Protein AF-0000000086881169 (afdb_homodimer)

Organism: NCBI:txid248903

InterPro domains:
  IPR001279 Metallo-beta-lactamase [PF12706] (52-230)
  IPR001279 Metallo-beta-lactamase [SM00849] (37-229)
  IPR036866 Ribonuclease Z/Hydroxyacylglutathione hydrolase-like [G3DSA:3.60.15.10] (3-258)
  IPR036866 Ribonuclease Z/Hydroxyacylglutathione hydrolase-like [SSF56281] (3-257)

Solvent-accessible surface area (backbone atoms only — not comparable to full-atom values): 25988 Å² total; per-residue (Å²): 108,32,32,37,30,29,52,13,26,5,21,80,70,25,24,44,38,64,65,50,81,49,70,43,24,46,44,15,73,73,77,41,80,51,44,23,44,32,35,24,35,37,41,40,34,45,79,90,31,52,45,34,28,40,34,32,11,61,45,41,62,61,39,30,55,75,68,72,42,52,76,70,59,29,38,38,40,51,44,73,49,56,38,27,42,53,18,44,68,60,52,35,50,46,19,54,75,70,71,42,72,26,38,38,32,22,36,60,71,37,47,52,52,44,42,61,46,41,65,68,49,64,80,27,30,45,83,39,70,29,74,50,75,44,78,54,44,74,23,42,36,40,54,47,69,30,34,12,44,62,69,49,59,29,36,31,39,37,36,35,44,97,92,33,34,34,34,48,37,53,53,29,26,85,66,48,72,81,54,43,56,80,49,47,78,22,52,30,35,38,35,18,24,33,26,54,75,69,83,67,62,69,79,73,34,35,48,20,21,46,57,59,43,52,59,51,43,71,70,38,54,42,64,28,34,33,37,27,22,29,31,60,71,49,52,84,88,57,84,80,80,69,62,90,52,59,41,79,56,46,65,72,41,73,42,78,50,58,88,126,107,30,33,37,31,29,53,13,26,6,20,80,70,24,25,46,37,63,70,47,80,48,73,43,24,44,42,16,73,74,77,40,81,52,45,23,43,34,35,25,36,37,40,41,34,45,79,90,29,54,45,33,29,40,34,33,10,61,46,40,61,61,38,30,56,76,68,71,41,53,78,71,59,30,38,37,40,51,43,71,49,57,38,27,43,55,17,44,68,60,52,36,49,46,20,54,75,70,71,40,72,26,38,38,32,23,36,60,71,36,48,51,52,45,42,62,44,42,64,69,50,63,81,27,31,45,81,39,71,30,76,52,76,43,78,54,44,76,24,42,36,41,56,47,69,30,34,12,45,62,67,49,60,29,36,31,39,36,37,36,45,96,91,32,33,34,33,48,37,54,54,27,27,85,65,47,72,80,53,43,54,80,48,47,79,20,52,30,34,37,36,19,24,32,25,55,74,70,79,67,62,68,80,73,33,35,48,20,20,45,57,59,43,51,56,52,42,71,70,40,52,42,64,28,34,34,38,26,23,28,30,60,71,48,53,85,86,58,84,80,80,67,60,88,51,57,40,80,56,46,63,69,42,73,42,78,51,57,89,125

Radius of gyration: 23.92 Å; Cα contacts (8 Å, |Δi|>4): 1269; chains: 2; bounding box: 49×71×53 Å

Sequence (520 aa):
MNQLTFLGTGDAMGVPRVYCDCAVCTEARLTGINRRKRSSVLIHSDGEGVSFMIDCGPDWRSQMEDQGLRMVDTLLVTHAHFDHIGGLPEWADACRWLGVKGKLYAPREVIATIQSQFPWLSRHMDFLETDDDIQLGGWNVHSWKVCHGKNGYSYAYRLEREGYSWAYCSDAIDLKETEKEPLYGLNLLVLGTSFVHELAEFSTRSVYDMREAQELLREVKPERTYFTHMSHDVDVQQNYNLDSGITLALAGMKVPLGTIMNQLTFLGTGDAMGVPRVYCDCAVCTEARLTGINRRKRSSVLIHSDGEGVSFMIDCGPDWRSQMEDQGLRMVDTLLVTHAHFDHIGGLPEWADACRWLGVKGKLYAPREVIATIQSQFPWLSRHMDFLETDDDIQLGGWNVHSWKVCHGKNGYSYAYRLEREGYSWAYCSDAIDLKETEKEPLYGLNLLVLGTSFVHELAEFSTRSVYDMREAQELLREVKPERTYFTHMSHDVDVQQNYNLDSGITLALAGMKVPLGTI

Secondary structure (DSSP, 8-state):
-EEEEEEE-B-TT-BS-TT--SHHHHHHHHT-TT-BPBPEEEEEPSTTPPPEEE---TTHHHHHHHHT-----EEE-----HHHHTTHHHHHHHHHHHT--EEEEE-HHHHHHHHHH-GGGGGTEEEEE-SS-EEETTEEEEEEEEE-GGG-EEEEEEEEETTEEEEEE-S--S--HHHHGGGTT-SEEEEE--BSS--S-GGG--S-BHHHHHHHHHHH--SEEEEESB-TT--TTS---PPTTEEE--TT-EEEES--/-EEEEEEE-B-TT-BS-TT--SHHHHHHHHT-TT-BPBPEEEEEPSTTPPPEEE---TTHHHHHHHTT-----EEE-----HHHHTTHHHHHHHHHHHT--EEEEE-HHHHHHHHHH-GGGGGTEEEEE-SS-EEETTEEEEEEEEE-GGG-EEEEEEEEETTEEEEEE-S--S--HHHHGGGTT-SEEEEE--BSS--S-GGG--S-BHHHHHHHHHHH--SEEEEESB-TT--TTS---PPTTEEE--TT-EEEES--

Foldseek 3Di:
DKKKAWLFFAALQWAPRPPDDDPLNVCCVPVNQSGTAQTKMWIDAPDPFAIEMEFAAPCNVVSCVVVVHLARQEYEYWAQDRRRHVRLVVNLVSQVVVVHAGEYEYAPVRVVVNCVVPVCSVVRYDYDHPCDWDDHRQWTWHKDWAFQALVGIIIKIWTDHPQAIEIEAAGHDDGDPVRCVSLAPHQEYEAEAAACDDDDDRNNGGGHHLVRVLVSCVVRVHNAYEYGNYYSNDDQPDDSVHDPRYHHDDHRDMDDTDDD/DKKKAWLFFAALQWAPRPPDDDPLNVCCVPVNQSGTAQTKMWIDAPDPFAIEMEFAAPCNVVSCVVVVHLARQEYEYWAQDRRRHVRLVVNLVSLVVVVHAGEYEYAPVRVVVNCVVPVCSVVRYDYDHPCDWDDHRQWTWHKDWAFQALVGIIIKIWTDHPQAIEIEAAGHDDGDPVRCVSLAPHQEYEAEAAACDDDDDRNPGGGHHLVRVLVSCVVRVHNAYEYGNYYSNDDQPDDSVHDPRYYHDDHRDMDDTDDD

Nearest PDB structures (foldseek):
  3qh8-assembly1_A  TM=8.310E-01  e=1.406E-22  Brucella abortus 2308
  3p2u-assembly1_A  TM=8.259E-01  e=3.593E-20  Escherichia coli K-12
  6kns-assembly3_C-2  TM=8.127E-01  e=3.617E-17  Bacillus subtilis
  6kns-assembly4_D-2  TM=8.177E-01  e=9.387E-17  Bacillus subtilis
  6kns-assembly2_B-2  TM=7.980E-01  e=3.698E-16  Bacillus subtilis

pLDDT: mean 96.69, std 5.5, range [47.06, 98.94]

Structure (mmCIF, N/CA/C/O backbone):
data_AF-0000000086881169-model_v1
#
loop_
_entity.id
_entity.type
_entity.pdbx_description
1 polymer 'MBL fold metallo-hydrolase'
#
loop_
_atom_site.group_PDB
_atom_site.id
_atom_site.type_symbol
_atom_site.label_atom_id
_atom_site.label_alt_id
_atom_site.label_comp_id
_atom_site.label_asym_id
_atom_site.label_entity_id
_atom_site.label_seq_id
_atom_site.pdbx_PDB_ins_code
_atom_site.Cartn_x
_atom_site.Cartn_y
_atom_site.Cartn_z
_atom_site.occupancy
_atom_site.B_iso_or_equiv
_atom_site.auth_seq_id
_atom_site.auth_comp_id
_atom_site.auth_asym_id
_atom_site.auth_atom_id
_atom_site.pdbx_PDB_model_num
ATOM 1 N N . MET A 1 1 ? -16.625 15.727 22.234 1 72.31 1 MET A N 1
ATOM 2 C CA . MET A 1 1 ? -15.453 16.547 21.938 1 72.31 1 MET A CA 1
ATOM 3 C C . MET A 1 1 ? -14.75 16.062 20.688 1 72.31 1 MET A C 1
ATOM 5 O O . MET A 1 1 ? -14.656 14.852 20.453 1 72.31 1 MET A O 1
ATOM 9 N N . ASN A 1 2 ? -14.289 17.109 19.844 1 90.69 2 ASN A N 1
ATOM 10 C CA . ASN A 1 2 ? -13.562 16.75 18.641 1 90.69 2 ASN A CA 1
ATOM 11 C C . ASN A 1 2 ? -12.141 16.297 18.953 1 90.69 2 ASN A C 1
ATOM 13 O O . ASN A 1 2 ? -11.516 16.797 19.891 1 90.69 2 ASN A O 1
ATOM 17 N N . GLN A 1 3 ? -11.758 15.336 18.234 1 95.5 3 GLN A N 1
ATOM 18 C CA . GLN A 1 3 ? -10.453 14.742 18.531 1 95.5 3 GLN A CA 1
ATOM 19 C C . GLN A 1 3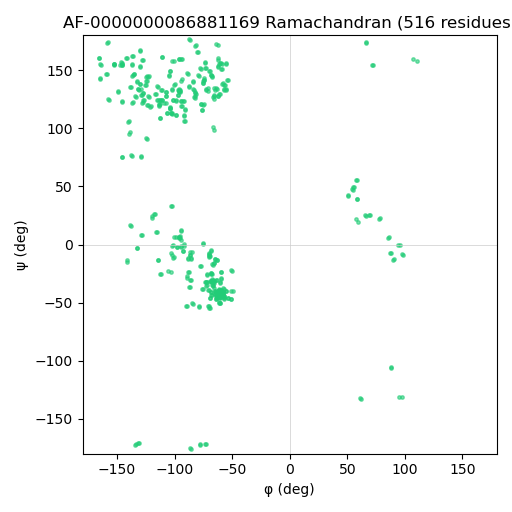 ? -9.688 14.438 17.25 1 95.5 3 GLN A C 1
ATOM 21 O O . GLN A 1 3 ? -10.266 13.938 16.281 1 95.5 3 GLN A O 1
ATOM 26 N N . LEU A 1 4 ? -8.375 14.812 17.328 1 97.62 4 LEU A N 1
ATOM 27 C CA . LEU A 1 4 ? -7.441 14.445 16.266 1 97.62 4 LEU A CA 1
ATOM 28 C C . LEU A 1 4 ? -6.59 13.25 16.672 1 97.62 4 LEU A C 1
ATOM 30 O O . LEU A 1 4 ? -6 13.242 17.75 1 97.62 4 LEU A O 1
ATOM 34 N N . THR A 1 5 ? -6.625 12.227 15.875 1 98.31 5 THR A N 1
ATOM 35 C CA . THR A 1 5 ? -5.75 11.078 16.078 1 98.31 5 THR A CA 1
ATOM 36 C C . THR A 1 5 ? -4.727 10.969 14.961 1 98.31 5 THR A C 1
ATOM 38 O O . THR A 1 5 ? -5.09 10.945 13.781 1 98.31 5 THR A O 1
ATOM 41 N N . PHE A 1 6 ? -3.426 10.938 15.312 1 98.81 6 PHE A N 1
ATOM 42 C CA . PHE A 1 6 ? -2.389 10.68 14.32 1 98.81 6 PHE A CA 1
ATOM 43 C C . PHE A 1 6 ? -2.34 9.195 13.961 1 98.81 6 PHE A C 1
ATOM 45 O O . PHE A 1 6 ? -1.993 8.359 14.797 1 98.81 6 PHE A O 1
ATOM 52 N N . LEU A 1 7 ? -2.637 8.883 12.703 1 98.69 7 LEU A N 1
ATOM 53 C CA . LEU A 1 7 ? -2.617 7.492 12.258 1 98.69 7 LEU A CA 1
ATOM 54 C C . LEU A 1 7 ? -1.221 7.094 11.789 1 98.69 7 LEU A C 1
ATOM 56 O O . LEU A 1 7 ? -0.817 5.938 11.938 1 98.69 7 LEU A O 1
ATOM 60 N N . GLY A 1 8 ? -0.56 7.969 11.18 1 98.75 8 GLY A N 1
ATOM 61 C CA . GLY A 1 8 ? 0.831 7.875 10.766 1 98.75 8 GLY A CA 1
ATOM 62 C C . GLY A 1 8 ? 1.568 9.195 10.836 1 98.75 8 GLY A C 1
ATOM 63 O O . GLY A 1 8 ? 0.953 10.266 10.742 1 98.75 8 GLY A O 1
ATOM 64 N N . THR A 1 9 ? 2.914 9.094 10.992 1 98.88 9 THR A N 1
ATOM 65 C CA . THR A 1 9 ? 3.713 10.297 11.188 1 98.88 9 THR A CA 1
ATOM 66 C C . THR A 1 9 ? 5.004 10.234 10.383 1 98.88 9 THR A C 1
ATOM 68 O O . THR A 1 9 ? 5.969 10.938 10.68 1 98.88 9 THR A O 1
ATOM 71 N N . GLY A 1 10 ? 5.008 9.305 9.43 1 98.75 10 GLY A N 1
ATOM 72 C CA . GLY A 1 10 ? 6.219 9.086 8.656 1 98.75 10 GLY A CA 1
ATOM 73 C C . GLY A 1 10 ? 6.223 9.828 7.332 1 98.75 10 GLY A C 1
ATOM 74 O O . GLY A 1 10 ? 5.172 10.273 6.859 1 98.75 10 GLY A O 1
ATOM 75 N N . ASP A 1 11 ? 7.434 9.992 6.832 1 98.44 11 ASP A N 1
ATOM 76 C CA . ASP A 1 11 ? 7.586 10.57 5.5 1 98.44 11 ASP A CA 1
ATOM 77 C C . ASP A 1 11 ? 7.18 9.57 4.418 1 98.44 11 ASP A C 1
ATOM 79 O O . ASP A 1 11 ? 6.539 8.555 4.715 1 98.44 11 ASP A O 1
ATOM 83 N N . ALA A 1 12 ? 7.449 9.922 3.148 1 97.81 12 ALA A N 1
ATOM 84 C CA . ALA A 1 12 ? 6.945 9.172 2.002 1 97.81 12 ALA A CA 1
ATOM 85 C C . ALA A 1 12 ? 7.445 7.73 2.031 1 97.81 12 ALA A C 1
ATOM 87 O O . ALA A 1 12 ? 6.785 6.828 1.507 1 97.81 12 ALA A O 1
ATOM 88 N N . MET A 1 13 ? 8.586 7.512 2.74 1 97.5 13 MET A N 1
ATOM 89 C CA . MET A 1 13 ? 9.195 6.188 2.689 1 97.5 13 MET A CA 1
ATOM 90 C C . MET A 1 13 ? 8.859 5.387 3.945 1 97.5 13 MET A C 1
ATOM 92 O O . MET A 1 13 ? 9.062 4.172 3.986 1 97.5 13 MET A O 1
ATOM 96 N N . GLY A 1 14 ? 8.297 6.043 4.957 1 97.94 14 GLY A N 1
ATOM 97 C CA . GLY A 1 14 ? 8.055 5.371 6.227 1 97.94 14 GLY A CA 1
ATOM 98 C C . GLY A 1 14 ? 9.336 4.988 6.945 1 97.94 14 GLY A C 1
ATOM 99 O O . GLY A 1 14 ? 10.438 5.215 6.434 1 97.94 14 GLY A O 1
ATOM 100 N N . VAL A 1 15 ? 9.172 4.492 8.164 1 98.69 15 VAL A N 1
ATOM 101 C CA . VAL A 1 15 ? 10.266 3.994 9 1 98.69 15 VAL A CA 1
ATOM 102 C C . VAL A 1 15 ? 9.875 2.645 9.602 1 98.69 15 VAL A C 1
ATOM 104 O O . VAL A 1 15 ? 8.844 2.527 10.266 1 98.69 15 VAL A O 1
ATOM 107 N N . PRO A 1 16 ? 10.633 1.575 9.492 1 98.38 16 PRO A N 1
ATOM 108 C CA . PRO A 1 16 ? 11.922 1.556 8.805 1 98.38 16 PRO A CA 1
ATOM 109 C C . PRO A 1 16 ? 11.789 1.603 7.281 1 98.38 16 PRO A C 1
ATOM 111 O O . PRO A 1 16 ? 10.711 1.336 6.746 1 98.38 16 PRO A O 1
ATOM 114 N N . ARG A 1 17 ? 12.828 2.057 6.648 1 98.31 17 ARG A N 1
ATOM 115 C CA . ARG A 1 17 ? 12.992 1.826 5.215 1 98.31 17 ARG A CA 1
ATOM 116 C C . ARG A 1 17 ? 13.562 0.439 4.945 1 98.31 17 ARG A C 1
ATOM 118 O O . ARG A 1 17 ? 14.586 0.061 5.52 1 98.31 17 ARG A O 1
ATOM 125 N N . VAL A 1 18 ? 12.93 -0.275 4.086 1 97.5 18 VAL A N 1
ATOM 126 C CA . VAL A 1 18 ? 13.273 -1.674 3.852 1 97.5 18 VAL A CA 1
ATOM 127 C C . VAL A 1 18 ? 14.773 -1.802 3.598 1 97.5 18 VAL A C 1
ATOM 129 O O . VAL A 1 18 ? 15.43 -2.666 4.176 1 97.5 18 VAL A O 1
ATOM 132 N N . TYR A 1 19 ? 15.375 -0.909 2.871 1 97.12 19 TYR A N 1
ATOM 133 C CA . TYR A 1 19 ? 16.719 -1.007 2.338 1 97.12 19 TYR A CA 1
ATOM 134 C C . TYR A 1 19 ? 17.734 -0.337 3.27 1 97.12 19 TYR A C 1
ATOM 136 O O . TYR A 1 19 ? 18.922 -0.244 2.949 1 97.12 19 TYR A O 1
ATOM 144 N N . CYS A 1 20 ? 17.344 0.161 4.414 1 97.62 20 CYS A N 1
ATOM 145 C CA . CYS A 1 20 ? 18.188 0.98 5.277 1 97.62 20 CYS A CA 1
ATOM 146 C C . CYS A 1 20 ? 18.484 0.26 6.59 1 97.62 20 CYS A C 1
ATOM 148 O O . CYS A 1 20 ? 17.594 -0.326 7.199 1 97.62 20 CYS A O 1
ATOM 150 N N . ASP A 1 21 ? 19.734 0.281 7.059 1 96.5 21 ASP A N 1
ATOM 151 C CA . ASP A 1 21 ? 20.125 -0.347 8.32 1 96.5 21 ASP A CA 1
ATOM 152 C C . ASP A 1 21 ? 20.688 0.682 9.297 1 96.5 21 ASP A C 1
ATOM 154 O O . ASP A 1 21 ? 21.516 0.351 10.141 1 96.5 21 ASP A O 1
ATOM 158 N N . CYS A 1 22 ? 20.297 1.987 9.125 1 97.81 22 CYS A N 1
ATOM 159 C CA . CYS A 1 22 ? 20.766 3.002 10.062 1 97.81 22 CYS A CA 1
ATOM 160 C C . CYS A 1 22 ? 20.219 2.727 11.461 1 97.81 22 CYS A C 1
ATOM 162 O O . CYS A 1 22 ? 19.391 1.836 11.648 1 97.81 22 CYS A O 1
ATOM 164 N N . ALA A 1 23 ? 20.672 3.459 12.383 1 98.25 23 ALA A N 1
ATOM 165 C CA . ALA A 1 23 ? 20.344 3.225 13.789 1 98.25 23 ALA A CA 1
ATOM 166 C C . ALA A 1 23 ? 18.844 3.336 14.023 1 98.25 23 ALA A C 1
ATOM 168 O O . ALA A 1 23 ? 18.25 2.51 14.727 1 98.25 23 ALA A O 1
ATOM 169 N N . VAL A 1 24 ? 18.188 4.293 13.445 1 98.75 24 VAL A N 1
ATOM 170 C CA . VAL A 1 24 ? 16.75 4.535 13.641 1 98.75 24 VAL A CA 1
ATOM 171 C C . VAL A 1 24 ? 15.945 3.414 12.992 1 98.75 24 VAL A C 1
ATOM 173 O O . VAL A 1 24 ? 15.008 2.889 13.594 1 98.75 24 VAL A O 1
ATOM 176 N N . CYS A 1 25 ? 16.266 3.033 11.797 1 98.56 25 CYS A N 1
ATOM 177 C CA . CYS A 1 25 ? 15.57 1.948 11.117 1 98.56 25 CYS A CA 1
ATOM 178 C C . CYS A 1 25 ? 15.781 0.623 11.836 1 98.56 25 CYS A C 1
ATOM 180 O O . CYS A 1 25 ? 14.859 -0.186 11.938 1 98.56 25 CYS A O 1
ATOM 182 N N . THR A 1 26 ? 17 0.429 12.297 1 98.31 26 THR A N 1
ATOM 183 C CA . THR A 1 26 ? 17.281 -0.788 13.047 1 98.31 26 THR A CA 1
ATOM 184 C C . THR A 1 26 ? 16.469 -0.831 14.344 1 98.31 26 THR A C 1
ATOM 186 O O . THR A 1 26 ? 15.875 -1.857 14.672 1 98.31 26 THR A O 1
ATOM 189 N N . GLU A 1 27 ? 16.484 0.3 15.062 1 98.56 27 GLU A N 1
ATOM 190 C CA . GLU A 1 27 ? 15.656 0.387 16.266 1 98.56 27 GLU A CA 1
ATOM 191 C C . GLU A 1 27 ? 14.188 0.144 15.945 1 98.56 27 GLU A C 1
ATOM 193 O O . GLU A 1 27 ? 13.5 -0.577 16.672 1 98.56 27 GLU A O 1
ATOM 198 N N . ALA A 1 28 ? 13.68 0.695 14.906 1 98.25 28 ALA A N 1
ATOM 199 C CA . ALA A 1 28 ? 12.289 0.535 14.492 1 98.25 28 ALA A CA 1
ATOM 200 C C . ALA A 1 28 ? 11.945 -0.937 14.281 1 98.25 28 ALA A C 1
ATOM 202 O O . ALA A 1 28 ? 10.828 -1.372 14.578 1 98.25 28 ALA A O 1
ATOM 203 N N . ARG A 1 29 ? 12.852 -1.729 13.742 1 97.62 29 ARG A N 1
ATOM 204 C CA . ARG A 1 29 ? 12.648 -3.15 13.5 1 97.62 29 ARG A CA 1
ATOM 205 C C . ARG A 1 29 ? 12.648 -3.941 14.805 1 97.62 29 ARG A C 1
ATOM 207 O O . ARG A 1 29 ? 11.961 -4.957 14.914 1 97.62 29 ARG A O 1
ATOM 214 N N . LEU A 1 30 ? 13.406 -3.496 15.766 1 97 30 LEU A N 1
ATOM 215 C CA . LEU A 1 30 ? 13.656 -4.27 16.984 1 97 30 LEU A CA 1
ATOM 216 C C . LEU A 1 30 ? 12.617 -3.955 18.047 1 97 30 LEU A C 1
ATOM 218 O O . LEU A 1 30 ? 11.961 -4.863 18.562 1 97 30 LEU A O 1
ATOM 222 N N . THR A 1 31 ? 12.422 -2.611 18.375 1 96.94 31 THR A N 1
ATOM 223 C CA . THR A 1 31 ? 11.57 -2.234 19.484 1 96.94 31 THR A CA 1
ATOM 224 C C . THR A 1 31 ? 10.312 -1.531 19 1 96.94 31 THR A C 1
ATOM 226 O O . THR A 1 31 ? 9.312 -1.457 19.719 1 96.94 31 THR A O 1
ATOM 229 N N . GLY A 1 32 ? 10.398 -0.9 17.781 1 97.31 32 GLY A N 1
ATOM 230 C CA . GLY A 1 32 ? 9.227 -0.305 17.172 1 97.31 32 GLY A CA 1
ATOM 231 C C . GLY A 1 32 ? 8.953 1.11 17.641 1 97.31 32 GLY A C 1
ATOM 232 O O . GLY A 1 32 ? 7.957 1.721 17.25 1 97.31 32 GLY A O 1
ATOM 233 N N . ILE A 1 33 ? 9.836 1.702 18.438 1 97.31 33 ILE A N 1
ATOM 234 C CA . ILE A 1 33 ? 9.602 3.025 19.016 1 97.31 33 ILE A CA 1
ATOM 235 C C . ILE A 1 33 ? 9.578 4.066 17.891 1 97.31 33 ILE A C 1
ATOM 237 O O . ILE A 1 33 ? 8.734 4.965 17.891 1 97.31 33 ILE A O 1
ATOM 241 N N . ASN A 1 34 ? 10.469 3.871 16.875 1 98.44 34 ASN A N 1
ATOM 242 C CA . ASN A 1 34 ? 10.562 4.832 15.773 1 98.44 34 ASN A CA 1
ATOM 243 C C . ASN A 1 34 ? 9.789 4.359 14.547 1 98.44 34 ASN A C 1
ATOM 245 O O . ASN A 1 34 ? 9.93 4.93 13.461 1 98.44 34 ASN A O 1
ATOM 249 N N . ARG A 1 35 ? 9.062 3.229 14.727 1 98.38 35 ARG A N 1
ATOM 250 C CA . ARG A 1 35 ? 8.281 2.797 13.578 1 98.38 35 ARG A CA 1
ATOM 251 C C . ARG A 1 35 ? 7.23 3.842 13.211 1 98.38 35 ARG A C 1
ATOM 253 O O . ARG A 1 35 ? 6.5 4.328 14.07 1 98.38 35 ARG A O 1
ATOM 260 N N . ARG A 1 36 ? 7.223 4.223 11.938 1 98.69 36 ARG A N 1
ATOM 261 C CA . ARG A 1 36 ? 6.285 5.234 11.469 1 98.69 36 ARG A CA 1
ATOM 262 C C . ARG A 1 36 ? 5.664 4.832 10.133 1 98.69 36 ARG A C 1
ATOM 264 O O . ARG A 1 36 ? 6.379 4.512 9.18 1 98.69 36 ARG A O 1
ATOM 271 N N . LYS A 1 37 ? 4.355 4.758 10.117 1 98.56 37 LYS A N 1
ATOM 272 C CA . LYS A 1 37 ? 3.59 4.652 8.883 1 98.56 37 LYS A CA 1
ATOM 273 C C . LYS A 1 37 ? 3.424 6.016 8.219 1 98.56 37 LYS A C 1
ATOM 275 O O . LYS A 1 37 ? 3.752 7.047 8.812 1 98.56 37 LYS A O 1
ATOM 280 N N . ARG A 1 38 ? 3.02 6.023 6.973 1 98.81 38 ARG A N 1
ATOM 281 C CA . ARG A 1 38 ? 2.908 7.285 6.25 1 98.81 38 ARG A CA 1
ATOM 282 C C . ARG A 1 38 ? 1.885 8.203 6.906 1 98.81 38 ARG A C 1
ATOM 284 O O . ARG A 1 38 ? 0.87 7.742 7.43 1 98.81 38 ARG A O 1
ATOM 291 N N . SER A 1 39 ? 2.104 9.453 6.707 1 98.81 39 SER A N 1
ATOM 292 C CA . SER A 1 39 ? 1.358 10.484 7.418 1 98.81 39 SER A CA 1
ATOM 293 C C . SER A 1 39 ? -0.119 10.469 7.039 1 98.81 39 SER A C 1
ATOM 295 O O . SER A 1 39 ? -0.461 10.477 5.855 1 98.81 39 SER A O 1
ATOM 297 N N . SER A 1 40 ? -0.961 10.414 7.992 1 98.88 40 SER A N 1
ATOM 298 C CA . SER A 1 40 ? -2.412 10.547 7.926 1 98.88 40 SER A CA 1
ATOM 299 C C . SER A 1 40 ? -3.008 10.805 9.305 1 98.88 40 SER A C 1
ATOM 301 O O . SER A 1 40 ? -2.381 10.508 10.32 1 98.88 40 SER A O 1
ATOM 303 N N . VAL A 1 41 ? -4.195 11.445 9.367 1 98.88 41 VAL A N 1
ATOM 304 C CA . VAL A 1 41 ? -4.848 11.727 10.641 1 98.88 41 VAL A CA 1
ATOM 305 C C . VAL A 1 41 ? -6.34 11.422 10.539 1 98.88 41 VAL A C 1
ATOM 307 O O . VAL A 1 41 ? -6.902 11.406 9.438 1 98.88 41 VAL A O 1
ATOM 310 N N . LEU A 1 42 ? -6.934 11.141 11.664 1 98.44 42 LEU A N 1
ATOM 311 C CA . LEU A 1 42 ? -8.367 10.922 11.812 1 98.44 42 LEU A CA 1
ATOM 312 C C . LEU A 1 42 ? -8.992 12.008 12.688 1 98.44 42 LEU A C 1
ATOM 314 O O . LEU A 1 42 ? -8.461 12.328 13.758 1 98.44 42 LEU A O 1
ATOM 318 N N . ILE A 1 43 ? -9.984 12.68 12.172 1 97.56 43 ILE A N 1
ATOM 319 C CA . ILE A 1 43 ? -10.742 13.648 12.945 1 97.56 43 ILE A CA 1
ATOM 320 C C . ILE A 1 43 ? -12.078 13.039 13.375 1 97.56 43 ILE A C 1
ATOM 322 O O . ILE A 1 43 ? -12.906 12.68 12.539 1 97.56 43 ILE A O 1
ATOM 326 N N . HIS A 1 44 ? -12.195 12.844 14.641 1 92.69 44 HIS A N 1
ATOM 327 C CA . HIS A 1 44 ? -13.445 12.383 15.219 1 92.69 44 HIS A CA 1
ATOM 328 C C . HIS A 1 44 ? -14.297 13.547 15.703 1 92.69 44 HIS A C 1
ATOM 330 O O . HIS A 1 44 ? -13.805 14.43 16.406 1 92.69 44 HIS A O 1
ATOM 336 N N . SER A 1 45 ? -15.492 13.617 15.195 1 81.38 45 SER A N 1
ATOM 337 C CA . SER A 1 45 ? -16.391 14.695 15.602 1 81.38 45 SER A CA 1
ATOM 338 C C . SER A 1 45 ? -17.344 14.234 16.703 1 81.38 45 SER A C 1
ATOM 340 O O . SER A 1 45 ? -17.781 13.086 16.703 1 81.38 45 SER A O 1
ATOM 342 N N . ASP A 1 46 ? -17.375 15.148 17.703 1 73.75 46 ASP A N 1
ATOM 343 C CA . ASP A 1 46 ? -18.391 14.898 18.734 1 73.75 46 ASP A CA 1
ATOM 344 C C . ASP A 1 46 ? -19.797 15.156 18.188 1 73.75 46 ASP A C 1
ATOM 346 O O . ASP A 1 46 ? -19.984 16 17.312 1 73.75 46 ASP A O 1
ATOM 350 N N . GLY A 1 47 ? -20.641 14.289 18.469 1 68.06 47 GLY A N 1
ATOM 351 C CA . GLY A 1 47 ? -22.016 14.484 18.078 1 68.06 47 GLY A CA 1
ATOM 352 C C . GLY A 1 47 ? -22.375 13.828 16.766 1 68.06 47 GLY A C 1
ATOM 353 O O . GLY A 1 47 ? -22.062 12.656 16.547 1 68.06 47 GLY A O 1
ATOM 354 N N . GLU A 1 48 ? -23.062 14.734 15.914 1 69 48 GLU A N 1
ATOM 355 C CA . GLU A 1 48 ? -23.656 14.203 14.695 1 69 48 GLU A CA 1
ATOM 356 C C . GLU A 1 48 ? -22.672 14.305 13.523 1 69 48 GLU A C 1
ATOM 358 O O . GLU A 1 48 ? -22.953 13.797 12.43 1 69 48 GLU A O 1
ATOM 363 N N . GLY A 1 49 ? -21.516 14.859 13.828 1 75.88 49 GLY A N 1
ATOM 364 C CA . GLY A 1 49 ? -20.625 15.047 12.695 1 75.88 49 GLY A CA 1
ATOM 365 C C . GLY A 1 49 ? -19.938 13.766 12.258 1 75.88 49 GLY A C 1
ATOM 366 O O . GLY A 1 49 ? -19.719 12.859 13.07 1 75.88 49 GLY A O 1
ATOM 367 N N . VAL A 1 50 ? -19.656 13.758 11.008 1 88.75 50 VAL A N 1
ATOM 368 C CA . VAL A 1 50 ? -19.031 12.586 10.414 1 88.75 50 VAL A CA 1
ATOM 369 C C . VAL A 1 50 ? -17.531 12.617 10.664 1 88.75 50 VAL A C 1
ATOM 371 O O . VAL A 1 50 ? -16.891 13.672 10.555 1 88.75 50 VAL A O 1
ATOM 374 N N . SER A 1 51 ? -16.984 11.539 11.148 1 95.25 51 SER A N 1
ATOM 375 C CA . SER A 1 51 ? -15.531 11.398 11.219 1 95.25 51 SER A CA 1
ATOM 376 C C . SER A 1 51 ? -14.914 11.305 9.828 1 95.25 51 SER A C 1
ATOM 378 O O . SER A 1 51 ? -15.547 10.797 8.898 1 95.25 51 SER A O 1
ATOM 380 N N . PHE A 1 52 ? -13.758 11.867 9.695 1 97.5 52 PHE A N 1
ATOM 381 C CA . PHE A 1 52 ? -13.086 11.781 8.406 1 97.5 52 PHE A CA 1
ATOM 382 C C . PHE A 1 52 ? -11.578 11.703 8.586 1 97.5 52 PHE A C 1
ATOM 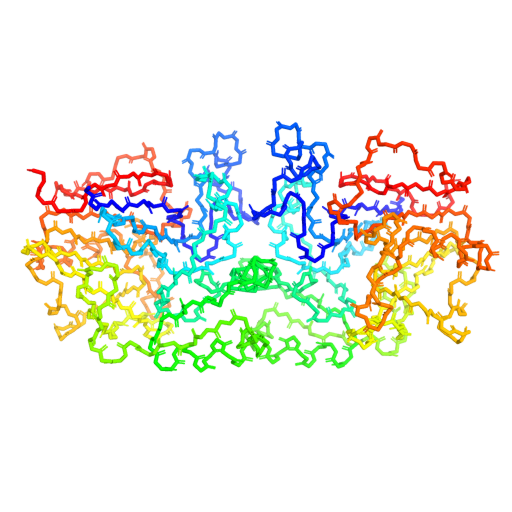384 O O . PHE A 1 52 ? -11.055 12.078 9.641 1 97.5 52 PHE A O 1
ATOM 391 N N . MET A 1 53 ? -10.93 11.172 7.613 1 98.38 53 MET A N 1
ATOM 392 C CA . MET A 1 53 ? -9.477 11.094 7.582 1 98.38 53 MET A CA 1
ATOM 393 C C . MET A 1 53 ? -8.891 12.133 6.633 1 98.38 53 MET A C 1
ATOM 395 O O . MET A 1 53 ? -9.531 12.516 5.652 1 98.38 53 MET A O 1
ATOM 399 N N . ILE A 1 54 ? -7.711 12.602 6.949 1 98.88 54 ILE A N 1
ATOM 400 C CA . ILE A 1 54 ? -6.922 13.367 5.988 1 98.88 54 ILE A CA 1
ATOM 401 C C . ILE A 1 54 ? -5.801 12.492 5.434 1 98.88 54 ILE A C 1
ATOM 403 O O . ILE A 1 54 ? -4.914 12.055 6.176 1 98.88 54 ILE A O 1
ATOM 407 N N . ASP A 1 55 ? -5.816 12.242 4.129 1 98.88 55 ASP A N 1
ATOM 408 C CA . ASP A 1 55 ? -4.895 11.422 3.342 1 98.88 55 ASP A CA 1
ATOM 409 C C . ASP A 1 55 ? -5.105 9.938 3.619 1 98.88 55 ASP A C 1
ATOM 411 O O . ASP A 1 55 ? -5.66 9.562 4.656 1 98.88 55 ASP A O 1
ATOM 415 N N . CYS A 1 56 ? -4.754 9.188 2.674 1 98.81 56 CYS A N 1
ATOM 416 C CA . CYS A 1 56 ? -4.949 7.738 2.65 1 98.81 56 CYS A CA 1
ATOM 417 C C . CYS A 1 56 ? -3.801 7.043 1.928 1 98.81 56 CYS A C 1
ATOM 419 O O . CYS A 1 56 ? -3.951 6.613 0.783 1 98.81 56 CYS A O 1
ATOM 421 N N . GLY A 1 57 ? -2.697 6.977 2.635 1 98.69 57 GLY A N 1
ATOM 422 C CA . GLY A 1 57 ? -1.509 6.367 2.059 1 98.69 57 GLY A CA 1
ATOM 423 C C . GLY A 1 57 ? -1.554 4.848 2.062 1 98.69 57 GLY A C 1
ATOM 424 O O . GLY A 1 57 ? -2.568 4.254 2.432 1 98.69 57 GLY A O 1
ATOM 425 N N . PRO A 1 58 ? -0.453 4.215 1.695 1 98.56 58 PRO A N 1
ATOM 426 C CA . PRO A 1 58 ? -0.432 2.762 1.522 1 98.56 58 PRO A CA 1
ATOM 427 C C . PRO A 1 58 ? -0.553 2.008 2.844 1 98.56 58 PRO A C 1
ATOM 429 O O . PRO A 1 58 ? -0.742 0.79 2.85 1 98.56 58 PRO A O 1
ATOM 432 N N . ASP A 1 59 ? -0.497 2.709 3.963 1 98.56 59 ASP A N 1
ATOM 433 C CA . ASP A 1 59 ? -0.571 2.064 5.27 1 98.56 59 ASP A CA 1
ATOM 434 C C . ASP A 1 59 ? -2.004 2.053 5.797 1 98.56 59 ASP A C 1
ATOM 436 O O . ASP A 1 59 ? -2.238 1.751 6.969 1 98.56 59 ASP A O 1
ATOM 440 N N . TRP A 1 60 ? -3.018 2.375 4.957 1 98.56 60 TRP A N 1
ATOM 441 C CA . TRP A 1 60 ? -4.402 2.551 5.387 1 98.56 60 TRP A CA 1
ATOM 442 C C . TRP A 1 60 ? -4.895 1.329 6.156 1 98.56 60 TRP A C 1
ATOM 444 O O . TRP A 1 60 ? -5.445 1.459 7.25 1 98.56 60 TRP A O 1
ATOM 454 N N . ARG A 1 61 ? -4.652 0.117 5.68 1 97.94 61 ARG A N 1
ATOM 455 C CA . ARG A 1 61 ? -5.141 -1.103 6.316 1 97.94 61 ARG A CA 1
ATOM 456 C C . ARG A 1 61 ? -4.594 -1.236 7.734 1 97.94 61 ARG A C 1
ATOM 458 O O . ARG A 1 61 ? -5.352 -1.444 8.68 1 97.94 61 ARG A O 1
ATOM 465 N N . SER A 1 62 ? -3.26 -1.088 7.828 1 97.5 62 SER A N 1
ATOM 466 C CA . SER A 1 62 ? -2.627 -1.246 9.133 1 97.5 62 SER A CA 1
ATOM 467 C C . SER A 1 62 ? -3.041 -0.131 10.086 1 97.5 62 SER A C 1
ATOM 469 O O . SER A 1 62 ? -3.188 -0.359 11.289 1 97.5 62 SER A O 1
ATOM 471 N N . GLN A 1 63 ? -3.23 1.07 9.555 1 98.44 63 GLN A N 1
ATOM 472 C CA . GLN A 1 63 ? -3.66 2.195 10.375 1 98.44 63 GLN A CA 1
ATOM 473 C C . GLN A 1 63 ? -5.059 1.966 10.938 1 98.44 63 GLN A C 1
ATOM 475 O O . GLN A 1 63 ? -5.312 2.217 12.117 1 98.44 63 GLN A O 1
ATOM 480 N N . MET A 1 64 ? -5.973 1.453 10.094 1 98 64 MET A N 1
ATOM 481 C CA . MET A 1 64 ? -7.324 1.126 10.539 1 98 64 MET A CA 1
ATOM 482 C C . MET A 1 64 ? -7.297 0.028 11.594 1 98 64 MET A C 1
ATOM 484 O O . MET A 1 64 ? -7.945 0.148 12.641 1 98 64 MET A O 1
ATOM 488 N N . GLU A 1 65 ? -6.5 -1.026 11.359 1 97.38 65 GLU A N 1
ATOM 489 C CA . GLU A 1 65 ? -6.414 -2.143 12.297 1 97.38 65 GLU A CA 1
ATOM 490 C C . GLU A 1 65 ? -5.84 -1.693 13.633 1 97.38 65 GLU A C 1
ATOM 492 O O . GLU A 1 65 ? -6.328 -2.102 14.695 1 97.38 65 GLU A O 1
ATOM 497 N N . ASP A 1 66 ? -4.816 -0.827 13.57 1 96.94 66 ASP A N 1
ATOM 498 C CA . ASP A 1 66 ? -4.184 -0.336 14.789 1 96.94 66 ASP A CA 1
ATOM 499 C C . ASP A 1 66 ? -5.184 0.421 15.664 1 96.94 66 ASP A C 1
ATOM 501 O O . ASP A 1 66 ? -5.094 0.388 16.891 1 96.94 66 ASP A O 1
ATOM 505 N N . GLN A 1 67 ? -6.121 1.082 15.008 1 96.31 67 GLN A N 1
ATOM 506 C CA . GLN A 1 67 ? -7.074 1.916 15.734 1 96.31 67 GLN A CA 1
ATOM 507 C C . GLN A 1 67 ? -8.352 1.147 16.031 1 96.31 67 GLN A C 1
ATOM 509 O O . GLN A 1 67 ? -9.273 1.683 16.672 1 96.31 67 GLN A O 1
ATOM 514 N N . GLY A 1 68 ? -8.414 -0.127 15.57 1 95.81 68 GLY A N 1
ATOM 515 C CA . GLY A 1 68 ? -9.625 -0.91 15.75 1 95.81 68 GLY A CA 1
ATOM 516 C C . GLY A 1 68 ? -10.812 -0.355 14.984 1 95.81 68 GLY A C 1
ATOM 517 O O . GLY A 1 68 ? -11.961 -0.514 15.406 1 95.81 68 GLY A O 1
ATOM 518 N N . LEU A 1 69 ? -10.539 0.382 13.898 1 95.44 69 LEU A N 1
ATOM 519 C CA . LEU A 1 69 ? -11.586 0.956 13.062 1 95.44 69 LEU A CA 1
ATOM 520 C C . LEU A 1 69 ? -11.914 0.034 11.891 1 95.44 69 LEU A C 1
ATOM 522 O O . LEU A 1 69 ? -11.008 -0.559 11.289 1 95.44 69 LEU A O 1
ATOM 526 N N . ARG A 1 70 ? -13.148 -0.033 11.562 1 96.12 70 ARG A N 1
ATOM 527 C CA . ARG A 1 70 ? -13.555 -0.923 10.484 1 96.12 70 ARG A CA 1
ATOM 528 C C . ARG A 1 70 ? -13.891 -0.134 9.219 1 96.12 70 ARG A C 1
ATOM 530 O O . ARG A 1 70 ? -13.82 -0.668 8.109 1 96.12 70 ARG A O 1
ATOM 537 N N . MET A 1 71 ? -14.211 1.151 9.461 1 95.31 71 MET A N 1
ATOM 538 C CA . MET A 1 71 ? -14.531 1.961 8.289 1 95.31 71 MET A CA 1
ATOM 539 C C . MET A 1 71 ? -14.516 3.447 8.633 1 95.31 71 MET A C 1
ATOM 541 O O . MET A 1 71 ? -14.836 3.832 9.758 1 95.31 71 MET A O 1
ATOM 545 N N . VAL A 1 72 ? -14.062 4.254 7.773 1 95.81 72 VAL A N 1
ATOM 546 C CA . VAL A 1 72 ? -14.281 5.695 7.684 1 95.81 72 VAL A CA 1
ATOM 547 C C . VAL A 1 72 ? -14.773 6.059 6.281 1 95.81 72 VAL A C 1
ATOM 549 O O . VAL A 1 72 ? -14.094 5.781 5.289 1 95.81 72 VAL A O 1
ATOM 552 N N . ASP A 1 73 ? -15.867 6.652 6.141 1 95.81 73 ASP A N 1
ATOM 553 C CA . ASP A 1 73 ? -16.5 6.773 4.832 1 95.81 73 ASP A CA 1
ATOM 554 C C . ASP A 1 73 ? -16.094 8.07 4.141 1 95.81 73 ASP A C 1
ATOM 556 O O . ASP A 1 73 ? -16.5 8.32 2.998 1 95.81 73 ASP A O 1
ATOM 560 N N . THR A 1 74 ? -15.344 8.922 4.883 1 97.88 74 THR A N 1
ATOM 561 C CA . THR A 1 74 ? -15.047 10.25 4.355 1 97.88 74 THR A CA 1
ATOM 562 C C . THR A 1 74 ? -13.555 10.539 4.43 1 97.88 74 THR A C 1
ATOM 564 O O . THR A 1 74 ? -12.922 10.328 5.469 1 97.88 74 THR A O 1
ATOM 567 N N . LEU A 1 75 ? -13.023 10.961 3.277 1 98.56 75 LEU A N 1
ATOM 568 C CA . LEU A 1 75 ? -11.609 11.305 3.18 1 98.56 75 LEU A CA 1
ATOM 569 C C . LEU A 1 75 ? -11.43 12.727 2.658 1 98.56 75 LEU A C 1
ATOM 571 O O . LEU A 1 75 ? -12.195 13.18 1.804 1 98.56 75 LEU A O 1
ATOM 575 N N . LEU A 1 76 ? -10.5 13.375 3.205 1 98.81 76 LEU A N 1
ATOM 576 C CA . LEU A 1 76 ? -9.938 14.625 2.699 1 98.81 76 LEU A CA 1
ATOM 577 C C . LEU A 1 76 ? -8.492 14.438 2.264 1 98.81 76 LEU A C 1
ATOM 579 O O . LEU A 1 76 ? -7.637 14.062 3.074 1 98.81 76 LEU A O 1
ATOM 583 N N . VAL A 1 77 ? -8.172 14.688 0.938 1 98.94 77 VAL A N 1
ATOM 584 C CA . VAL A 1 77 ? -6.848 14.375 0.42 1 98.94 77 VAL A CA 1
ATOM 585 C C . VAL A 1 77 ? -6.094 15.656 0.098 1 98.94 77 VAL A C 1
ATOM 587 O O . VAL A 1 77 ? -6.629 16.547 -0.564 1 98.94 77 VAL A O 1
ATOM 590 N N . THR A 1 78 ? -4.863 15.703 0.542 1 98.88 78 THR A N 1
ATOM 591 C CA . THR A 1 78 ? -4.07 16.922 0.361 1 98.88 78 THR A CA 1
ATOM 592 C C . THR A 1 78 ? -3.523 17 -1.062 1 98.88 78 THR A C 1
ATOM 594 O O . THR A 1 78 ? -3.674 18.016 -1.733 1 98.88 78 THR A O 1
ATOM 597 N N . HIS A 1 79 ? -2.85 15.945 -1.479 1 98.81 79 HIS A N 1
ATOM 598 C CA . HIS A 1 79 ? -2.281 15.898 -2.82 1 98.81 79 HIS A CA 1
ATOM 599 C C . HIS A 1 79 ? -2.029 14.461 -3.264 1 98.81 79 HIS A C 1
ATOM 601 O O . HIS A 1 79 ? -2.186 13.523 -2.475 1 98.81 79 HIS A O 1
ATOM 607 N N . ALA A 1 80 ? -1.628 14.289 -4.527 1 98.5 80 ALA A N 1
ATOM 608 C CA . ALA A 1 80 ? -1.716 12.961 -5.133 1 98.5 80 ALA A CA 1
ATOM 609 C C . ALA A 1 80 ? -0.348 12.281 -5.176 1 98.5 80 ALA A C 1
ATOM 611 O O . ALA A 1 80 ? -0.015 11.602 -6.145 1 98.5 80 ALA A O 1
ATOM 612 N N . HIS A 1 81 ? 0.513 12.531 -4.184 1 98.56 81 HIS A N 1
ATOM 613 C CA . HIS A 1 81 ? 1.679 11.672 -4.023 1 98.56 81 HIS A CA 1
ATOM 614 C C . HIS A 1 81 ? 1.285 10.312 -3.455 1 98.56 81 HIS A C 1
ATOM 616 O O . HIS A 1 81 ? 0.313 10.211 -2.703 1 98.56 81 HIS A O 1
ATOM 622 N N . PHE A 1 82 ? 2.074 9.352 -3.793 1 98.56 82 PHE A N 1
ATOM 623 C CA . PHE A 1 82 ? 1.714 7.969 -3.496 1 98.56 82 PHE A CA 1
ATOM 624 C C . PHE A 1 82 ? 1.563 7.762 -1.994 1 98.56 82 PHE A C 1
ATOM 626 O O . PHE A 1 82 ? 0.679 7.027 -1.55 1 98.56 82 PHE A O 1
ATOM 633 N N . ASP A 1 83 ? 2.383 8.328 -1.237 1 98.62 83 ASP A N 1
ATOM 634 C CA . ASP A 1 83 ? 2.336 8.133 0.208 1 98.62 83 ASP A CA 1
ATOM 635 C C . ASP A 1 83 ? 1.084 8.766 0.809 1 98.62 83 ASP A C 1
ATOM 637 O O . ASP A 1 83 ? 0.762 8.531 1.976 1 98.62 83 ASP A O 1
ATOM 641 N N . HIS A 1 84 ? 0.284 9.477 0.039 1 98.88 84 HIS A N 1
ATOM 642 C CA . HIS A 1 84 ? -0.94 10.086 0.543 1 98.88 84 HIS A CA 1
ATOM 643 C C . HIS A 1 84 ? -2.174 9.461 -0.097 1 98.88 84 HIS A C 1
ATOM 645 O O . HIS A 1 84 ? -3.293 9.648 0.385 1 98.88 84 HIS A O 1
ATOM 651 N N . ILE A 1 85 ? -1.986 8.688 -1.167 1 98.88 85 ILE A N 1
ATOM 652 C CA . ILE A 1 85 ? -3.182 8.203 -1.85 1 98.88 85 ILE A CA 1
ATOM 653 C C . ILE A 1 85 ? -3.051 6.707 -2.121 1 98.88 85 ILE A C 1
ATOM 655 O O . ILE A 1 85 ? -3.982 6.078 -2.633 1 98.88 85 ILE A O 1
ATOM 659 N N . GLY A 1 86 ? -1.913 6.078 -1.777 1 98.69 86 GLY A N 1
ATOM 660 C CA . GLY A 1 86 ? -1.624 4.703 -2.152 1 98.69 86 GLY A CA 1
ATOM 661 C C . GLY A 1 86 ? -2.57 3.701 -1.521 1 98.69 86 GLY A C 1
ATOM 662 O O . GLY A 1 86 ? -2.625 2.543 -1.94 1 98.69 86 GLY A O 1
ATOM 663 N N . GLY A 1 87 ? -3.355 4.117 -0.553 1 98.75 87 GLY A N 1
ATOM 664 C CA . GLY A 1 87 ? -4.301 3.25 0.13 1 98.75 87 GLY A CA 1
ATOM 665 C C . GLY A 1 87 ? -5.715 3.371 -0.406 1 98.75 87 GLY A C 1
AT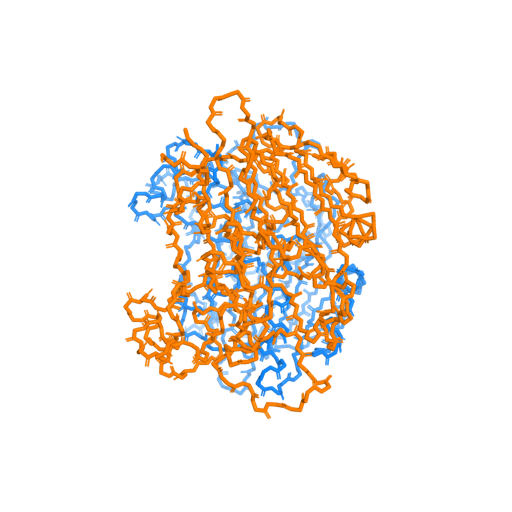OM 666 O O . GLY A 1 87 ? -6.613 2.639 0.02 1 98.75 87 GLY A O 1
ATOM 667 N N . LEU A 1 88 ? -5.984 4.246 -1.375 1 98.75 88 LEU A N 1
ATOM 668 C CA . LEU A 1 88 ? -7.332 4.535 -1.861 1 98.75 88 LEU A CA 1
ATOM 669 C C . LEU A 1 88 ? -7.969 3.289 -2.469 1 98.75 88 LEU A C 1
ATOM 671 O O . LEU A 1 88 ? -9.156 3.039 -2.277 1 98.75 88 LEU A O 1
ATOM 675 N N . PRO A 1 89 ? -7.191 2.463 -3.229 1 98.44 89 PRO A N 1
ATOM 676 C CA . PRO A 1 89 ? -7.816 1.252 -3.766 1 98.44 89 PRO A CA 1
ATOM 677 C C . PRO A 1 89 ? -8.352 0.329 -2.674 1 98.44 89 PRO A C 1
ATOM 679 O O . PRO A 1 89 ? -9.438 -0.246 -2.82 1 98.44 89 PRO A O 1
ATOM 682 N N . GLU A 1 90 ? -7.633 0.214 -1.622 1 98.19 90 GLU A N 1
ATOM 683 C CA . GLU A 1 90 ? -8.078 -0.633 -0.52 1 98.19 90 GLU A CA 1
ATOM 684 C C . GLU A 1 90 ? -9.273 -0.016 0.201 1 98.19 90 GLU A C 1
ATOM 686 O O . GLU A 1 90 ? -10.188 -0.729 0.627 1 98.19 90 GLU A O 1
ATOM 691 N N . TRP A 1 91 ? -9.203 1.297 0.341 1 98.44 91 TRP A N 1
ATOM 692 C CA . TRP A 1 91 ? -10.359 2.004 0.879 1 98.44 91 TRP A CA 1
ATOM 693 C C . TRP A 1 91 ? -11.594 1.775 0.008 1 98.44 91 TRP A C 1
ATOM 695 O O . TRP A 1 91 ? -12.688 1.543 0.522 1 98.44 91 TRP A O 1
ATOM 705 N N . ALA A 1 92 ? -11.438 1.809 -1.296 1 98.12 92 ALA A N 1
ATOM 706 C CA . ALA A 1 92 ? -12.531 1.564 -2.238 1 98.12 92 ALA A CA 1
ATOM 707 C C . ALA A 1 92 ? -13.094 0.157 -2.07 1 98.12 92 ALA A C 1
ATOM 709 O O . ALA A 1 92 ? -14.305 -0.05 -2.186 1 98.12 92 ALA A O 1
ATOM 710 N N . ASP A 1 93 ? -12.234 -0.79 -1.822 1 96.69 93 ASP A N 1
ATOM 711 C CA . ASP A 1 93 ? -12.68 -2.156 -1.572 1 96.69 93 ASP A CA 1
ATOM 712 C C . ASP A 1 93 ? -13.594 -2.223 -0.348 1 96.69 93 ASP A C 1
ATOM 714 O O . ASP A 1 93 ? -14.594 -2.945 -0.348 1 96.69 93 ASP A O 1
ATOM 718 N N . ALA A 1 94 ? -13.211 -1.5 0.695 1 97.38 94 ALA A N 1
ATOM 719 C CA . ALA A 1 94 ? -14.047 -1.438 1.889 1 97.38 94 ALA A CA 1
ATOM 720 C C . ALA A 1 94 ? -15.422 -0.852 1.564 1 97.38 94 ALA A C 1
ATOM 722 O O . ALA A 1 94 ? -16.453 -1.39 1.985 1 97.38 94 ALA A O 1
ATOM 723 N N . CYS A 1 95 ? -15.43 0.263 0.782 1 97.5 95 CYS A N 1
ATOM 724 C CA . CYS A 1 95 ? -16.672 0.889 0.369 1 97.5 95 CYS A CA 1
ATOM 725 C C . CYS A 1 95 ? -17.562 -0.096 -0.394 1 97.5 95 CYS A C 1
ATOM 727 O O . CYS A 1 95 ? -18.75 -0.23 -0.101 1 97.5 95 CYS A O 1
ATOM 729 N N . ARG A 1 96 ? -16.938 -0.79 -1.288 1 95.31 96 ARG A N 1
ATOM 730 C CA . ARG A 1 96 ? -17.656 -1.76 -2.109 1 95.31 96 ARG A CA 1
ATOM 731 C C . ARG A 1 96 ? -18.281 -2.859 -1.249 1 95.31 96 ARG A C 1
ATOM 733 O O . ARG A 1 96 ? -19.469 -3.166 -1.38 1 95.31 96 ARG A O 1
ATOM 740 N N . TRP A 1 97 ? -17.453 -3.404 -0.408 1 93.31 97 TRP A N 1
ATOM 741 C CA . TRP A 1 97 ? -17.875 -4.531 0.417 1 93.31 97 TRP A CA 1
ATOM 742 C C . TRP A 1 97 ? -19.016 -4.121 1.346 1 93.31 97 TRP A C 1
ATOM 744 O O . TRP A 1 97 ? -19.984 -4.867 1.519 1 93.31 97 TRP A O 1
ATOM 754 N N . LEU A 1 98 ? -18.891 -2.918 1.904 1 95.56 98 LEU A N 1
ATOM 755 C CA . LEU A 1 98 ? -19.875 -2.465 2.893 1 95.56 98 LEU A CA 1
ATOM 756 C C . LEU A 1 98 ? -21.078 -1.838 2.213 1 95.56 98 LEU A C 1
ATOM 758 O O . LEU A 1 98 ? -22.062 -1.507 2.875 1 95.56 98 LEU A O 1
ATOM 762 N N . GLY A 1 99 ? -21 -1.678 0.929 1 95.12 99 GLY A N 1
ATOM 763 C CA . GLY A 1 99 ? -22.109 -1.078 0.189 1 95.12 99 GLY A CA 1
ATOM 764 C C . GLY A 1 99 ? -22.281 0.401 0.475 1 95.12 99 GLY A C 1
ATOM 765 O O . GLY A 1 99 ? -23.406 0.905 0.501 1 95.12 99 GLY A O 1
ATOM 766 N N . VAL A 1 100 ? -21.219 1.043 0.88 1 95.06 100 VAL A N 1
ATOM 767 C CA . VAL A 1 100 ? -21.266 2.482 1.121 1 95.06 100 VAL A CA 1
ATOM 768 C C . VAL A 1 100 ? -20.562 3.217 -0.011 1 95.06 100 VAL A C 1
ATOM 770 O O . VAL A 1 100 ? -19.625 2.68 -0.627 1 95.06 100 VAL A O 1
ATOM 773 N N . LYS A 1 101 ? -21.047 4.375 -0.357 1 96.38 101 LYS A N 1
ATOM 774 C CA . LYS A 1 101 ? -20.359 5.238 -1.307 1 96.38 101 LYS A CA 1
ATOM 775 C C . LYS A 1 101 ? -19.422 6.207 -0.586 1 96.38 101 LYS A C 1
ATOM 777 O O . LYS A 1 101 ? -19.875 7.164 0.047 1 96.38 101 LYS A O 1
ATOM 782 N N . GLY A 1 102 ? -18.172 5.953 -0.678 1 97.81 102 GLY A N 1
ATOM 783 C CA . GLY A 1 102 ? -17.203 6.828 -0.037 1 97.81 102 GLY A CA 1
ATOM 784 C C . GLY A 1 102 ? -17.281 8.258 -0.539 1 97.81 102 GLY A C 1
ATOM 785 O O . GLY A 1 102 ? -17.734 8.508 -1.654 1 97.81 102 GLY A O 1
ATOM 786 N N . LYS A 1 103 ? -16.922 9.211 0.293 1 98.62 103 LYS A N 1
ATOM 787 C CA . LYS A 1 103 ? -16.781 10.625 -0.059 1 98.62 103 LYS A CA 1
ATOM 788 C C . LYS A 1 103 ? -15.336 11.078 0.011 1 98.62 103 LYS A C 1
ATOM 790 O O . LYS A 1 103 ? -14.75 11.133 1.094 1 98.62 103 LYS A O 1
ATOM 795 N N . LEU A 1 104 ? -14.82 11.305 -1.142 1 98.81 104 LEU A N 1
ATOM 796 C CA . LEU A 1 104 ? -13.445 11.781 -1.211 1 98.81 104 LEU A CA 1
ATOM 797 C C . LEU A 1 104 ? -13.398 13.258 -1.584 1 98.81 104 LEU A C 1
ATOM 799 O O . LEU A 1 104 ? -13.75 13.625 -2.705 1 98.81 104 LEU A O 1
ATOM 803 N N . TYR A 1 105 ? -12.953 14.039 -0.632 1 98.88 105 TYR A N 1
ATOM 804 C CA . TYR A 1 105 ? -12.781 15.477 -0.848 1 98.88 105 TYR A CA 1
ATOM 805 C C . TYR A 1 105 ? -11.344 15.805 -1.217 1 98.88 105 TYR A C 1
ATOM 807 O O . TYR A 1 105 ? -10.406 15.312 -0.581 1 98.88 105 TYR A O 1
ATOM 815 N N . ALA A 1 106 ? -11.133 16.578 -2.225 1 98.88 106 ALA A N 1
ATOM 816 C CA . ALA A 1 106 ? -9.812 17.047 -2.639 1 98.88 106 ALA A CA 1
ATOM 817 C C . ALA A 1 106 ? -9.922 18.203 -3.631 1 98.88 106 ALA A C 1
ATOM 819 O O . ALA A 1 106 ? -10.992 18.422 -4.211 1 98.88 106 ALA A O 1
ATOM 820 N N . PRO A 1 107 ? -8.875 18.969 -3.785 1 98.81 107 PRO A N 1
ATOM 821 C CA . PRO A 1 107 ? -8.883 19.938 -4.879 1 98.81 107 PRO A CA 1
ATOM 822 C C . PRO A 1 107 ? -9.047 19.297 -6.25 1 98.81 107 PRO A C 1
ATOM 824 O O . PRO A 1 107 ? -8.633 18.141 -6.445 1 98.81 107 PRO A O 1
ATOM 827 N N . ARG A 1 108 ? -9.531 20.016 -7.191 1 98.62 108 ARG A N 1
ATOM 828 C CA . ARG A 1 108 ? -9.906 19.531 -8.508 1 98.62 108 ARG A CA 1
ATOM 829 C C . ARG A 1 108 ? -8.727 18.859 -9.203 1 98.62 108 ARG A C 1
ATOM 831 O O . ARG A 1 108 ? -8.867 17.766 -9.773 1 98.62 108 ARG A O 1
ATOM 838 N N . GLU A 1 109 ? -7.555 19.453 -9.203 1 98.38 109 GLU A N 1
ATOM 839 C CA . GLU A 1 109 ? -6.402 18.906 -9.906 1 98.38 109 GLU A CA 1
ATOM 840 C C . GLU A 1 109 ? -5.922 17.609 -9.25 1 98.38 109 GLU A C 1
ATOM 842 O O . GLU A 1 109 ? -5.414 16.719 -9.93 1 98.38 109 GLU A O 1
ATOM 847 N N . VAL A 1 110 ? -6.109 17.547 -7.914 1 98.75 110 VAL A N 1
ATOM 848 C CA . VAL A 1 110 ? -5.75 16.328 -7.188 1 98.75 110 VAL A CA 1
ATOM 849 C C . VAL A 1 110 ? -6.691 15.195 -7.586 1 98.75 110 VAL A C 1
ATOM 851 O O . VAL A 1 110 ? -6.246 14.078 -7.844 1 98.75 110 VAL A O 1
ATOM 854 N N . ILE A 1 111 ? -7.973 15.484 -7.676 1 98.81 111 ILE A N 1
ATOM 855 C CA . ILE A 1 111 ? -8.977 14.508 -8.086 1 98.81 111 ILE A CA 1
ATOM 856 C C . ILE A 1 111 ? -8.641 13.977 -9.477 1 98.81 111 ILE A C 1
ATOM 858 O O . ILE A 1 111 ? -8.688 12.766 -9.711 1 98.81 111 ILE A O 1
ATOM 862 N N . ALA A 1 112 ? -8.258 14.844 -10.367 1 98.62 112 ALA A N 1
ATOM 863 C CA . ALA A 1 112 ? -7.922 14.453 -11.734 1 98.62 112 ALA A CA 1
ATOM 864 C C . ALA A 1 112 ? -6.754 13.461 -11.75 1 98.62 112 ALA A C 1
ATOM 866 O O . ALA A 1 112 ? -6.785 12.469 -12.477 1 98.62 112 ALA A O 1
ATOM 867 N N . THR A 1 113 ? -5.773 13.781 -10.992 1 98.25 113 THR A N 1
ATOM 868 C CA . THR A 1 113 ? -4.609 12.906 -10.922 1 98.25 113 THR A CA 1
ATOM 869 C C . THR A 1 113 ? -4.992 11.547 -10.344 1 98.25 113 THR A C 1
ATOM 871 O O . THR A 1 113 ? -4.59 10.508 -10.867 1 98.25 113 THR A O 1
ATOM 874 N N . ILE A 1 114 ? -5.793 11.523 -9.281 1 98.69 114 ILE A N 1
ATOM 875 C CA . ILE A 1 114 ? -6.223 10.289 -8.641 1 98.69 114 ILE A CA 1
ATOM 876 C C . ILE A 1 114 ? -7.02 9.445 -9.633 1 98.69 114 ILE A C 1
ATOM 878 O O . ILE A 1 114 ? -6.789 8.242 -9.758 1 98.69 114 ILE A O 1
ATOM 882 N N . GLN A 1 115 ? -7.887 10.047 -10.359 1 98.31 115 GLN A N 1
ATOM 883 C CA . GLN A 1 115 ? -8.742 9.328 -11.289 1 98.31 115 GLN A CA 1
ATOM 884 C C . GLN A 1 115 ? -7.938 8.773 -12.461 1 98.31 115 GLN A C 1
ATOM 886 O O . GLN A 1 115 ? -8.266 7.711 -13 1 98.31 115 GLN A O 1
ATOM 891 N N . SER A 1 116 ? -6.918 9.492 -12.797 1 97.25 116 SER A N 1
ATOM 892 C CA . SER A 1 116 ? -6.035 8.992 -13.844 1 97.25 116 SER A CA 1
ATOM 893 C C . SER A 1 116 ? -5.266 7.762 -13.383 1 97.25 116 SER A C 1
ATOM 895 O O . SER A 1 116 ? -5.109 6.797 -14.133 1 97.25 116 SER A O 1
ATOM 897 N N . GLN A 1 117 ? -4.805 7.766 -12.195 1 97.75 117 GLN A N 1
ATOM 898 C CA . GLN A 1 117 ? -4.008 6.672 -11.656 1 97.75 117 GLN A CA 1
ATOM 899 C C . GLN A 1 117 ? -4.883 5.469 -11.312 1 97.75 117 GLN A C 1
ATOM 901 O O . GLN A 1 117 ? -4.477 4.324 -11.5 1 97.75 117 GLN A O 1
ATOM 906 N N . PHE A 1 118 ? -6.035 5.758 -10.797 1 98.12 118 PHE A N 1
ATOM 907 C CA . PHE A 1 118 ? -6.969 4.73 -10.352 1 98.12 118 PHE A CA 1
ATOM 908 C C . PHE A 1 118 ? -8.352 4.965 -10.945 1 98.12 118 PHE A C 1
ATOM 910 O O . PHE A 1 118 ? -9.297 5.289 -10.227 1 98.12 118 PHE A O 1
ATOM 917 N N . PRO A 1 119 ? -8.547 4.68 -12.164 1 96.44 119 PRO A N 1
ATOM 918 C CA . PRO A 1 119 ? -9.781 5.055 -12.852 1 96.44 119 PRO A CA 1
ATOM 919 C C . PRO A 1 119 ? -11 4.309 -12.328 1 96.44 119 PRO A C 1
ATOM 921 O O . PRO A 1 119 ? -12.133 4.754 -12.523 1 96.44 119 PRO A O 1
ATOM 924 N N . TRP A 1 120 ? -10.82 3.254 -11.633 1 95.75 120 TRP A N 1
ATOM 925 C CA . TRP A 1 120 ? -11.938 2.426 -11.195 1 95.75 120 TRP A CA 1
ATOM 926 C C . TRP A 1 120 ? -12.508 2.934 -9.875 1 95.75 120 TRP A C 1
ATOM 928 O O . TRP A 1 120 ? -13.555 2.465 -9.43 1 95.75 120 TRP A O 1
ATOM 938 N N . LEU A 1 121 ? -11.883 3.887 -9.195 1 98 121 LEU A N 1
ATOM 939 C CA . LEU A 1 121 ? -12.297 4.352 -7.879 1 98 121 LEU A CA 1
ATOM 940 C C . LEU A 1 121 ? -13.672 5 -7.941 1 98 121 LEU A C 1
ATOM 942 O O . LEU A 1 121 ? -14.445 4.934 -6.98 1 98 121 LEU A O 1
ATOM 946 N N . SER A 1 122 ? -14.039 5.602 -9.039 1 97 122 SER A N 1
ATOM 947 C CA . SER A 1 122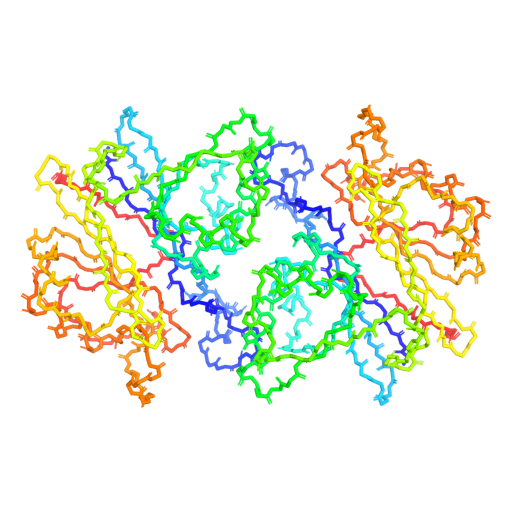 ? -15.289 6.34 -9.172 1 97 122 SER A CA 1
ATOM 948 C C . SER A 1 122 ? -16.5 5.406 -9.062 1 97 122 SER A C 1
ATOM 950 O O . SER A 1 122 ? -17.625 5.863 -8.852 1 97 122 SER A O 1
ATOM 952 N N . ARG A 1 123 ? -16.266 4.117 -9.188 1 95.81 123 ARG A N 1
ATOM 953 C CA . ARG A 1 123 ? -17.344 3.133 -9.062 1 95.81 123 ARG A CA 1
ATOM 954 C C . ARG A 1 123 ? -17.859 3.062 -7.633 1 95.81 123 ARG A C 1
ATOM 956 O O . ARG A 1 123 ? -19.016 2.715 -7.402 1 95.81 123 ARG A O 1
ATOM 963 N N . HIS A 1 124 ? -16.953 3.461 -6.699 1 96.06 124 HIS A N 1
ATOM 964 C CA . HIS A 1 124 ? -17.328 3.178 -5.32 1 96.06 124 HIS A CA 1
ATOM 965 C C . HIS A 1 124 ? -17.219 4.426 -4.449 1 96.06 124 HIS A C 1
ATOM 967 O O . HIS A 1 124 ? -17.359 4.348 -3.227 1 96.06 124 HIS A O 1
ATOM 973 N N . MET A 1 125 ? -16.984 5.57 -5.051 1 97.56 125 MET A N 1
ATOM 974 C CA . MET A 1 125 ? -16.875 6.789 -4.254 1 97.56 125 MET A CA 1
ATOM 975 C C . MET A 1 125 ? -17.266 8.016 -5.074 1 97.56 125 MET A C 1
ATOM 977 O O . MET A 1 125 ? -17.234 7.977 -6.305 1 97.56 125 MET A O 1
ATOM 981 N N . ASP A 1 126 ? -17.688 9 -4.375 1 98.44 126 ASP A N 1
ATOM 982 C CA . ASP A 1 126 ? -17.906 10.32 -4.957 1 98.44 126 ASP A CA 1
ATOM 983 C C . ASP A 1 126 ? -16.688 11.219 -4.762 1 98.44 126 ASP A C 1
ATOM 985 O O . ASP A 1 126 ? -16.109 11.258 -3.676 1 98.44 126 ASP A O 1
ATOM 989 N N . PHE A 1 127 ? -16.328 11.82 -5.801 1 98.69 127 PHE A N 1
ATOM 990 C CA . PHE A 1 127 ? -15.297 12.844 -5.727 1 98.69 127 PHE A CA 1
ATOM 991 C C . PHE A 1 127 ? -15.914 14.227 -5.539 1 98.69 127 PHE A C 1
ATOM 993 O O . PHE A 1 127 ? -16.797 14.617 -6.297 1 98.69 127 PHE A O 1
ATOM 1000 N N . LEU A 1 128 ? -15.477 14.844 -4.48 1 98.75 128 LEU A N 1
ATOM 1001 C CA . LEU A 1 128 ? -16.016 16.156 -4.121 1 98.75 128 LEU A CA 1
ATOM 1002 C C . LEU A 1 128 ? -14.922 17.203 -4.039 1 98.75 128 LEU A C 1
ATOM 1004 O O . LEU A 1 128 ? -13.938 17.016 -3.316 1 98.75 128 LEU A O 1
ATOM 1008 N N . GLU A 1 129 ? -15.117 18.297 -4.762 1 98.62 129 GLU A N 1
ATOM 1009 C CA . GLU A 1 129 ? -14.078 19.312 -4.883 1 98.62 129 GLU A CA 1
ATOM 1010 C C . GLU A 1 129 ? -14.023 20.203 -3.643 1 98.62 129 GLU A C 1
ATOM 1012 O O . GLU A 1 129 ? -15.062 20.547 -3.078 1 98.62 129 GLU A O 1
ATOM 1017 N N . THR A 1 130 ? -12.742 20.625 -3.301 1 98.44 130 THR A N 1
ATOM 1018 C CA . THR A 1 130 ? -12.555 21.484 -2.139 1 98.44 130 THR A CA 1
ATOM 1019 C C . THR A 1 130 ? -12.023 22.844 -2.559 1 98.44 130 THR A C 1
ATOM 1021 O O . THR A 1 130 ? -11.539 23.609 -1.725 1 98.44 130 THR A O 1
ATOM 1024 N N . ASP A 1 131 ? -12 23.172 -3.797 1 97.69 131 ASP A N 1
ATOM 1025 C CA . ASP A 1 131 ? -11.445 24.422 -4.309 1 97.69 131 ASP A CA 1
ATOM 1026 C C . ASP A 1 131 ? -12.164 25.625 -3.723 1 97.69 131 ASP A C 1
ATOM 1028 O O . ASP A 1 131 ? -11.586 26.703 -3.604 1 97.69 131 ASP A O 1
ATOM 1032 N N . ASP A 1 132 ? -13.391 25.406 -3.412 1 96.5 132 ASP A N 1
ATOM 1033 C CA . ASP A 1 132 ? -14.141 26.375 -2.613 1 96.5 132 ASP A CA 1
ATOM 1034 C C . ASP A 1 132 ? -14.25 25.922 -1.161 1 96.5 132 ASP A C 1
ATOM 1036 O O . ASP A 1 132 ? -14.047 24.734 -0.86 1 96.5 132 ASP A O 1
ATOM 1040 N N . ASP A 1 133 ? -14.484 26.844 -0.285 1 97.38 133 ASP A N 1
ATOM 1041 C CA . ASP A 1 133 ? -14.688 26.469 1.113 1 97.38 133 ASP A CA 1
ATOM 1042 C C . ASP A 1 133 ? -15.836 25.484 1.26 1 97.38 133 ASP A C 1
ATOM 1044 O O . ASP A 1 133 ? -16.859 25.609 0.59 1 97.38 133 ASP A O 1
ATOM 1048 N N . ILE A 1 134 ? -15.57 24.484 2.125 1 97.88 134 ILE A N 1
ATOM 1049 C CA . ILE A 1 134 ? -16.609 23.484 2.34 1 97.88 134 ILE A CA 1
ATOM 1050 C C . ILE A 1 134 ? -16.844 23.281 3.836 1 97.88 134 ILE A C 1
ATOM 1052 O O . ILE A 1 134 ? -16.094 23.812 4.66 1 97.88 134 ILE A O 1
ATOM 1056 N N . GLN A 1 135 ? -17.938 22.609 4.145 1 96.06 135 GLN A N 1
ATOM 1057 C CA . GLN A 1 135 ? -18.203 22.125 5.496 1 96.06 135 GLN A CA 1
ATOM 1058 C C . GLN A 1 135 ? -18.031 20.609 5.578 1 96.06 135 GLN A C 1
ATOM 1060 O O . GLN A 1 135 ? -18.547 19.875 4.734 1 96.06 135 GLN A O 1
ATOM 1065 N N . LEU A 1 136 ? -17.297 20.188 6.57 1 95.12 136 LEU A N 1
ATOM 1066 C CA . LEU A 1 136 ? -17.047 18.766 6.754 1 95.12 136 LEU A CA 1
ATOM 1067 C C . LEU A 1 136 ? -16.953 18.422 8.234 1 95.12 136 LEU A C 1
ATOM 1069 O O . LEU A 1 136 ? -16.109 18.953 8.953 1 95.12 136 LEU A O 1
ATOM 1073 N N . GLY A 1 137 ? -17.812 17.469 8.68 1 93 137 GLY A N 1
ATOM 1074 C CA . GLY A 1 137 ? -17.781 17.031 10.062 1 93 137 GLY A CA 1
ATOM 1075 C C . GLY A 1 137 ? -18.031 18.156 11.055 1 93 137 GLY A C 1
ATOM 1076 O O . GLY A 1 137 ? -17.5 18.141 12.164 1 93 137 GLY A O 1
ATOM 1077 N N . GLY A 1 138 ? -18.578 19.188 10.641 1 92.56 138 GLY A N 1
ATOM 1078 C CA . GLY A 1 138 ? -18.844 20.328 11.484 1 92.56 138 GLY A CA 1
ATOM 1079 C C . GLY A 1 138 ? -17.766 21.406 11.406 1 92.56 138 GLY A C 1
ATOM 1080 O O . GLY A 1 138 ? -17.891 22.453 12.031 1 92.56 138 GLY A O 1
ATOM 1081 N N . TRP A 1 139 ? -16.781 21.109 10.602 1 95.38 139 TRP A N 1
ATOM 1082 C CA . TRP A 1 139 ? -15.695 22.062 10.43 1 95.38 139 TRP A CA 1
ATOM 1083 C C . TRP A 1 139 ? -15.859 22.875 9.148 1 95.38 139 TRP A C 1
ATOM 1085 O O . TRP A 1 139 ? -16.25 22.328 8.109 1 95.38 139 TRP A O 1
ATOM 1095 N N . ASN A 1 140 ? -15.586 24.141 9.281 1 96.94 140 ASN A N 1
ATOM 1096 C CA . ASN A 1 140 ? -15.336 24.922 8.07 1 96.94 140 ASN A CA 1
ATOM 1097 C C . ASN A 1 140 ? -13.93 24.656 7.523 1 96.94 140 ASN A C 1
ATOM 1099 O O . ASN A 1 140 ? -12.938 24.922 8.203 1 96.94 140 ASN A O 1
ATOM 1103 N N . VAL A 1 141 ? -13.875 24.188 6.289 1 98.31 141 VAL A N 1
ATOM 1104 C CA . VAL A 1 141 ? -12.594 23.766 5.742 1 98.31 141 VAL A CA 1
ATOM 1105 C C . VAL A 1 141 ? -12.172 24.688 4.609 1 98.31 141 VAL A C 1
ATOM 1107 O O . VAL A 1 141 ? -12.906 24.875 3.635 1 98.31 141 VAL A O 1
ATOM 1110 N N . HIS A 1 142 ? -11.047 25.281 4.801 1 98.75 142 HIS A N 1
ATOM 1111 C CA . HIS A 1 142 ? -10.406 26.094 3.768 1 98.75 142 HIS A CA 1
ATOM 1112 C C . HIS A 1 142 ? -9.18 25.391 3.195 1 98.75 142 HIS A C 1
ATOM 1114 O O . HIS A 1 142 ? -8.273 25.016 3.939 1 98.75 142 HIS A O 1
ATOM 1120 N N . SER A 1 143 ? -9.234 25.188 1.886 1 98.62 143 SER A N 1
ATOM 1121 C CA . SER A 1 143 ? -8.133 24.547 1.17 1 98.62 143 SER A CA 1
ATOM 1122 C C . SER A 1 143 ? -7.293 25.578 0.422 1 98.62 143 SER A C 1
ATOM 1124 O O . SER A 1 143 ? -7.84 26.469 -0.233 1 98.62 143 SER A O 1
ATOM 1126 N N . TRP A 1 144 ? -5.902 25.5 0.558 1 98.56 144 TRP A N 1
ATOM 1127 C CA . TRP A 1 144 ? -5.074 26.406 -0.242 1 98.56 144 TRP A CA 1
ATOM 1128 C C . TRP A 1 144 ? -3.766 25.719 -0.637 1 98.56 144 TRP A C 1
ATOM 1130 O O . TRP A 1 144 ? -3.309 24.797 0.035 1 98.56 144 TRP A O 1
ATOM 1140 N N . LYS A 1 145 ? -3.172 26.188 -1.757 1 98 145 LYS A N 1
ATOM 1141 C CA . LYS A 1 145 ? -1.918 25.656 -2.281 1 98 145 LYS A CA 1
ATOM 1142 C C . LYS A 1 145 ? -0.729 26.125 -1.445 1 98 145 LYS A C 1
ATOM 1144 O O . LYS A 1 145 ? -0.672 27.281 -1.034 1 98 145 LYS A O 1
ATOM 1149 N N . VAL A 1 146 ? 0.167 25.219 -1.23 1 98.75 146 VAL A N 1
ATOM 1150 C CA . VAL A 1 146 ? 1.41 25.547 -0.542 1 98.75 146 VAL A CA 1
ATOM 1151 C C . VAL A 1 146 ? 2.6 25.016 -1.339 1 98.75 146 VAL A C 1
ATOM 1153 O O . VAL A 1 146 ? 2.48 24.031 -2.059 1 98.75 146 VAL A O 1
ATOM 1156 N N . CYS A 1 147 ? 3.76 25.672 -1.168 1 98.69 147 CYS A N 1
ATOM 1157 C CA . CYS A 1 147 ? 4.992 25.234 -1.82 1 98.69 147 CYS A CA 1
ATOM 1158 C C . CYS A 1 147 ? 5.453 23.891 -1.279 1 98.69 147 CYS A C 1
ATOM 1160 O O . CYS A 1 147 ? 5.57 23.719 -0.065 1 98.69 147 CYS A O 1
ATOM 1162 N N . HIS A 1 148 ? 5.668 22.953 -2.223 1 98.5 148 HIS A N 1
ATOM 1163 C CA . HIS A 1 148 ? 6.156 21.625 -1.895 1 98.5 148 HIS A CA 1
ATOM 1164 C C . HIS A 1 148 ? 7.516 21.359 -2.537 1 98.5 148 HIS A C 1
ATOM 1166 O O . HIS A 1 148 ? 7.797 20.234 -2.969 1 98.5 148 HIS A O 1
ATOM 1172 N N . GLY A 1 149 ? 8.25 22.469 -2.789 1 97.69 149 GLY A N 1
ATOM 1173 C CA . GLY A 1 149 ? 9.625 22.406 -3.26 1 97.69 149 GLY A CA 1
ATOM 1174 C C . GLY A 1 149 ? 9.766 21.719 -4.602 1 97.69 149 GLY A C 1
ATOM 1175 O O . GLY A 1 149 ? 9.078 22.062 -5.562 1 97.69 149 GLY A O 1
ATOM 1176 N N . LYS A 1 150 ? 10.812 20.75 -4.645 1 95.69 150 LYS A N 1
ATOM 1177 C CA . LYS A 1 150 ? 11.125 19.984 -5.855 1 95.69 150 LYS A CA 1
ATOM 1178 C C . LYS A 1 150 ? 9.875 19.359 -6.449 1 95.69 150 LYS A C 1
ATOM 1180 O O . LYS A 1 150 ? 9.773 19.188 -7.668 1 95.69 150 LYS A O 1
ATOM 1185 N N . ASN A 1 151 ? 8.867 19.188 -5.586 1 95.88 151 ASN A N 1
ATOM 1186 C CA . ASN A 1 151 ? 7.668 18.453 -5.988 1 95.88 151 ASN A CA 1
ATOM 1187 C C . ASN A 1 151 ? 6.566 19.406 -6.453 1 95.88 151 ASN A C 1
ATOM 1189 O O . ASN A 1 151 ? 5.438 18.984 -6.695 1 95.88 151 ASN A O 1
ATOM 1193 N N . GLY A 1 152 ? 6.926 20.672 -6.527 1 96.69 152 GLY A N 1
ATOM 1194 C CA . GLY A 1 152 ? 5.938 21.641 -6.969 1 96.69 152 GLY A CA 1
ATOM 1195 C C . GLY A 1 152 ? 5.086 22.188 -5.832 1 96.69 152 GLY A C 1
ATOM 1196 O O . GLY A 1 152 ? 5.555 23 -5.039 1 96.69 152 GLY A O 1
ATOM 1197 N N . TYR A 1 153 ? 3.826 21.703 -5.777 1 97.88 153 TYR A N 1
ATOM 1198 C CA . TYR A 1 153 ? 2.934 22.219 -4.742 1 97.88 153 TYR A CA 1
ATOM 1199 C C . TYR A 1 153 ? 2.141 21.078 -4.105 1 97.88 153 TYR A C 1
ATOM 1201 O O . TYR A 1 153 ? 2.094 19.969 -4.641 1 97.88 153 TYR A O 1
ATOM 1209 N N . SER A 1 154 ? 1.591 21.266 -2.998 1 98.56 154 SER A N 1
ATOM 1210 C CA . SER A 1 154 ? 0.588 20.469 -2.291 1 98.56 154 SER A CA 1
ATOM 1211 C C . SER A 1 154 ? -0.522 21.359 -1.735 1 98.56 154 SER A C 1
ATOM 1213 O O . SER A 1 154 ? -0.669 22.516 -2.146 1 98.56 154 SER A O 1
ATOM 1215 N N . TYR A 1 155 ? -1.372 20.75 -0.962 1 98.88 155 TYR A N 1
ATOM 1216 C CA . TYR A 1 155 ? -2.43 21.547 -0.345 1 98.88 155 TYR A CA 1
ATOM 1217 C C . TYR A 1 155 ? -2.416 21.391 1.171 1 98.88 155 TYR A C 1
ATOM 1219 O O . TYR A 1 155 ? -2.086 20.312 1.687 1 98.88 155 TYR A O 1
ATOM 1227 N N . ALA A 1 156 ? -2.744 22.484 1.848 1 98.88 156 ALA A N 1
ATOM 1228 C CA . ALA A 1 156 ? -3.023 22.484 3.281 1 98.88 156 ALA A CA 1
ATOM 1229 C C . ALA A 1 156 ? -4.5 22.75 3.553 1 98.88 156 ALA A C 1
ATOM 1231 O O . ALA A 1 156 ? -5.234 23.188 2.66 1 98.88 156 ALA A O 1
ATOM 1232 N N . TYR A 1 157 ? -4.926 22.406 4.754 1 98.88 157 TYR A N 1
ATOM 1233 C CA . TYR A 1 157 ? -6.309 22.625 5.168 1 98.88 157 TYR A CA 1
ATOM 1234 C C . TYR A 1 157 ? -6.379 23.375 6.484 1 98.88 157 TYR A C 1
ATOM 1236 O O . TYR A 1 157 ? -5.727 23 7.461 1 98.88 157 TYR A O 1
ATOM 1244 N N . ARG A 1 158 ? -7.07 24.469 6.496 1 98.81 158 ARG A N 1
ATOM 1245 C CA . ARG A 1 158 ? -7.441 25.156 7.727 1 98.81 158 ARG A CA 1
ATOM 1246 C C . ARG A 1 158 ? -8.867 24.812 8.141 1 98.81 158 ARG A C 1
ATOM 1248 O O . ARG A 1 158 ? -9.797 24.891 7.336 1 98.81 158 ARG A O 1
ATOM 1255 N N . LEU A 1 159 ? -9.055 24.328 9.312 1 97.56 159 LEU A N 1
ATOM 1256 C CA . LEU A 1 159 ? -10.359 23.906 9.828 1 97.56 159 LEU A CA 1
ATOM 1257 C C . LEU A 1 159 ? -10.758 24.75 11.039 1 97.56 159 LEU A C 1
ATOM 1259 O O . LEU A 1 159 ? -9.961 24.938 11.961 1 97.56 159 LEU A O 1
ATOM 1263 N N . GLU A 1 160 ? -11.977 25.25 10.945 1 96.81 160 GLU A N 1
ATOM 1264 C CA . GLU A 1 160 ? -12.453 26.141 12 1 96.81 160 GLU A CA 1
ATOM 1265 C C . GLU A 1 160 ? -13.828 25.703 12.508 1 96.81 160 GLU A C 1
ATOM 1267 O O . GLU A 1 160 ? -14.672 25.266 11.727 1 96.81 160 GLU A O 1
ATOM 1272 N N . ARG A 1 161 ? -13.945 25.766 13.766 1 93.69 161 ARG A N 1
ATOM 1273 C CA . ARG A 1 161 ? -15.203 25.438 14.422 1 93.69 161 ARG A CA 1
ATOM 1274 C C . ARG A 1 161 ? -15.297 26.109 15.797 1 93.69 161 ARG A C 1
ATOM 1276 O O . ARG A 1 161 ? -14.414 25.922 16.641 1 93.69 161 ARG A O 1
ATOM 1283 N N . GLU A 1 162 ? -16.406 26.891 15.992 1 91.62 162 GLU A N 1
ATOM 1284 C CA . GLU A 1 162 ? -16.734 27.469 17.297 1 91.62 162 GLU A CA 1
ATOM 1285 C C . GLU A 1 162 ? -15.531 28.203 17.891 1 91.62 162 GLU A C 1
ATOM 1287 O O . GLU A 1 162 ? -15.18 27.984 19.047 1 91.62 162 GLU A O 1
ATOM 1292 N N . GLY A 1 163 ? -14.812 28.953 17.141 1 93.31 163 GLY A N 1
ATOM 1293 C CA . GLY A 1 163 ? -13.734 29.797 17.594 1 93.31 163 GLY A CA 1
ATOM 1294 C C . GLY A 1 163 ? -12.398 29.078 17.672 1 93.31 163 GLY A C 1
ATOM 1295 O O . GLY A 1 163 ? -11.367 29.703 17.953 1 93.31 163 GLY A O 1
ATOM 1296 N N . TYR A 1 164 ? -12.445 27.75 17.469 1 96 164 TYR A N 1
ATOM 1297 C CA . TYR A 1 164 ? -11.211 26.984 17.422 1 96 164 TYR A CA 1
ATOM 1298 C C . TYR A 1 164 ? -10.727 26.797 15.992 1 96 164 TYR A C 1
ATOM 1300 O O . TYR A 1 164 ? -11.523 26.453 15.102 1 96 164 TYR A O 1
ATOM 1308 N N . SER A 1 165 ? -9.391 27.062 15.766 1 97.62 165 SER A N 1
ATOM 1309 C CA . SER A 1 165 ? -8.836 26.922 14.43 1 97.62 165 SER A CA 1
ATOM 1310 C C . SER A 1 165 ? -7.555 26.094 14.445 1 97.62 165 SER A C 1
ATOM 1312 O O . SER A 1 165 ? -6.691 26.297 15.297 1 97.62 165 SER A O 1
ATOM 1314 N N . TRP A 1 166 ? -7.461 25.141 13.523 1 98.25 166 TRP A N 1
ATOM 1315 C CA . TRP A 1 166 ? -6.227 24.391 13.352 1 98.25 166 TRP A CA 1
ATOM 1316 C C . TRP A 1 166 ? -5.957 24.125 11.875 1 98.25 166 TRP A C 1
ATOM 1318 O O . TRP A 1 166 ? -6.844 24.281 11.031 1 98.25 166 TRP A O 1
ATOM 1328 N N . ALA A 1 167 ? -4.707 23.812 11.539 1 98.88 167 ALA A N 1
ATOM 1329 C CA . ALA A 1 167 ? -4.336 23.547 10.156 1 98.88 167 ALA A CA 1
ATOM 1330 C C . ALA A 1 167 ? -3.506 22.266 10.039 1 98.88 167 ALA A C 1
ATOM 1332 O O . ALA A 1 167 ? -2.721 21.953 10.938 1 98.88 167 ALA A O 1
ATOM 1333 N N . TYR A 1 168 ? -3.783 21.562 9.047 1 98.94 168 TYR A N 1
ATOM 1334 C CA . TYR A 1 168 ? -2.963 20.438 8.609 1 98.94 168 TYR A CA 1
ATOM 1335 C C . TYR A 1 168 ? -2.119 20.812 7.398 1 98.94 168 TYR A C 1
ATOM 1337 O O . TYR A 1 168 ? -2.65 21.062 6.316 1 98.94 168 TYR A O 1
ATOM 1345 N N . CYS A 1 169 ? -0.856 20.859 7.539 1 98.88 169 CYS A N 1
ATOM 1346 C CA . CYS A 1 169 ? 0.107 21.266 6.527 1 98.88 169 CYS A CA 1
ATOM 1347 C C . CYS A 1 169 ? 1.316 20.344 6.512 1 98.88 169 CYS A C 1
ATOM 1349 O O . CYS A 1 169 ? 2.424 20.75 6.859 1 98.88 169 CYS A O 1
ATOM 1351 N N . SER A 1 170 ? 1.132 19.172 5.953 1 98.19 170 SER A N 1
ATOM 1352 C CA . SER A 1 170 ? 2.1 18.109 6.148 1 98.19 170 SER A CA 1
ATOM 1353 C C . SER A 1 170 ? 3.236 18.188 5.137 1 98.19 170 SER A C 1
ATOM 1355 O O . SER A 1 170 ? 4.352 17.734 5.402 1 98.19 170 SER A O 1
ATOM 1357 N N . ASP A 1 171 ? 2.984 18.688 3.926 1 98.69 171 ASP A N 1
ATOM 1358 C CA . ASP A 1 171 ? 3.994 18.734 2.871 1 98.69 171 ASP A CA 1
ATOM 1359 C C . ASP A 1 171 ? 4.191 20.156 2.355 1 98.69 171 ASP A C 1
ATOM 1361 O O . ASP A 1 171 ? 3.484 20.594 1.448 1 98.69 171 ASP A O 1
ATOM 1365 N N . ALA A 1 172 ? 5.113 20.859 2.961 1 98.81 172 ALA A N 1
ATOM 1366 C CA . ALA A 1 172 ? 5.375 22.25 2.576 1 98.81 172 ALA A CA 1
ATOM 1367 C C . ALA A 1 172 ? 6.82 22.625 2.873 1 98.81 172 ALA A C 1
ATOM 1369 O O . ALA A 1 172 ? 7.465 22.031 3.738 1 98.81 172 ALA A O 1
ATOM 1370 N N . ILE A 1 173 ? 7.262 23.562 2.168 1 98.69 173 ILE A N 1
ATOM 1371 C CA . ILE A 1 173 ? 8.57 24.156 2.377 1 98.69 173 ILE A CA 1
ATOM 1372 C C . ILE A 1 173 ? 8.609 25.547 1.75 1 98.69 173 ILE A C 1
ATOM 1374 O O . ILE A 1 173 ? 7.91 25.812 0.771 1 98.69 173 ILE A O 1
ATOM 1378 N N . ASP A 1 174 ? 9.352 26.453 2.344 1 98.12 174 ASP A N 1
ATOM 1379 C CA . ASP A 1 174 ? 9.625 27.766 1.765 1 98.12 174 ASP A CA 1
ATOM 1380 C C . ASP A 1 174 ? 8.328 28.5 1.427 1 98.12 174 ASP A C 1
ATOM 1382 O O . ASP A 1 174 ? 8.141 28.969 0.299 1 98.12 174 ASP A O 1
ATOM 1386 N N . LEU A 1 175 ? 7.457 28.516 2.389 1 98.62 175 LEU A N 1
ATOM 1387 C CA . LEU A 1 175 ? 6.168 29.156 2.184 1 98.62 175 LEU A CA 1
ATOM 1388 C C . LEU A 1 175 ? 6.348 30.656 1.968 1 98.62 175 LEU A C 1
ATOM 1390 O O . LEU A 1 175 ? 7.09 31.312 2.705 1 98.62 175 LEU A O 1
ATOM 1394 N N . LYS A 1 176 ? 5.664 31.125 0.953 1 97.5 176 LYS A N 1
ATOM 1395 C CA . LYS A 1 176 ? 5.609 32.562 0.722 1 97.5 176 LYS A CA 1
ATOM 1396 C C . LYS A 1 176 ? 4.562 33.219 1.615 1 97.5 176 LYS A C 1
ATOM 1398 O O . LYS A 1 176 ? 3.766 32.531 2.258 1 97.5 176 LYS A O 1
ATOM 1403 N N . GLU A 1 177 ? 4.566 34.531 1.586 1 97.5 177 GLU A N 1
ATOM 1404 C CA . GLU A 1 177 ? 3.707 35.281 2.496 1 97.5 177 GLU A CA 1
ATOM 1405 C C . GLU A 1 177 ? 2.24 34.906 2.307 1 97.5 177 GLU A C 1
ATOM 1407 O O . GLU A 1 177 ? 1.524 34.656 3.281 1 97.5 177 GLU A O 1
ATOM 1412 N N . THR A 1 178 ? 1.802 34.812 1.083 1 97.69 178 THR A N 1
ATOM 1413 C CA . THR A 1 178 ? 0.406 34.5 0.804 1 97.69 178 THR A CA 1
ATOM 1414 C C . THR A 1 178 ? 0.076 33.094 1.271 1 97.69 178 THR A C 1
ATOM 1416 O O . THR A 1 178 ? -1.06 32.812 1.663 1 97.69 178 THR A O 1
ATOM 1419 N N . GLU A 1 179 ? 1.031 32.219 1.228 1 98.5 179 GLU A N 1
ATOM 1420 C CA . GLU A 1 179 ? 0.847 30.828 1.646 1 98.5 179 GLU A CA 1
ATOM 1421 C C . GLU A 1 179 ? 0.865 30.703 3.166 1 98.5 179 GLU A C 1
ATOM 1423 O O . GLU A 1 179 ? 0.359 29.719 3.719 1 98.5 179 GLU A O 1
ATOM 1428 N N . LYS A 1 180 ? 1.388 31.672 3.871 1 98.56 180 LYS A N 1
ATOM 1429 C CA . LYS A 1 180 ? 1.479 31.656 5.328 1 98.56 180 LYS A CA 1
ATOM 1430 C C . LYS A 1 180 ? 0.206 32.219 5.965 1 98.56 180 LYS A C 1
ATOM 1432 O O . LYS A 1 180 ? -0.062 31.969 7.141 1 98.56 180 LYS A O 1
ATOM 1437 N N . GLU A 1 181 ? -0.451 33 5.188 1 98.44 181 GLU A N 1
ATOM 1438 C CA . GLU A 1 181 ? -1.559 33.781 5.707 1 98.44 181 GLU A CA 1
ATOM 1439 C C . GLU A 1 181 ? -2.545 32.938 6.48 1 98.44 181 GLU A C 1
ATOM 1441 O O . GLU A 1 181 ? -2.916 33.25 7.609 1 98.44 181 GLU A O 1
ATOM 1446 N N . PRO A 1 182 ? -2.949 31.781 5.941 1 98.69 182 PRO A N 1
ATOM 1447 C CA . PRO A 1 182 ? -3.941 30.969 6.652 1 98.69 182 PRO A CA 1
ATOM 1448 C C . PRO A 1 182 ? -3.385 30.328 7.926 1 98.69 182 PRO A C 1
ATOM 1450 O O . PRO A 1 182 ? -4.141 29.781 8.727 1 98.69 182 PRO A O 1
ATOM 1453 N N . LEU A 1 183 ? -2.127 30.422 8.109 1 98.81 183 LEU A N 1
ATOM 1454 C CA . LEU A 1 183 ? -1.497 29.781 9.25 1 98.81 183 LEU A CA 1
ATOM 1455 C C . LEU A 1 183 ? -1.498 30.703 10.469 1 98.81 183 LEU A C 1
ATOM 1457 O O . LEU A 1 183 ? -1.18 30.266 11.578 1 98.81 183 LEU A O 1
ATOM 1461 N N . TYR A 1 184 ? -1.807 31.969 10.32 1 98.62 184 TYR A N 1
ATOM 1462 C CA . TYR A 1 184 ? -1.812 32.906 11.438 1 98.62 184 TYR A CA 1
ATOM 1463 C C . TYR A 1 184 ? -3.029 32.688 12.328 1 98.62 184 TYR A C 1
ATOM 1465 O O . TYR A 1 184 ? -4.113 32.344 11.836 1 98.62 184 TYR A O 1
ATOM 1473 N N . GLY A 1 185 ? -2.85 32.812 13.648 1 97.5 185 GLY A N 1
ATOM 1474 C CA . GLY A 1 185 ? -3.947 32.781 14.602 1 97.5 185 GLY A CA 1
ATOM 1475 C C . GLY A 1 185 ? -4.453 31.391 14.898 1 97.5 185 GLY A C 1
ATOM 1476 O O . GLY A 1 185 ? -5.605 31.219 15.305 1 97.5 185 GLY A O 1
ATOM 1477 N N . LEU A 1 186 ? -3.633 30.406 14.672 1 98.38 186 LEU A N 1
ATOM 1478 C CA . LEU A 1 186 ? -4.062 29.031 14.875 1 98.38 186 LEU A CA 1
ATOM 1479 C C . LEU A 1 186 ? -3.922 28.625 16.328 1 98.38 186 LEU A C 1
ATOM 1481 O O . LEU A 1 186 ? -2.951 29 17 1 98.38 186 LEU A O 1
ATOM 1485 N N . ASN A 1 187 ? -4.961 27.859 16.781 1 98.25 187 ASN A N 1
ATOM 1486 C CA . ASN A 1 187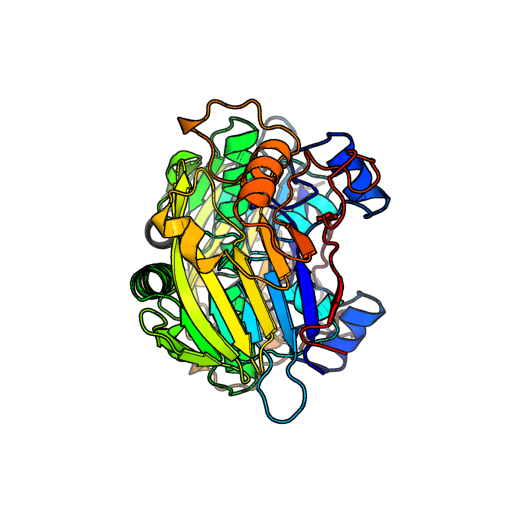 ? -4.805 27.172 18.062 1 98.25 187 ASN A CA 1
ATOM 1487 C C . ASN A 1 187 ? -3.846 25.984 17.953 1 98.25 187 ASN A C 1
ATOM 1489 O O . ASN A 1 187 ? -3.117 25.688 18.891 1 98.25 187 ASN A O 1
ATOM 1493 N N . LEU A 1 188 ? -3.83 25.359 16.797 1 98.56 188 LEU A N 1
ATOM 1494 C CA . LEU A 1 188 ? -3.014 24.156 16.594 1 98.56 188 LEU A CA 1
ATOM 1495 C C . LEU A 1 188 ? -2.543 24.062 15.148 1 98.56 188 LEU A C 1
ATOM 1497 O O . LEU A 1 188 ? -3.324 24.281 14.219 1 98.56 188 LEU A O 1
ATOM 1501 N N . LEU A 1 189 ? -1.25 23.797 14.969 1 98.88 189 LEU A N 1
ATOM 1502 C CA . LEU A 1 189 ? -0.698 23.547 13.648 1 98.88 189 LEU A CA 1
ATOM 1503 C C . LEU A 1 189 ? -0.046 22.172 13.578 1 98.88 189 LEU A C 1
ATOM 1505 O O . LEU A 1 189 ? 0.816 21.859 14.398 1 98.88 189 LEU A O 1
ATOM 1509 N N . VAL A 1 190 ? -0.536 21.312 12.727 1 98.94 190 VAL A N 1
ATOM 1510 C CA . VAL A 1 190 ? 0.177 20.094 12.352 1 98.94 190 VAL A CA 1
ATOM 1511 C C . VAL A 1 190 ? 1.055 20.359 11.133 1 98.94 190 VAL A C 1
ATOM 1513 O O . VAL A 1 190 ? 0.547 20.672 10.047 1 98.94 190 VAL A O 1
ATOM 1516 N N . LEU A 1 191 ? 2.375 20.25 11.266 1 98.94 191 LEU A N 1
ATOM 1517 C CA . LEU A 1 191 ? 3.334 20.656 10.242 1 98.94 191 LEU A CA 1
ATOM 1518 C C . LEU A 1 191 ? 4.309 19.516 9.938 1 98.94 191 LEU A C 1
ATOM 1520 O O . LEU A 1 191 ? 4.832 18.891 10.859 1 98.94 191 LEU A O 1
ATOM 1524 N N . GLY A 1 192 ? 4.48 19.219 8.648 1 98.81 192 GLY A N 1
ATOM 1525 C CA . GLY A 1 192 ? 5.461 18.219 8.266 1 98.81 192 GLY A CA 1
ATOM 1526 C C . GLY A 1 192 ? 6.891 18.703 8.41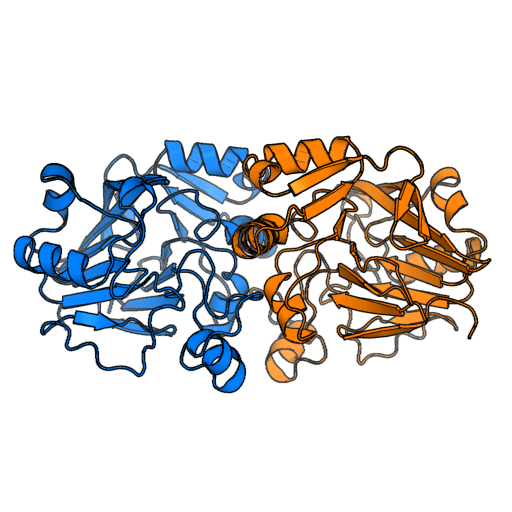4 1 98.81 192 GLY A C 1
ATOM 1527 O O . GLY A 1 192 ? 7.223 19.828 8.016 1 98.81 192 GLY A O 1
ATOM 1528 N N . THR A 1 193 ? 7.715 17.906 9 1 98.62 193 THR A N 1
ATOM 1529 C CA . THR A 1 193 ? 9.148 18.125 9.133 1 98.62 193 THR A CA 1
ATOM 1530 C C . THR A 1 193 ? 9.922 16.828 8.898 1 98.62 193 THR A C 1
ATOM 1532 O O . THR A 1 193 ? 10.156 16.062 9.828 1 98.62 193 THR A O 1
ATOM 1535 N N . SER A 1 194 ? 10.422 16.594 7.73 1 97.69 194 SER A N 1
ATOM 1536 C CA . SER A 1 194 ? 10.969 15.289 7.336 1 97.69 194 SER A CA 1
ATOM 1537 C C . SER A 1 194 ? 12.305 15.023 8.023 1 97.69 194 SER A C 1
ATOM 1539 O O . SER A 1 194 ? 12.594 13.891 8.406 1 97.69 194 SER A O 1
ATOM 1541 N N . PHE A 1 195 ? 13.141 16.109 8.227 1 98.31 195 PHE A N 1
ATOM 1542 C CA . PHE A 1 195 ? 14.477 15.969 8.805 1 98.31 195 PHE A CA 1
ATOM 1543 C C . PHE A 1 195 ? 14.656 16.922 9.984 1 98.31 195 PHE A C 1
ATOM 1545 O O . PHE A 1 195 ? 13.914 17.891 10.117 1 98.31 195 PHE A O 1
ATOM 1552 N N . VAL A 1 196 ? 15.656 16.531 10.812 1 98.25 196 VAL A N 1
ATOM 1553 C CA . VAL A 1 196 ? 16.016 17.469 11.875 1 98.25 196 VAL A CA 1
ATOM 1554 C C . VAL A 1 196 ? 16.703 18.688 11.281 1 98.25 196 VAL A C 1
ATOM 1556 O O . VAL A 1 196 ? 16.25 19.828 11.492 1 98.25 196 VAL A O 1
ATOM 1559 N N . HIS A 1 197 ? 17.703 18.406 10.562 1 97.56 197 HIS A N 1
ATOM 1560 C CA . HIS A 1 197 ? 18.406 19.375 9.734 1 97.56 197 HIS A CA 1
ATOM 1561 C C . HIS A 1 197 ? 18.797 18.781 8.383 1 97.56 197 HIS A C 1
ATOM 1563 O O . HIS A 1 197 ? 19.719 17.969 8.297 1 97.56 197 HIS A O 1
ATOM 1569 N N . GLU A 1 198 ? 18.078 19.219 7.395 1 96.5 198 GLU A N 1
ATOM 1570 C CA . GLU A 1 198 ? 18.328 18.656 6.066 1 96.5 198 GLU A CA 1
ATOM 1571 C C . GLU A 1 198 ? 19.5 19.359 5.391 1 96.5 198 GLU A C 1
ATOM 1573 O O . GLU A 1 198 ? 19.484 20.578 5.211 1 96.5 198 GLU A O 1
ATOM 1578 N N . LEU A 1 199 ? 20.469 18.516 4.941 1 94.81 199 LEU A N 1
ATOM 1579 C CA . LEU A 1 199 ? 21.703 19.078 4.402 1 94.81 199 LEU A CA 1
ATOM 1580 C C . LEU A 1 199 ? 21.703 19.016 2.879 1 94.81 199 LEU A C 1
ATOM 1582 O O . LEU A 1 199 ? 22.578 19.609 2.232 1 94.81 199 LEU A O 1
ATOM 1586 N N . ALA A 1 200 ? 20.766 18.391 2.301 1 94.38 200 ALA A N 1
ATOM 1587 C CA . ALA A 1 200 ? 20.688 18.281 0.846 1 94.38 200 ALA A CA 1
ATOM 1588 C C . ALA A 1 200 ? 20.531 19.641 0.199 1 94.38 200 ALA A C 1
ATOM 1590 O O . ALA A 1 200 ? 20.094 20.594 0.846 1 94.38 200 ALA A O 1
ATOM 1591 N N . GLU A 1 201 ? 20.891 19.719 -1.098 1 97.19 201 GLU A N 1
ATOM 1592 C CA . GLU A 1 201 ? 20.672 20.953 -1.863 1 97.19 201 GLU A CA 1
ATOM 1593 C C . GLU A 1 201 ? 19.188 21.344 -1.846 1 97.19 201 GLU A C 1
ATOM 1595 O O . GLU A 1 201 ? 18.312 20.516 -2.031 1 97.19 201 GLU A O 1
ATOM 1600 N N . PHE A 1 202 ? 18.969 22.625 -1.579 1 96 202 PHE A N 1
ATOM 1601 C CA . PHE A 1 202 ? 17.609 23.125 -1.348 1 96 202 PHE A CA 1
ATOM 1602 C C . PHE A 1 202 ? 16.703 22.781 -2.516 1 96 202 PHE A C 1
ATOM 1604 O O . PHE A 1 202 ? 15.539 22.422 -2.314 1 96 202 PHE A O 1
ATOM 1611 N N . SER A 1 203 ? 17.234 22.891 -3.771 1 96.06 203 SER A N 1
ATOM 1612 C CA . SER A 1 203 ? 16.422 22.672 -4.965 1 96.06 203 SER A CA 1
ATOM 1613 C C . SER A 1 203 ? 15.906 21.234 -5.027 1 96.06 203 SER A C 1
ATOM 1615 O O . SER A 1 203 ? 15 20.938 -5.812 1 96.06 203 SER A O 1
ATOM 1617 N N . THR A 1 204 ? 16.484 20.328 -4.156 1 95.75 204 THR A N 1
ATOM 1618 C CA . THR A 1 204 ? 16.078 18.922 -4.184 1 95.75 204 THR A CA 1
ATOM 1619 C C . THR A 1 204 ? 15.125 18.609 -3.029 1 95.75 204 THR A C 1
ATOM 1621 O O . THR A 1 204 ? 14.625 17.5 -2.91 1 95.75 204 THR A O 1
ATOM 1624 N N . ARG A 1 205 ? 14.867 19.625 -2.217 1 97.56 205 ARG A N 1
ATOM 1625 C CA . ARG A 1 205 ? 14.086 19.422 -1.001 1 97.56 205 ARG A CA 1
ATOM 1626 C C . ARG A 1 205 ? 12.609 19.703 -1.244 1 97.56 205 ARG A C 1
ATOM 1628 O O . ARG A 1 205 ? 12.258 20.422 -2.184 1 97.56 205 ARG A O 1
ATOM 1635 N N . SER A 1 206 ? 11.797 19.125 -0.33 1 97.81 206 SER A N 1
ATOM 1636 C CA . SER A 1 206 ? 10.375 19.281 -0.611 1 97.81 206 SER A CA 1
ATOM 1637 C C . SER A 1 206 ? 9.578 19.516 0.669 1 97.81 206 SER A C 1
ATOM 1639 O O . SER A 1 206 ? 8.414 19.906 0.618 1 97.81 206 SER A O 1
ATOM 1641 N N . VAL A 1 207 ? 10.133 19.297 1.815 1 98.62 207 VAL A N 1
ATOM 1642 C CA . VAL A 1 207 ? 9.445 19.453 3.094 1 98.62 207 VAL A CA 1
ATOM 1643 C C . VAL A 1 207 ? 10.367 20.156 4.09 1 98.62 207 VAL A C 1
ATOM 1645 O O . VAL A 1 207 ? 11.586 19.953 4.066 1 98.62 207 VAL A O 1
ATOM 1648 N N . TYR A 1 208 ? 9.836 20.969 4.957 1 98.69 208 TYR A N 1
ATOM 1649 C CA . TYR A 1 208 ? 10.609 21.641 5.988 1 98.69 208 TYR A CA 1
ATOM 1650 C C . TYR A 1 208 ? 11.414 20.641 6.812 1 98.69 208 TYR A C 1
ATOM 1652 O O . TYR A 1 208 ? 10.953 19.531 7.074 1 98.69 208 TYR A O 1
ATOM 1660 N N . ASP A 1 209 ? 12.648 21.047 7.18 1 98.56 209 ASP A N 1
ATOM 1661 C CA . ASP A 1 209 ? 13.25 20.375 8.328 1 98.56 209 ASP A CA 1
ATOM 1662 C C . ASP A 1 209 ? 12.844 21.047 9.633 1 98.56 209 ASP A C 1
ATOM 1664 O O . ASP A 1 209 ? 12.125 22.047 9.625 1 98.56 209 ASP A O 1
ATOM 1668 N N . MET A 1 210 ? 13.242 20.531 10.766 1 98.62 210 MET A N 1
ATOM 1669 C CA . MET A 1 210 ? 12.766 21.016 12.062 1 98.62 210 MET A CA 1
ATOM 1670 C C . MET A 1 210 ? 13.297 22.422 12.336 1 98.62 210 MET A C 1
ATOM 1672 O O . MET A 1 210 ? 12.609 23.234 12.953 1 98.62 210 MET A O 1
ATOM 1676 N N . ARG A 1 211 ? 14.438 22.656 11.828 1 97.88 211 ARG A N 1
ATOM 1677 C CA . ARG A 1 211 ? 15.031 23.969 12.055 1 97.88 211 ARG A CA 1
ATOM 1678 C C . ARG A 1 211 ? 14.281 25.047 11.273 1 97.88 211 ARG A C 1
ATOM 1680 O O . ARG A 1 211 ? 13.898 26.078 11.836 1 97.88 211 ARG A O 1
ATOM 1687 N N . GLU A 1 212 ? 14.125 24.828 10.016 1 98.19 212 GLU A N 1
ATOM 1688 C CA . GLU A 1 212 ? 13.367 25.75 9.172 1 98.19 212 GLU A CA 1
ATOM 1689 C C . GLU A 1 212 ? 11.938 25.922 9.68 1 98.19 212 GLU A C 1
ATOM 1691 O O . GLU A 1 212 ? 11.383 27.016 9.633 1 98.19 212 GLU A O 1
ATOM 1696 N N . ALA A 1 213 ? 11.359 24.844 10.094 1 98.75 213 ALA A N 1
ATOM 1697 C CA . ALA A 1 213 ? 10 24.875 10.625 1 98.75 213 ALA A CA 1
ATOM 1698 C C . ALA A 1 213 ? 9.891 25.812 11.82 1 98.75 213 ALA A C 1
ATOM 1700 O O . ALA A 1 213 ? 8.914 26.547 11.945 1 98.75 213 ALA A O 1
ATOM 1701 N N . GLN A 1 214 ? 10.859 25.766 12.695 1 98.38 214 GLN A N 1
ATOM 1702 C CA . GLN A 1 214 ? 10.82 26.625 13.883 1 98.38 214 GLN A CA 1
ATOM 1703 C C . GLN A 1 214 ? 10.93 28.094 13.508 1 98.38 214 GLN A C 1
ATOM 1705 O O . GLN A 1 214 ? 10.352 28.953 14.164 1 98.38 214 GLN A O 1
ATOM 1710 N N . GLU A 1 215 ? 11.672 28.375 12.406 1 98 215 GLU A N 1
ATOM 1711 C CA . GLU A 1 215 ? 11.695 29.75 11.898 1 98 215 GLU A CA 1
ATOM 1712 C C . GLU A 1 215 ? 10.305 30.188 11.43 1 98 215 GLU A C 1
ATOM 1714 O O . GLU A 1 215 ? 9.875 31.297 11.727 1 98 215 GLU A O 1
ATOM 1719 N N . LEU A 1 216 ? 9.656 29.328 10.75 1 98.56 216 LEU A N 1
ATOM 1720 C CA . LEU A 1 216 ? 8.289 29.594 10.312 1 98.56 216 LEU A CA 1
ATOM 1721 C C . LEU A 1 216 ? 7.375 29.812 11.516 1 98.56 216 LEU A C 1
ATOM 1723 O O . LEU A 1 216 ? 6.547 30.734 11.508 1 98.56 216 LEU A O 1
ATOM 1727 N N . LEU A 1 217 ? 7.531 29.016 12.547 1 98.56 217 LEU A N 1
ATOM 1728 C CA . LEU A 1 217 ? 6.66 29.047 13.719 1 98.56 217 LEU A CA 1
ATOM 1729 C C . LEU A 1 217 ? 6.848 30.359 14.492 1 98.56 217 LEU A C 1
ATOM 1731 O O . LEU A 1 217 ? 5.91 30.844 15.125 1 98.56 217 LEU A O 1
ATOM 1735 N N . ARG A 1 218 ? 8.023 30.906 14.43 1 97.31 218 ARG A N 1
ATOM 1736 C CA . ARG A 1 218 ? 8.273 32.188 15.078 1 97.31 218 ARG A CA 1
ATOM 1737 C C . ARG A 1 218 ? 7.52 33.312 14.375 1 97.31 218 ARG A C 1
ATOM 1739 O O . ARG A 1 218 ? 7.23 34.344 14.977 1 97.31 218 ARG A O 1
ATOM 1746 N N . GLU A 1 219 ? 7.234 33.094 13.109 1 97.69 219 GLU A N 1
ATOM 1747 C CA . GLU A 1 219 ? 6.492 34.062 12.328 1 97.69 219 GLU A CA 1
ATOM 1748 C C . GLU A 1 219 ? 4.988 33.906 12.531 1 97.69 219 GLU A C 1
ATOM 1750 O O . GLU A 1 219 ? 4.301 34.875 12.867 1 97.69 219 GLU A O 1
ATOM 1755 N N . VAL A 1 220 ? 4.449 32.75 12.391 1 98.44 220 VAL A N 1
ATOM 1756 C CA . VAL A 1 220 ? 3.004 32.531 12.352 1 98.44 220 VAL A CA 1
ATOM 1757 C C . VAL A 1 220 ? 2.48 32.312 13.766 1 98.44 220 VAL A C 1
ATOM 1759 O O . VAL A 1 220 ? 1.297 32.5 14.039 1 98.44 220 VAL A O 1
ATOM 1762 N N . LYS A 1 221 ? 3.17 31.812 14.688 1 98.06 221 LYS A N 1
ATOM 1763 C CA . LYS A 1 221 ? 3.006 31.719 16.141 1 98.06 221 LYS A CA 1
ATOM 1764 C C . LYS A 1 221 ? 1.714 31 16.5 1 98.06 221 LYS A C 1
ATOM 1766 O O . LYS A 1 221 ? 0.91 31.5 17.281 1 98.06 221 LYS A O 1
ATOM 1771 N N . PRO A 1 222 ? 1.486 29.797 16.016 1 98.5 222 PRO A N 1
ATOM 1772 C CA . PRO A 1 222 ? 0.374 29 16.547 1 98.5 222 PRO A CA 1
ATOM 1773 C C . PRO A 1 222 ? 0.517 28.719 18.047 1 98.5 222 PRO A C 1
ATOM 1775 O O . PRO A 1 222 ? 1.628 28.75 18.578 1 98.5 222 PRO A O 1
ATOM 1778 N N . GLU A 1 223 ? -0.63 28.453 18.734 1 97.94 223 GLU A N 1
ATOM 1779 C CA . GLU A 1 223 ? -0.573 28.141 20.156 1 97.94 223 GLU A CA 1
ATOM 1780 C C . GLU A 1 223 ? 0.186 26.844 20.422 1 97.94 223 GLU A C 1
ATOM 1782 O O . GLU A 1 223 ? 0.983 26.766 21.359 1 97.94 223 GLU A O 1
ATOM 1787 N N . ARG A 1 224 ? -0.093 25.781 19.641 1 97.94 224 ARG A N 1
ATOM 1788 C CA . ARG A 1 224 ? 0.574 24.484 19.719 1 97.94 224 ARG A CA 1
ATOM 1789 C C . ARG A 1 224 ? 0.923 23.969 18.328 1 97.94 224 ARG A C 1
ATOM 1791 O O . ARG A 1 224 ? 0.23 24.266 17.359 1 97.94 224 ARG A O 1
ATOM 1798 N N . THR A 1 225 ? 2.016 23.266 18.266 1 98.81 225 THR A N 1
ATOM 1799 C CA . THR A 1 225 ? 2.414 22.672 16.984 1 98.81 225 THR A CA 1
ATOM 1800 C C . THR A 1 225 ? 2.785 21.203 17.156 1 98.81 225 THR A C 1
ATOM 1802 O O . THR A 1 225 ? 3.449 20.844 18.125 1 98.81 225 THR A O 1
ATOM 1805 N N . TYR A 1 226 ? 2.316 20.344 16.312 1 98.88 226 TYR A N 1
ATOM 1806 C CA . TYR A 1 226 ? 2.764 18.969 16.203 1 98.88 226 TYR A CA 1
ATOM 1807 C C . TYR A 1 226 ? 3.523 18.734 14.906 1 98.88 226 TYR A C 1
ATOM 1809 O O . TYR A 1 226 ? 3.014 19.016 13.82 1 98.88 226 TYR A O 1
ATOM 1817 N N . PHE A 1 227 ? 4.762 18.234 15.016 1 98.88 227 PHE A N 1
ATOM 1818 C CA . PHE A 1 227 ? 5.531 17.844 13.836 1 98.88 227 PHE A CA 1
ATOM 1819 C C . PHE A 1 227 ? 5.156 16.422 13.398 1 98.88 227 PHE A C 1
ATOM 1821 O O . PHE A 1 227 ? 5.016 15.523 14.227 1 98.88 227 PHE A O 1
ATOM 1828 N N . THR A 1 228 ? 4.926 16.25 12.094 1 98.81 228 THR A N 1
ATOM 1829 C CA . THR A 1 228 ? 4.645 14.961 11.469 1 98.81 228 THR A CA 1
ATOM 1830 C C . THR A 1 228 ? 5.516 14.758 10.234 1 98.81 228 THR A C 1
ATOM 1832 O O . THR A 1 228 ? 6.504 15.477 10.039 1 98.81 228 THR A O 1
ATOM 1835 N N . HIS A 1 229 ? 5.27 13.695 9.383 1 98.88 229 HIS A N 1
ATOM 1836 C CA . HIS A 1 229 ? 5.957 13.422 8.125 1 98.88 229 HIS A CA 1
ATOM 1837 C C . HIS A 1 229 ? 7.457 13.258 8.344 1 98.88 229 HIS A C 1
ATOM 1839 O O . HIS A 1 229 ? 8.258 13.773 7.57 1 98.88 229 HIS A O 1
ATOM 1845 N N . MET A 1 230 ? 7.84 12.625 9.414 1 98.88 230 MET A N 1
ATOM 1846 C CA . MET A 1 230 ? 9.227 12.539 9.867 1 98.88 230 MET A CA 1
ATOM 1847 C C . MET A 1 230 ? 9.93 11.352 9.227 1 98.88 230 MET A C 1
ATOM 1849 O O . MET A 1 230 ? 9.383 10.25 9.172 1 98.88 230 MET A O 1
ATOM 1853 N N . SER A 1 231 ? 11.141 11.539 8.773 1 98.44 231 SER A N 1
ATOM 1854 C CA . SER A 1 231 ? 11.945 10.492 8.164 1 98.44 231 SER A CA 1
ATOM 1855 C C . SER A 1 231 ? 12.727 9.703 9.211 1 98.44 231 SER A C 1
ATOM 1857 O O . SER A 1 231 ? 12.555 9.938 10.414 1 98.44 231 SER A O 1
ATOM 1859 N N . HIS A 1 232 ? 13.57 8.789 8.719 1 98.38 232 HIS A N 1
ATOM 1860 C CA . HIS A 1 232 ? 14.414 7.996 9.609 1 98.38 232 HIS A CA 1
ATOM 1861 C C . HIS A 1 232 ? 15.578 8.82 10.141 1 98.38 232 HIS A C 1
ATOM 1863 O O . HIS A 1 232 ? 16.406 8.312 10.891 1 98.38 232 HIS A O 1
ATOM 1869 N N . ASP A 1 233 ? 15.633 10.109 9.734 1 98.25 233 ASP A N 1
ATOM 1870 C CA . ASP A 1 233 ? 16.578 11.047 10.328 1 98.25 233 ASP A CA 1
ATOM 1871 C C . ASP A 1 233 ? 16.172 11.414 11.758 1 98.25 233 ASP A C 1
ATOM 1873 O O . ASP A 1 233 ? 17 11.828 12.562 1 98.25 233 ASP A O 1
ATOM 1877 N N . VAL A 1 234 ? 14.938 11.336 12.062 1 98.69 234 VAL A N 1
ATOM 1878 C CA . VAL A 1 234 ? 14.383 11.734 13.352 1 98.69 234 VAL A CA 1
ATOM 1879 C C . VAL A 1 234 ? 14.312 10.523 14.281 1 98.69 234 VAL A C 1
ATOM 1881 O O . VAL A 1 234 ? 13.703 9.508 13.945 1 98.69 234 VAL A O 1
ATOM 1884 N N . ASP A 1 235 ? 14.969 10.547 15.367 1 98.56 235 ASP A N 1
ATOM 1885 C CA . ASP A 1 235 ? 14.805 9.617 16.484 1 98.56 235 ASP A CA 1
ATOM 1886 C C . ASP A 1 235 ? 13.938 10.227 17.578 1 98.56 235 ASP A C 1
ATOM 1888 O O . ASP A 1 235 ? 14.359 11.148 18.281 1 98.56 235 ASP A O 1
ATOM 1892 N N . VAL A 1 236 ? 12.727 9.719 17.797 1 97.69 236 VAL A N 1
ATOM 1893 C CA . VAL A 1 236 ? 11.758 10.352 18.688 1 97.69 236 VAL A CA 1
ATOM 1894 C C . VAL A 1 236 ? 12.219 10.227 20.141 1 97.69 236 VAL A C 1
ATOM 1896 O O . VAL A 1 236 ? 11.656 10.859 21.031 1 97.69 236 VAL A O 1
ATOM 1899 N N . GLN A 1 237 ? 13.195 9.461 20.359 1 96.56 237 GLN A N 1
ATOM 1900 C CA . GLN A 1 237 ? 13.734 9.297 21.703 1 96.56 237 GLN A CA 1
ATOM 1901 C C . GLN A 1 237 ? 14.758 10.383 22.031 1 96.56 237 GLN A C 1
ATOM 1903 O O . GLN A 1 237 ? 15.18 10.523 23.172 1 96.56 237 GLN A O 1
ATOM 1908 N N . GLN A 1 238 ? 15.141 11.07 21.031 1 97.06 238 GLN A N 1
ATOM 1909 C CA . GLN A 1 238 ? 16.156 12.109 21.219 1 97.06 238 GLN A CA 1
ATOM 1910 C C . GLN A 1 238 ? 15.508 13.445 21.594 1 97.06 238 GLN A C 1
ATOM 1912 O O . GLN A 1 238 ? 14.406 13.758 21.125 1 97.06 238 GLN A O 1
ATOM 1917 N N . ASN A 1 239 ? 16.234 14.188 22.406 1 96.88 239 ASN A N 1
ATOM 1918 C CA . ASN A 1 239 ? 15.828 15.555 22.703 1 96.88 239 ASN A CA 1
ATOM 1919 C C . ASN A 1 239 ? 16.469 16.562 21.75 1 96.88 239 ASN A C 1
ATOM 1921 O O . ASN A 1 239 ? 17.672 16.797 21.797 1 96.88 239 ASN A O 1
ATOM 1925 N N . TYR A 1 240 ? 15.68 17.141 20.938 1 97.44 240 TYR A N 1
ATOM 1926 C CA . TYR A 1 240 ? 16.188 18.062 19.922 1 97.44 240 TYR A CA 1
ATOM 1927 C C . TYR A 1 240 ? 16.094 19.5 20.391 1 97.44 240 TYR A C 1
ATOM 1929 O O . TYR A 1 240 ? 16.359 20.438 19.625 1 97.44 240 TYR A O 1
ATOM 1937 N N . ASN A 1 241 ? 15.719 19.719 21.656 1 96 241 ASN A N 1
ATOM 1938 C CA . ASN A 1 241 ? 15.602 21.062 22.25 1 96 241 ASN A CA 1
ATOM 1939 C C . ASN A 1 241 ? 14.688 21.953 21.422 1 96 241 ASN A C 1
ATOM 1941 O O . ASN A 1 241 ? 15.07 23.078 21.062 1 96 241 ASN A O 1
ATOM 1945 N N . LEU A 1 242 ? 13.555 21.406 21.062 1 96.88 242 LEU A N 1
ATOM 1946 C CA . LEU A 1 242 ? 12.57 22.156 20.297 1 96.88 242 LEU A CA 1
ATOM 1947 C C . LEU A 1 242 ? 11.938 23.25 21.141 1 96.88 242 LEU A C 1
ATOM 1949 O O . LEU A 1 242 ? 11.891 23.141 22.375 1 96.88 242 LEU A O 1
ATOM 1953 N N . ASP A 1 243 ? 11.547 24.359 20.469 1 95.75 243 ASP A N 1
ATOM 1954 C CA . ASP A 1 243 ? 10.875 25.453 21.172 1 95.75 243 ASP A CA 1
ATOM 1955 C C . ASP A 1 243 ? 9.641 24.953 21.922 1 95.75 243 ASP A C 1
ATOM 1957 O O . ASP A 1 243 ? 9.047 23.938 21.531 1 95.75 243 ASP A O 1
ATOM 1961 N N . SER A 1 244 ? 9.281 25.719 22.953 1 93.81 244 SER A N 1
ATOM 1962 C CA . SER A 1 244 ? 8.109 25.359 23.734 1 93.81 244 SER A CA 1
ATOM 1963 C C . SER A 1 244 ? 6.859 25.297 22.875 1 93.81 244 SER A C 1
ATOM 1965 O O . SER A 1 244 ? 6.691 26.109 21.953 1 93.81 244 SER A O 1
ATOM 1967 N N . GLY A 1 245 ? 6.008 24.359 23.031 1 96.5 245 GLY A N 1
ATOM 1968 C CA . GLY A 1 245 ? 4.746 24.25 22.328 1 96.5 245 GLY A CA 1
ATOM 1969 C C . GLY A 1 245 ? 4.816 23.312 21.125 1 96.5 245 GLY A C 1
ATOM 1970 O O . GLY A 1 245 ? 3.805 23.062 20.469 1 96.5 245 GLY A O 1
ATOM 1971 N N . ILE A 1 246 ? 6.082 22.891 20.844 1 98.38 246 ILE A N 1
ATOM 1972 C CA . ILE A 1 246 ? 6.27 21.969 19.734 1 98.38 246 ILE A CA 1
ATOM 1973 C C . ILE A 1 246 ? 6.34 20.531 20.266 1 98.38 246 ILE A C 1
ATOM 1975 O O . ILE A 1 246 ? 7.059 20.266 21.234 1 98.38 246 ILE A O 1
ATOM 1979 N N . THR A 1 247 ? 5.594 19.656 19.734 1 98.31 247 THR A N 1
ATOM 1980 C CA . THR A 1 247 ? 5.613 18.234 20.094 1 98.31 247 THR A CA 1
ATOM 1981 C C . THR A 1 247 ? 5.832 17.375 18.844 1 98.31 247 THR A C 1
ATOM 1983 O O . THR A 1 247 ? 5.281 17.672 17.781 1 98.31 247 THR A O 1
ATOM 1986 N N . LEU A 1 248 ? 6.684 16.344 18.938 1 98.62 248 LEU A N 1
ATOM 1987 C CA . LEU A 1 248 ? 6.746 15.328 17.891 1 98.62 248 LEU A CA 1
ATOM 1988 C C . LEU A 1 248 ? 5.543 14.391 17.969 1 98.62 248 LEU A C 1
ATOM 1990 O O . LEU A 1 248 ? 5.316 13.75 19 1 98.62 248 LEU A O 1
ATOM 1994 N N . ALA A 1 249 ? 4.773 14.359 16.875 1 98.5 249 ALA A N 1
ATOM 1995 C CA . ALA A 1 249 ? 3.6 13.492 16.859 1 98.5 249 ALA A CA 1
ATOM 1996 C C . ALA A 1 249 ? 4.008 12.023 16.844 1 98.5 249 ALA A C 1
ATOM 1998 O O . ALA A 1 249 ? 5.039 11.656 16.281 1 98.5 249 ALA A O 1
ATOM 1999 N N . LEU A 1 250 ? 3.191 11.227 17.5 1 98.06 250 LEU A N 1
ATOM 2000 C CA . LEU A 1 250 ? 3.357 9.773 17.5 1 98.06 250 LEU A CA 1
ATOM 2001 C C . LEU A 1 250 ? 2.102 9.086 16.984 1 98.06 250 LEU A C 1
ATOM 2003 O O . LEU A 1 250 ? 0.987 9.555 17.219 1 98.06 250 LEU A O 1
ATOM 2007 N N . ALA A 1 251 ? 2.342 7.984 16.281 1 97 251 ALA A N 1
ATOM 2008 C CA . ALA A 1 251 ? 1.182 7.215 15.844 1 97 251 ALA A CA 1
ATOM 2009 C C . ALA A 1 251 ? 0.296 6.836 17.031 1 97 251 ALA A C 1
ATOM 2011 O O . ALA A 1 251 ? 0.791 6.379 18.062 1 97 251 ALA A O 1
ATOM 2012 N N . GLY A 1 252 ? -0.987 7.055 16.859 1 97.31 252 GLY A N 1
ATOM 2013 C CA . GLY A 1 252 ? -1.937 6.727 17.906 1 97.31 252 GLY A CA 1
ATOM 2014 C C . GLY A 1 252 ? -2.186 7.879 18.875 1 97.31 252 GLY A C 1
ATOM 2015 O O . GLY A 1 252 ? -3.109 7.828 19.688 1 97.31 252 GLY A O 1
ATOM 2016 N N . MET A 1 253 ? -1.346 8.93 18.828 1 98 253 MET A N 1
ATOM 2017 C CA . MET A 1 253 ? -1.512 10.094 19.688 1 98 253 MET A CA 1
ATOM 2018 C C . MET A 1 253 ? -2.855 10.773 19.422 1 98 253 MET A C 1
ATOM 2020 O O . MET A 1 253 ? -3.244 10.977 18.281 1 98 253 MET A O 1
ATOM 2024 N N . LYS A 1 254 ? -3.602 11.031 20.5 1 97.38 254 LYS A N 1
ATOM 2025 C CA . LYS A 1 254 ? -4.891 11.711 20.453 1 97.38 254 LYS A CA 1
ATOM 2026 C C . LYS A 1 254 ? -4.785 13.133 21.016 1 97.38 254 LYS A C 1
ATOM 2028 O O . LYS A 1 254 ? -4.223 13.336 22.094 1 97.38 254 LYS A O 1
ATOM 2033 N N . VAL A 1 255 ? -5.262 14.062 20.219 1 97.44 255 VAL A N 1
ATOM 2034 C CA . 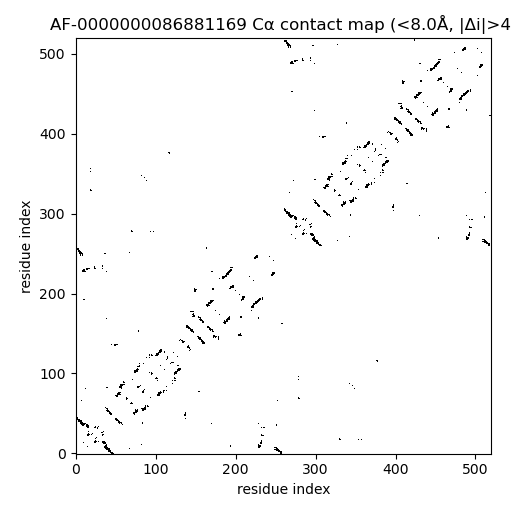VAL A 1 255 ? -5.199 15.469 20.578 1 97.44 255 VAL A CA 1
ATOM 2035 C C . VAL A 1 255 ? -6.602 16.078 20.547 1 97.44 255 VAL A C 1
ATOM 2037 O O . VAL A 1 255 ? -7.285 16.047 19.516 1 97.44 255 VAL A O 1
ATOM 2040 N N . PRO A 1 256 ? -7.082 16.609 21.688 1 95.94 256 PRO A N 1
ATOM 2041 C CA . PRO A 1 256 ? -8.375 17.281 21.656 1 95.94 256 PRO A CA 1
ATOM 2042 C C . PRO A 1 256 ? -8.367 18.531 20.766 1 95.94 256 PRO A C 1
ATOM 2044 O O . PRO A 1 256 ? -7.379 19.266 20.734 1 95.94 256 PRO A O 1
ATOM 2047 N N . LEU A 1 257 ? -9.445 18.578 19.969 1 94.88 257 LEU A N 1
ATOM 2048 C CA . LEU A 1 257 ? -9.641 19.766 19.141 1 94.88 257 LEU A CA 1
ATOM 2049 C C . LEU A 1 257 ? -10.734 20.656 19.719 1 94.88 257 LEU A C 1
ATOM 2051 O O . LEU A 1 257 ? -11.906 20.281 19.75 1 94.88 257 LEU A O 1
ATOM 2055 N N . GLY A 1 258 ? -10.445 21.797 20.094 1 84.38 258 GLY A N 1
ATOM 2056 C CA . GLY A 1 258 ? -11.391 22.719 20.719 1 84.38 258 GLY A CA 1
ATOM 2057 C C . GLY A 1 258 ? -11.148 22.906 22.203 1 84.38 258 GLY A C 1
ATOM 2058 O O . GLY A 1 258 ? -10.289 22.25 22.797 1 84.38 258 GLY A O 1
ATOM 2059 N N . THR A 1 259 ? -11.688 24.031 22.734 1 64.44 259 THR A N 1
ATOM 2060 C CA . THR A 1 259 ? -11.547 24.438 24.125 1 64.44 259 THR A CA 1
ATOM 2061 C C . THR A 1 259 ? -12.266 23.469 25.062 1 64.44 259 THR A C 1
ATOM 2063 O O . THR A 1 259 ? -13.406 23.094 24.812 1 64.44 259 THR A O 1
ATOM 2066 N N . ILE A 1 260 ? -11.352 22.562 25.688 1 47.06 260 ILE A N 1
ATOM 2067 C CA . ILE A 1 260 ? -12 21.938 26.828 1 47.06 260 ILE A CA 1
ATOM 2068 C C . ILE A 1 260 ? -12.383 23.016 27.859 1 47.06 260 ILE A C 1
ATOM 2070 O O . ILE A 1 260 ? -11.562 23.875 28.203 1 47.06 260 ILE A O 1
ATOM 2074 N N . MET B 1 1 ? 20.859 -24.641 -4.395 1 72 1 MET B N 1
ATOM 2075 C CA . MET B 1 1 ? 19.547 -25.141 -4.777 1 72 1 MET B CA 1
ATOM 2076 C C . MET B 1 1 ? 18.547 -24 -4.93 1 72 1 MET B C 1
ATOM 2078 O O . MET B 1 1 ? 18.578 -23.047 -4.156 1 72 1 MET B O 1
ATOM 2082 N N . ASN B 1 2 ? 17.688 -24.156 -6.047 1 90.56 2 ASN B N 1
ATOM 2083 C CA . ASN B 1 2 ? 16.656 -23.141 -6.262 1 90.56 2 ASN B CA 1
ATOM 2084 C C . ASN B 1 2 ? 15.5 -23.297 -5.27 1 90.56 2 ASN B C 1
ATOM 2086 O O . ASN B 1 2 ? 15.156 -24.406 -4.879 1 90.56 2 ASN B O 1
ATOM 2090 N N . GLN B 1 3 ? 15.062 -22.188 -4.844 1 95.44 3 GLN B N 1
ATOM 2091 C CA . GLN B 1 3 ? 14.047 -22.219 -3.799 1 95.44 3 GLN B CA 1
ATOM 2092 C C . GLN B 1 3 ? 12.953 -21.188 -4.07 1 95.44 3 GLN B C 1
ATOM 2094 O O . GLN B 1 3 ? 13.242 -20.062 -4.469 1 95.44 3 GLN B O 1
ATOM 2099 N N . LEU B 1 4 ? 11.703 -21.688 -3.865 1 97.62 4 LEU B N 1
ATOM 2100 C CA . LEU B 1 4 ? 10.531 -20.812 -3.91 1 97.62 4 LEU B CA 1
ATOM 2101 C C . LEU B 1 4 ? 10.062 -20.469 -2.504 1 97.62 4 LEU B C 1
ATOM 2103 O O . LEU B 1 4 ? 9.875 -21.344 -1.666 1 97.62 4 LEU B O 1
ATOM 2107 N N . THR B 1 5 ? 9.984 -19.203 -2.225 1 98.31 5 THR B N 1
ATOM 2108 C CA . THR B 1 5 ? 9.422 -18.734 -0.963 1 98.31 5 THR B CA 1
ATOM 2109 C C . THR B 1 5 ? 8.109 -17.984 -1.197 1 98.31 5 THR B C 1
ATOM 2111 O O . THR B 1 5 ? 8.055 -17.047 -1.997 1 98.31 5 THR B O 1
ATOM 2114 N N . PHE B 1 6 ? 7.023 -18.438 -0.534 1 98.81 6 PHE B N 1
ATOM 2115 C CA . PHE B 1 6 ? 5.77 -17.688 -0.58 1 98.81 6 PHE B CA 1
ATOM 2116 C C . PHE B 1 6 ? 5.832 -16.469 0.317 1 98.81 6 PHE B C 1
ATOM 2118 O O . PHE B 1 6 ? 5.918 -16.578 1.541 1 98.81 6 PHE B O 1
ATOM 2125 N N . LEU B 1 7 ? 5.746 -15.281 -0.288 1 98.69 7 LEU B N 1
ATOM 2126 C CA . LEU B 1 7 ? 5.793 -14.039 0.478 1 98.69 7 LEU B CA 1
ATOM 2127 C C . LEU B 1 7 ? 4.402 -13.648 0.966 1 98.69 7 LEU B C 1
ATOM 2129 O O . LEU B 1 7 ? 4.258 -13.062 2.041 1 98.69 7 LEU B O 1
ATOM 2133 N N . GLY B 1 8 ? 3.447 -13.883 0.182 1 98.75 8 GLY B N 1
ATOM 2134 C CA . GLY B 1 8 ? 2.031 -13.734 0.478 1 98.75 8 GLY B CA 1
ATOM 2135 C C . GLY B 1 8 ? 1.162 -14.766 -0.211 1 98.75 8 GLY B C 1
ATOM 2136 O O . GLY B 1 8 ? 1.536 -15.305 -1.255 1 98.75 8 GLY B O 1
ATOM 2137 N N . THR B 1 9 ? -0.023 -15.008 0.41 1 98.88 9 THR B N 1
ATOM 2138 C CA . THR B 1 9 ? -0.889 -16.062 -0.096 1 98.88 9 THR B CA 1
ATOM 2139 C C . THR B 1 9 ? -2.35 -15.625 -0.079 1 98.88 9 THR B C 1
ATOM 2141 O O . THR B 1 9 ? -3.256 -16.469 -0.098 1 98.88 9 THR B O 1
ATOM 2144 N N . GLY B 1 10 ? -2.525 -14.328 0.044 1 98.75 10 GLY B N 1
ATOM 2145 C CA . GLY B 1 10 ? -3.873 -13.797 0.159 1 98.75 10 GLY B CA 1
ATOM 2146 C C . GLY B 1 10 ? -4.441 -13.312 -1.164 1 98.75 10 GLY B C 1
ATOM 2147 O O . GLY B 1 10 ? -3.695 -13.094 -2.121 1 98.75 10 GLY B O 1
ATOM 2148 N N . ASP B 1 11 ? -5.758 -13.234 -1.167 1 98.44 11 ASP B N 1
ATOM 2149 C CA . ASP B 1 11 ? -6.438 -12.648 -2.32 1 98.44 11 ASP B CA 1
ATOM 2150 C C . ASP B 1 11 ? -6.258 -11.133 -2.357 1 98.44 11 ASP B C 1
ATOM 2152 O O . ASP B 1 11 ? -5.406 -10.586 -1.653 1 98.44 11 ASP B O 1
ATOM 2156 N N . ALA B 1 12 ? -6.988 -10.477 -3.279 1 97.81 12 ALA B N 1
ATOM 2157 C CA . ALA B 1 12 ? -6.785 -9.055 -3.566 1 97.81 12 ALA B CA 1
ATOM 2158 C C . ALA B 1 12 ? -7.012 -8.203 -2.318 1 97.81 12 ALA B C 1
ATOM 2160 O O . ALA B 1 12 ? -6.43 -7.129 -2.184 1 97.81 12 ALA B O 1
ATOM 2161 N N . MET B 1 13 ? -7.809 -8.758 -1.36 1 97.56 13 MET B N 1
ATOM 2162 C CA . MET B 1 13 ? -8.18 -7.938 -0.208 1 97.56 13 MET B CA 1
ATOM 2163 C C . MET B 1 13 ? -7.32 -8.289 1.005 1 97.56 13 MET B C 1
ATOM 2165 O O . MET B 1 13 ? -7.309 -7.555 1.994 1 97.56 13 MET B O 1
ATOM 2169 N N . GLY B 1 14 ? -6.559 -9.383 0.926 1 98 14 GLY B N 1
ATOM 2170 C CA . GLY B 1 14 ? -5.809 -9.844 2.084 1 98 14 GLY B CA 1
ATOM 2171 C C . GLY B 1 14 ? -6.691 -10.328 3.217 1 98 14 GLY B C 1
ATOM 2172 O O . GLY B 1 14 ? -7.922 -10.273 3.117 1 98 14 GLY B O 1
ATOM 2173 N N . VAL B 1 15 ? -6.055 -10.859 4.242 1 98.69 15 VAL B N 1
ATOM 2174 C CA . VAL B 1 15 ? -6.707 -11.32 5.465 1 98.69 15 VAL B CA 1
ATOM 2175 C C . VAL B 1 15 ? -5.934 -10.82 6.684 1 98.69 15 VAL B C 1
ATOM 2177 O O . VAL B 1 15 ? -4.734 -11.07 6.809 1 98.69 15 VAL B O 1
ATOM 2180 N N . PRO B 1 16 ? -6.512 -10.172 7.664 1 98.44 16 PRO B N 1
ATOM 2181 C CA . PRO B 1 16 ? -7.941 -9.852 7.711 1 98.44 16 PRO B CA 1
ATOM 2182 C C . PRO B 1 16 ? -8.336 -8.742 6.746 1 98.44 16 PRO B C 1
ATOM 2184 O O . PRO B 1 16 ? -7.473 -8 6.266 1 98.44 16 PRO B O 1
ATOM 2187 N N . ARG B 1 17 ? -9.586 -8.727 6.387 1 98.31 17 ARG B N 1
ATOM 2188 C CA . ARG B 1 17 ? -10.188 -7.543 5.773 1 98.31 17 ARG B CA 1
ATOM 2189 C C . ARG B 1 17 ? -10.602 -6.523 6.832 1 98.31 17 ARG B C 1
ATOM 2191 O O . ARG B 1 17 ? -11.305 -6.863 7.785 1 98.31 17 ARG B O 1
ATOM 2198 N N . VAL B 1 18 ? -10.172 -5.328 6.66 1 97.56 18 VAL B N 1
ATOM 2199 C CA . VAL B 1 18 ? -10.352 -4.293 7.668 1 97.56 18 VAL B CA 1
ATOM 2200 C C . VAL B 1 18 ? -11.812 -4.258 8.117 1 97.56 18 VAL B C 1
ATOM 2202 O O . VAL B 1 18 ? -12.102 -4.219 9.312 1 97.56 18 VAL B O 1
ATOM 2205 N N . TYR B 1 19 ? -12.758 -4.41 7.23 1 97.12 19 TYR B N 1
ATOM 2206 C CA . TYR B 1 19 ? -14.188 -4.164 7.434 1 97.12 19 TYR B CA 1
ATOM 2207 C C . TYR B 1 19 ? -14.914 -5.449 7.793 1 97.12 19 TYR B C 1
ATOM 2209 O O . TYR B 1 19 ? -16.141 -5.469 7.887 1 97.12 19 TYR B O 1
ATOM 2217 N N . CYS B 1 20 ? -14.234 -6.547 7.988 1 97.5 20 CYS B N 1
ATOM 2218 C CA . CYS B 1 20 ? -14.859 -7.855 8.164 1 97.5 20 CYS B CA 1
ATOM 2219 C C . CYS B 1 20 ? -14.594 -8.391 9.57 1 97.5 20 CYS B C 1
ATOM 2221 O O . CYS B 1 20 ? -13.477 -8.32 10.07 1 97.5 20 CYS B O 1
ATOM 2223 N N . ASP B 1 21 ? -15.602 -8.961 10.234 1 96.44 21 ASP B N 1
ATOM 2224 C CA . ASP B 1 21 ? -15.453 -9.531 11.57 1 96.44 21 ASP B CA 1
ATOM 2225 C C . ASP B 1 21 ? -15.797 -11.016 11.57 1 96.44 21 ASP B C 1
ATOM 2227 O O . ASP B 1 21 ? -16.234 -11.562 12.586 1 96.44 21 ASP B O 1
ATOM 2231 N N . CYS B 1 22 ? -15.703 -11.688 10.367 1 97.75 22 CYS B N 1
ATOM 2232 C CA . CYS B 1 22 ? -15.961 -13.117 10.312 1 97.75 22 CYS B CA 1
ATOM 2233 C C . CYS B 1 22 ? -14.945 -13.883 11.164 1 97.75 22 CYS B C 1
ATOM 2235 O O . CYS B 1 22 ? -13.977 -13.305 11.656 1 97.75 22 CYS B O 1
ATOM 2237 N N . ALA B 1 23 ? -15.172 -15.117 11.32 1 98.25 23 ALA B N 1
ATOM 2238 C CA . ALA B 1 23 ? -14.359 -15.945 12.203 1 98.25 23 ALA B CA 1
ATOM 2239 C C . ALA B 1 23 ? -12.898 -15.953 11.758 1 98.25 23 ALA B C 1
ATOM 2241 O O . ALA B 1 23 ? -11.992 -15.836 12.578 1 98.25 23 ALA B O 1
ATOM 2242 N N . VAL B 1 24 ? -12.617 -16.047 10.492 1 98.75 24 VAL B N 1
ATOM 2243 C CA . VAL B 1 24 ? -11.266 -16.125 9.945 1 98.75 24 VAL B CA 1
ATOM 2244 C C . VAL B 1 24 ? -10.562 -14.781 10.125 1 98.75 24 VAL B C 1
ATOM 2246 O O . VAL B 1 24 ? -9.406 -14.734 10.555 1 98.75 24 VAL B O 1
ATOM 2249 N N . CYS B 1 25 ? -11.211 -13.711 9.82 1 98.56 25 CYS B N 1
ATOM 2250 C CA . CYS B 1 25 ? -10.625 -12.383 9.984 1 98.56 25 CYS B CA 1
ATOM 2251 C C . CYS B 1 25 ? -10.375 -12.078 11.461 1 98.56 25 CYS B C 1
ATOM 2253 O O . CYS B 1 25 ? -9.359 -11.477 11.805 1 98.56 25 CYS B O 1
ATOM 2255 N N . THR B 1 26 ? -11.312 -12.484 12.281 1 98.31 26 THR B N 1
ATOM 2256 C CA . THR B 1 26 ? -11.141 -12.289 13.711 1 98.31 26 THR B CA 1
ATOM 2257 C C . THR B 1 26 ? -9.945 -13.086 14.234 1 98.31 26 THR B C 1
ATOM 2259 O O . THR B 1 26 ? -9.125 -12.562 14.984 1 98.31 26 THR B O 1
ATOM 2262 N N . GLU B 1 27 ? -9.883 -14.359 13.82 1 98.56 27 GLU B N 1
ATOM 2263 C CA . GLU B 1 27 ? -8.734 -15.172 14.188 1 98.56 27 GLU B CA 1
ATOM 2264 C C . GLU B 1 27 ? -7.434 -14.547 13.688 1 98.56 27 GLU B C 1
ATOM 2266 O O . GLU B 1 27 ? -6.438 -14.5 14.414 1 98.56 27 GLU B O 1
ATOM 2271 N N . ALA B 1 28 ? -7.398 -14.055 12.5 1 98.31 28 ALA B N 1
ATOM 2272 C CA . ALA B 1 28 ? -6.219 -13.43 11.914 1 98.31 28 ALA B CA 1
ATOM 2273 C C . ALA B 1 28 ? -5.746 -12.25 12.766 1 98.31 28 ALA B C 1
ATOM 2275 O O . ALA B 1 28 ? -4.543 -12.016 12.891 1 98.31 28 ALA B O 1
ATOM 2276 N N . ARG B 1 29 ? -6.645 -11.484 13.344 1 97.62 29 ARG B N 1
ATOM 2277 C CA . ARG B 1 29 ? -6.316 -10.336 14.188 1 97.62 29 ARG B CA 1
ATOM 2278 C C . ARG B 1 29 ? -5.762 -10.789 15.531 1 97.62 29 ARG B C 1
ATOM 2280 O O . ARG B 1 29 ? -4.922 -10.102 16.125 1 97.62 29 ARG B O 1
ATOM 2287 N N . LEU B 1 30 ? -6.223 -11.906 16.016 1 97.06 30 LEU B N 1
ATOM 2288 C CA . LEU B 1 30 ? -5.934 -12.336 17.391 1 97.06 30 LEU B CA 1
ATOM 2289 C C . LEU B 1 30 ? -4.656 -13.164 17.438 1 97.06 30 LEU B C 1
ATOM 2291 O O . LEU B 1 30 ? -3.734 -12.852 18.188 1 97.06 30 LEU B O 1
ATOM 2295 N N . THR B 1 31 ? -4.574 -14.25 16.562 1 97 31 THR B N 1
ATOM 2296 C CA . THR B 1 31 ? -3.463 -15.188 16.656 1 97 31 THR B CA 1
ATOM 2297 C C . THR B 1 31 ? -2.564 -15.094 15.43 1 97 31 THR B C 1
ATOM 2299 O O . THR B 1 31 ? -1.405 -15.508 15.469 1 97 31 THR B O 1
ATOM 2302 N N . GLY B 1 32 ? -3.16 -14.633 14.289 1 97.38 32 GLY B N 1
ATOM 2303 C CA . GLY B 1 32 ? -2.369 -14.391 13.094 1 97.38 32 GLY B CA 1
ATOM 2304 C C . GLY B 1 32 ? -2.18 -15.625 12.234 1 97.38 32 GLY B C 1
ATOM 2305 O O . GLY B 1 32 ? -1.475 -15.586 11.227 1 97.38 32 GLY B O 1
ATOM 2306 N N . ILE B 1 33 ? -2.828 -16.734 12.555 1 97.38 33 ILE B N 1
ATOM 2307 C CA . ILE B 1 33 ? -2.623 -17.984 11.828 1 97.38 33 ILE B CA 1
ATOM 2308 C C . ILE B 1 33 ? -3.133 -17.844 10.398 1 97.38 33 ILE B C 1
ATOM 2310 O O . ILE B 1 33 ? -2.49 -18.312 9.453 1 97.38 33 ILE B O 1
ATOM 2314 N N . ASN B 1 34 ? -4.258 -17.078 10.234 1 98.44 34 ASN B N 1
ATOM 2315 C CA . ASN B 1 34 ? -4.859 -16.922 8.914 1 98.44 34 ASN B CA 1
ATOM 2316 C C . ASN B 1 34 ? -4.473 -15.578 8.281 1 98.44 34 ASN B C 1
ATOM 2318 O O . ASN B 1 34 ? -5.051 -15.172 7.273 1 98.44 34 ASN B O 1
ATOM 2322 N N . ARG B 1 35 ? -3.564 -14.867 8.984 1 98.38 35 ARG B N 1
ATOM 2323 C CA . ARG B 1 35 ? -3.145 -13.609 8.367 1 98.38 35 ARG B CA 1
ATOM 2324 C C . ARG B 1 35 ? -2.459 -13.867 7.023 1 98.38 35 ARG B C 1
ATOM 2326 O O . ARG B 1 35 ? -1.572 -14.711 6.926 1 98.38 35 ARG B O 1
ATOM 2333 N N . ARG B 1 36 ? -2.934 -13.172 6 1 98.69 36 ARG B N 1
ATOM 2334 C CA . ARG B 1 36 ? -2.377 -13.352 4.664 1 98.69 36 ARG B CA 1
ATOM 2335 C C . ARG B 1 36 ? -2.184 -12.008 3.969 1 98.69 36 ARG B C 1
ATOM 2337 O O . ARG B 1 36 ? -3.119 -11.211 3.883 1 98.69 36 ARG B O 1
ATOM 2344 N N . LYS B 1 37 ? -0.962 -11.734 3.578 1 98.5 37 LYS B N 1
ATOM 2345 C CA . LYS B 1 37 ? -0.649 -10.641 2.672 1 98.5 37 LYS B CA 1
ATOM 2346 C C . LYS B 1 37 ? -0.938 -11.016 1.223 1 98.5 37 LYS B C 1
ATOM 2348 O O . LYS B 1 37 ? -1.205 -12.188 0.923 1 98.5 37 LYS B O 1
ATOM 2353 N N . ARG B 1 38 ? -0.975 -10.047 0.36 1 98.81 38 ARG B N 1
ATOM 2354 C CA . ARG B 1 38 ? -1.311 -10.328 -1.032 1 98.81 38 ARG B CA 1
ATOM 2355 C C . ARG B 1 38 ? -0.284 -11.258 -1.668 1 98.81 38 ARG B C 1
ATOM 2357 O O . ARG B 1 38 ? 0.906 -11.18 -1.357 1 98.81 38 ARG B O 1
ATOM 2364 N N . SER B 1 39 ? -0.745 -11.961 -2.637 1 98.81 39 SER B N 1
ATOM 2365 C CA . SER B 1 39 ? 0.022 -13.055 -3.227 1 98.81 39 SER B CA 1
ATOM 2366 C C . SER B 1 39 ? 1.272 -12.531 -3.93 1 98.81 39 SER B C 1
ATOM 2368 O O . SER B 1 39 ? 1.194 -11.609 -4.746 1 98.81 39 SER B O 1
ATOM 2370 N N . SER B 1 40 ? 2.377 -13.078 -3.621 1 98.88 40 SER B N 1
ATOM 2371 C CA . SER B 1 40 ? 3.68 -12.898 -4.25 1 98.88 40 SER B CA 1
ATOM 2372 C C . SER B 1 40 ? 4.656 -13.992 -3.828 1 98.88 40 SER B C 1
ATOM 2374 O O . SER B 1 40 ? 4.457 -14.641 -2.801 1 98.88 40 SER B O 1
ATOM 2376 N N . VAL B 1 41 ? 5.676 -14.266 -4.656 1 98.88 41 VAL B N 1
ATOM 2377 C CA . VAL B 1 41 ? 6.664 -15.289 -4.336 1 98.88 41 VAL B CA 1
ATOM 2378 C C . VAL B 1 41 ? 8.062 -14.781 -4.668 1 98.88 41 VAL B C 1
ATOM 2380 O O . VAL B 1 41 ? 8.227 -13.875 -5.488 1 98.88 41 VAL B O 1
ATOM 2383 N N . LEU B 1 42 ? 9.031 -15.328 -4 1 98.44 42 LEU B N 1
ATOM 2384 C CA . LEU B 1 42 ? 10.453 -15.078 -4.23 1 98.44 42 LEU B CA 1
ATOM 2385 C C . LEU B 1 42 ? 11.156 -16.344 -4.723 1 98.44 42 LEU B C 1
ATOM 2387 O O . LEU B 1 42 ? 10.969 -17.422 -4.152 1 98.44 42 LEU B O 1
ATOM 2391 N N . ILE B 1 43 ? 11.805 -16.25 -5.852 1 97.56 43 ILE B N 1
ATOM 2392 C CA . ILE B 1 43 ? 12.617 -17.344 -6.367 1 97.56 43 ILE B CA 1
ATOM 2393 C C . ILE B 1 43 ? 14.102 -17.062 -6.113 1 97.56 43 ILE B C 1
ATOM 2395 O O . ILE B 1 43 ? 14.641 -16.062 -6.613 1 97.56 43 ILE B O 1
ATOM 2399 N N . HIS B 1 44 ? 14.664 -17.844 -5.277 1 92.62 44 HIS B N 1
ATOM 2400 C CA . HIS B 1 44 ? 16.094 -17.781 -5.02 1 92.62 44 HIS B CA 1
ATOM 2401 C C . HIS B 1 44 ? 16.859 -18.781 -5.887 1 92.62 44 HIS B C 1
ATOM 2403 O O . HIS B 1 44 ? 16.484 -19.953 -5.957 1 92.62 44 HIS B O 1
ATOM 2409 N N . SER B 1 45 ? 17.797 -18.266 -6.637 1 81.19 45 SER B N 1
ATOM 2410 C CA . SER B 1 45 ? 18.594 -19.141 -7.488 1 81.19 45 SER B CA 1
ATOM 2411 C C . SER B 1 45 ? 19.906 -19.516 -6.816 1 81.19 45 SER B C 1
ATOM 2413 O O . SER B 1 45 ? 20.5 -18.703 -6.105 1 81.19 45 SER B O 1
ATOM 2415 N N . ASP B 1 46 ? 20.141 -20.844 -6.934 1 73.56 46 ASP B N 1
ATOM 2416 C CA . ASP B 1 46 ? 21.453 -21.297 -6.488 1 73.56 46 ASP B CA 1
ATOM 2417 C C . ASP B 1 46 ? 22.547 -20.844 -7.453 1 73.56 46 ASP B C 1
ATOM 2419 O O . ASP B 1 46 ? 22.297 -20.703 -8.656 1 73.56 46 ASP B O 1
ATOM 2423 N N . GLY B 1 47 ? 23.531 -20.328 -6.922 1 67.94 47 GLY B N 1
ATOM 2424 C CA . GLY B 1 47 ? 24.672 -19.969 -7.746 1 67.94 47 GLY B CA 1
ATOM 2425 C C . GLY B 1 47 ? 24.672 -18.5 -8.148 1 67.94 47 GLY B C 1
ATOM 2426 O O . GLY B 1 47 ? 24.484 -17.625 -7.305 1 67.94 47 GLY B O 1
ATOM 2427 N N . GLU B 1 48 ? 24.891 -18.375 -9.555 1 68.94 48 GLU B N 1
ATOM 2428 C CA . GLU B 1 48 ? 25.109 -17.016 -10.07 1 68.94 48 GLU B CA 1
ATOM 2429 C C . GLU B 1 48 ? 23.812 -16.375 -10.508 1 68.94 48 GLU B C 1
ATOM 2431 O O . GLU B 1 48 ? 23.781 -15.188 -10.867 1 68.94 48 GLU B O 1
ATOM 2436 N N . GLY B 1 49 ? 22.734 -17.125 -10.352 1 76.06 49 GLY B N 1
ATOM 2437 C CA . GLY B 1 49 ? 21.5 -16.547 -10.859 1 76.06 49 GLY B CA 1
ATOM 2438 C C . GLY B 1 49 ? 20.922 -15.492 -9.945 1 76.06 49 GLY B C 1
ATOM 2439 O O . GLY B 1 49 ? 21.125 -15.523 -8.727 1 76.06 49 GLY B O 1
ATOM 2440 N N . VAL B 1 50 ? 20.234 -14.617 -10.578 1 88.69 50 VAL B N 1
ATOM 2441 C CA . VAL B 1 50 ? 19.641 -13.5 -9.852 1 88.69 50 VAL B CA 1
ATOM 2442 C C . VAL B 1 50 ? 18.328 -13.945 -9.211 1 88.69 50 VAL B C 1
ATOM 2444 O O . VAL B 1 50 ? 17.531 -14.656 -9.836 1 88.69 50 VAL B O 1
ATOM 2447 N N . SER B 1 51 ? 18.141 -13.664 -7.957 1 95.19 51 SER B N 1
ATOM 2448 C CA . SER B 1 51 ? 16.844 -13.844 -7.324 1 95.19 51 SER B CA 1
ATOM 2449 C C . SER B 1 51 ? 15.812 -12.852 -7.871 1 95.19 51 SER B C 1
ATOM 2451 O O . SER B 1 51 ? 16.172 -11.734 -8.258 1 95.19 51 SER B O 1
ATOM 2453 N N . PHE B 1 52 ? 14.609 -13.312 -7.977 1 97.5 52 PHE B N 1
ATOM 2454 C CA . PHE B 1 52 ? 13.562 -12.414 -8.453 1 97.5 52 PHE B CA 1
ATOM 2455 C C . PHE B 1 52 ? 12.234 -12.727 -7.781 1 97.5 52 PHE B C 1
ATOM 2457 O O . PHE B 1 52 ? 12.039 -13.82 -7.254 1 97.5 52 PHE B O 1
ATOM 2464 N N . MET B 1 53 ? 11.391 -11.766 -7.746 1 98.38 53 MET B N 1
ATOM 2465 C CA . MET B 1 53 ? 10.039 -11.914 -7.215 1 98.38 53 MET B CA 1
ATOM 2466 C C . MET B 1 53 ? 9.016 -11.992 -8.344 1 98.38 53 MET B C 1
ATOM 2468 O O . MET B 1 53 ? 9.234 -11.422 -9.414 1 98.38 53 MET B O 1
ATOM 2472 N N . ILE B 1 54 ? 7.953 -12.711 -8.102 1 98.88 54 ILE B N 1
ATOM 2473 C CA . ILE B 1 54 ? 6.781 -12.625 -8.961 1 98.88 54 ILE B CA 1
ATOM 2474 C C . ILE B 1 54 ? 5.688 -11.812 -8.266 1 98.88 54 ILE B C 1
ATOM 2476 O O . ILE B 1 54 ? 5.184 -12.211 -7.219 1 98.88 54 ILE B O 1
ATOM 2480 N N . ASP B 1 55 ? 5.301 -10.688 -8.859 1 98.88 55 ASP B N 1
ATOM 2481 C CA . ASP B 1 55 ? 4.312 -9.711 -8.414 1 98.88 55 ASP B CA 1
ATOM 2482 C C . ASP B 1 55 ? 4.832 -8.906 -7.223 1 98.88 55 ASP B C 1
ATOM 2484 O O . ASP B 1 55 ? 5.746 -9.344 -6.523 1 98.88 55 ASP B O 1
ATOM 2488 N N . CYS B 1 56 ? 4.312 -7.766 -7.102 1 98.81 56 CYS B N 1
ATOM 2489 C CA . CYS B 1 56 ? 4.715 -6.77 -6.117 1 98.81 56 CYS B CA 1
ATOM 2490 C C . CYS B 1 56 ? 3.514 -5.957 -5.648 1 98.81 56 CYS B C 1
ATOM 2492 O O . CYS B 1 56 ? 3.34 -4.809 -6.055 1 98.81 56 CYS B O 1
ATOM 2494 N N . GLY B 1 57 ? 2.727 -6.594 -4.816 1 98.69 57 GLY B N 1
ATOM 2495 C CA . GLY B 1 57 ? 1.525 -5.949 -4.312 1 98.69 57 GLY B CA 1
ATOM 2496 C C . GLY B 1 57 ? 1.807 -4.949 -3.207 1 98.69 57 GLY B C 1
ATOM 2497 O O . GLY B 1 57 ? 2.965 -4.672 -2.891 1 98.69 57 GLY B O 1
ATOM 2498 N N . PRO B 1 58 ? 0.762 -4.434 -2.578 1 98.56 58 PRO B N 1
ATOM 2499 C CA . PRO B 1 58 ? 0.912 -3.352 -1.602 1 98.56 58 PRO B CA 1
ATOM 2500 C C . PRO B 1 58 ? 1.584 -3.812 -0.31 1 98.56 58 PRO B C 1
ATOM 2502 O O . PRO B 1 58 ? 1.948 -2.986 0.529 1 98.56 58 PRO B O 1
ATOM 2505 N N . ASP B 1 59 ? 1.802 -5.105 -0.157 1 98.56 59 ASP B N 1
ATOM 2506 C CA . ASP B 1 59 ? 2.41 -5.633 1.062 1 98.56 59 ASP B CA 1
ATOM 2507 C C . ASP B 1 59 ? 3.92 -5.789 0.898 1 98.56 59 ASP B C 1
ATOM 2509 O O . ASP B 1 59 ? 4.578 -6.422 1.729 1 98.56 59 ASP B O 1
ATOM 2513 N N . TRP B 1 60 ? 4.531 -5.223 -0.174 1 98.56 60 TRP B N 1
ATOM 2514 C CA . TRP B 1 60 ? 5.934 -5.438 -0.516 1 98.56 60 TRP B CA 1
ATOM 2515 C C . TRP B 1 60 ? 6.84 -5.129 0.672 1 98.56 60 TRP B C 1
ATOM 2517 O O . TRP B 1 60 ? 7.699 -5.934 1.031 1 98.56 60 TRP B O 1
ATOM 2527 N N . ARG B 1 61 ? 6.641 -4.027 1.373 1 98 61 ARG B N 1
ATOM 2528 C CA . ARG B 1 61 ? 7.5 -3.619 2.482 1 98 61 ARG B CA 1
ATOM 2529 C C . ARG B 1 61 ? 7.488 -4.664 3.594 1 98 61 ARG B C 1
ATOM 2531 O O . ARG B 1 61 ? 8.547 -5.109 4.043 1 98 61 ARG B O 1
ATOM 2538 N N . SER B 1 62 ? 6.258 -5.047 3.986 1 97.5 62 SER B N 1
ATOM 2539 C CA . SER B 1 62 ? 6.133 -6.008 5.078 1 97.5 62 SER B CA 1
ATOM 2540 C C . SER B 1 62 ? 6.664 -7.375 4.672 1 97.5 62 SER B C 1
ATOM 2542 O O . SER B 1 62 ? 7.242 -8.094 5.496 1 97.5 62 SER B O 1
ATOM 2544 N N . GLN B 1 63 ? 6.477 -7.734 3.41 1 98.44 63 GLN B N 1
ATOM 2545 C CA . GLN B 1 63 ? 6.977 -9.016 2.914 1 98.44 63 GLN B CA 1
ATOM 2546 C C . GLN B 1 63 ? 8.5 -9.055 2.941 1 98.44 63 GLN B C 1
ATOM 2548 O O . GLN B 1 63 ? 9.094 -10.047 3.365 1 98.44 63 GLN B O 1
ATOM 2553 N N . MET B 1 64 ? 9.148 -7.953 2.525 1 98 64 MET B N 1
ATOM 2554 C CA . MET B 1 64 ? 10.602 -7.855 2.574 1 98 64 MET B CA 1
ATOM 2555 C C . MET B 1 64 ? 11.102 -7.918 4.012 1 98 64 MET B C 1
ATOM 2557 O O . MET B 1 64 ? 12.039 -8.664 4.316 1 98 64 MET B O 1
ATOM 2561 N N . GLU B 1 65 ? 10.445 -7.18 4.914 1 97.38 65 GLU B N 1
ATOM 2562 C CA . GLU B 1 65 ? 10.852 -7.152 6.316 1 97.38 65 GLU B CA 1
ATOM 2563 C C . GLU B 1 65 ? 10.703 -8.523 6.961 1 97.38 65 GLU B C 1
ATOM 2565 O O . GLU B 1 65 ? 11.578 -8.961 7.715 1 97.38 65 GLU B O 1
ATOM 2570 N N . ASP B 1 66 ? 9.602 -9.211 6.629 1 96.94 66 ASP B N 1
ATOM 2571 C CA . ASP B 1 66 ? 9.344 -10.539 7.191 1 96.94 66 ASP B CA 1
ATOM 2572 C C . ASP B 1 66 ? 10.453 -11.516 6.805 1 96.94 66 ASP B C 1
ATOM 2574 O O . ASP B 1 66 ? 10.781 -12.422 7.574 1 96.94 66 ASP B O 1
ATOM 2578 N N . GLN B 1 67 ? 11.008 -11.312 5.621 1 96.31 67 GLN B N 1
ATOM 2579 C CA . GLN B 1 67 ? 12.008 -12.242 5.109 1 96.31 67 GLN B CA 1
ATOM 2580 C C . GLN B 1 67 ? 13.422 -11.758 5.434 1 96.31 67 GLN B C 1
ATOM 2582 O O . GLN B 1 67 ? 14.398 -12.43 5.105 1 96.31 67 GLN B O 1
ATOM 2587 N N . GLY B 1 68 ? 13.5 -10.555 6.082 1 95.75 68 GLY B N 1
ATOM 2588 C CA . GLY B 1 68 ? 14.805 -9.984 6.363 1 95.75 68 GLY B CA 1
ATOM 2589 C C . GLY B 1 68 ? 15.57 -9.594 5.109 1 95.75 68 GLY B C 1
ATOM 2590 O O . GLY B 1 68 ? 16.797 -9.625 5.09 1 95.75 68 GLY B O 1
ATOM 2591 N N . LEU B 1 69 ? 14.844 -9.328 4.02 1 95.31 69 LEU B N 1
ATOM 2592 C CA . LEU B 1 69 ? 15.445 -8.922 2.754 1 95.31 69 LEU B CA 1
ATOM 2593 C C . LEU B 1 69 ? 15.484 -7.402 2.629 1 95.31 69 LEU B C 1
ATOM 2595 O O . LEU B 1 69 ? 14.531 -6.719 3.008 1 95.31 69 LEU B O 1
ATOM 2599 N N . ARG B 1 70 ? 16.531 -6.922 2.1 1 96.06 70 ARG B N 1
ATOM 2600 C CA . ARG B 1 70 ? 16.688 -5.477 1.968 1 96.06 70 ARG B CA 1
ATOM 2601 C C . ARG B 1 70 ? 16.422 -5.027 0.532 1 96.06 70 ARG B C 1
ATOM 2603 O O . ARG B 1 70 ? 16.047 -3.877 0.292 1 96.06 70 ARG B O 1
ATOM 2610 N N . MET B 1 71 ? 16.609 -6.008 -0.38 1 95.25 71 MET B N 1
ATOM 2611 C CA . MET B 1 71 ? 16.375 -5.633 -1.772 1 95.25 71 MET B CA 1
ATOM 2612 C C . MET B 1 71 ? 16.25 -6.871 -2.654 1 95.25 71 MET B C 1
ATOM 2614 O O . MET B 1 71 ? 16.875 -7.902 -2.377 1 95.25 71 MET B O 1
ATOM 2618 N N . VAL B 1 72 ? 15.43 -6.848 -3.6 1 95.75 72 VAL B N 1
ATOM 2619 C CA . VAL B 1 72 ? 15.383 -7.695 -4.785 1 95.75 72 VAL B CA 1
ATOM 2620 C C . VAL B 1 72 ? 15.305 -6.828 -6.039 1 95.75 72 VAL B C 1
ATOM 2622 O O . VAL B 1 72 ? 14.383 -6.027 -6.195 1 95.75 72 VAL B O 1
ATOM 2625 N N . ASP B 1 73 ? 16.188 -6.93 -6.926 1 95.75 73 ASP B N 1
ATOM 2626 C CA . ASP B 1 73 ? 16.312 -5.941 -7.992 1 95.75 73 ASP B CA 1
ATOM 2627 C C . ASP B 1 73 ? 15.508 -6.352 -9.227 1 95.75 73 ASP B C 1
ATOM 2629 O O . ASP B 1 73 ? 15.453 -5.613 -10.211 1 95.75 73 ASP B O 1
ATOM 2633 N N . THR B 1 74 ? 14.938 -7.582 -9.164 1 97.81 74 THR B N 1
ATOM 2634 C CA . THR B 1 74 ? 14.273 -8.109 -10.352 1 97.81 74 THR B CA 1
ATOM 2635 C C . THR B 1 74 ? 12.867 -8.586 -10.023 1 97.81 74 THR B C 1
ATOM 2637 O O . THR B 1 74 ? 12.664 -9.312 -9.047 1 97.81 74 THR B O 1
ATOM 2640 N N . LEU B 1 75 ? 11.922 -8.102 -10.828 1 98.56 75 LEU B N 1
ATOM 2641 C CA . LEU B 1 75 ? 10.523 -8.469 -10.664 1 98.56 75 LEU B CA 1
ATOM 2642 C C . LEU B 1 75 ? 9.953 -9.047 -11.961 1 98.56 75 LEU B C 1
ATOM 2644 O O . LEU B 1 75 ? 10.305 -8.586 -13.055 1 98.56 75 LEU B O 1
ATOM 2648 N N . LEU B 1 76 ? 9.172 -10.023 -11.805 1 98.81 76 LEU B N 1
ATOM 2649 C CA . LEU B 1 76 ? 8.289 -10.555 -12.836 1 98.81 76 LEU B CA 1
ATOM 2650 C C . LEU B 1 76 ? 6.828 -10.336 -12.469 1 98.81 76 LEU B C 1
ATOM 2652 O O . LEU B 1 76 ? 6.363 -10.828 -11.438 1 98.81 76 LEU B O 1
ATOM 2656 N N . VAL B 1 77 ? 6.051 -9.578 -13.328 1 98.94 77 VAL B N 1
ATOM 2657 C CA . VAL B 1 77 ? 4.695 -9.195 -12.953 1 98.94 77 VAL B CA 1
ATOM 2658 C C . VAL B 1 77 ? 3.686 -9.922 -13.836 1 98.94 77 VAL B C 1
ATOM 2660 O O . VAL B 1 77 ? 3.822 -9.938 -15.062 1 98.94 77 VAL B O 1
ATOM 2663 N N . THR B 1 78 ? 2.689 -10.469 -13.195 1 98.88 78 THR B N 1
ATOM 2664 C CA . THR B 1 78 ? 1.701 -11.25 -13.93 1 98.88 78 THR B CA 1
ATOM 2665 C C . THR B 1 78 ? 0.706 -10.336 -14.641 1 98.88 78 THR B C 1
ATOM 2667 O O . THR B 1 78 ? 0.462 -10.492 -15.844 1 98.88 78 THR B O 1
ATOM 2670 N N . HIS B 1 79 ? 0.102 -9.445 -13.891 1 98.81 79 HIS B N 1
ATOM 2671 C CA . HIS B 1 79 ? -0.865 -8.508 -14.453 1 98.81 79 HIS B CA 1
ATOM 2672 C C . HIS B 1 79 ? -1.021 -7.273 -13.562 1 98.81 79 HIS B C 1
ATOM 2674 O O . HIS B 1 79 ? -0.466 -7.223 -12.469 1 98.81 79 HIS B O 1
ATOM 2680 N N . ALA B 1 80 ? -1.794 -6.293 -14.039 1 98.5 80 ALA B N 1
ATOM 2681 C CA . ALA B 1 80 ? -1.706 -4.961 -13.438 1 98.5 80 ALA B CA 1
ATOM 2682 C C . ALA B 1 80 ? -2.885 -4.699 -12.508 1 98.5 80 ALA B C 1
ATOM 2684 O O . ALA B 1 80 ? -3.402 -3.58 -12.453 1 98.5 80 ALA B O 1
ATOM 2685 N N . HIS B 1 81 ? -3.406 -5.727 -11.836 1 98.56 81 HIS B N 1
ATOM 2686 C CA . HIS B 1 81 ? -4.297 -5.457 -10.719 1 98.56 81 HIS B CA 1
ATOM 2687 C C . HIS B 1 81 ? -3.527 -4.922 -9.516 1 98.56 81 HIS B C 1
ATOM 2689 O O . HIS B 1 81 ? -2.357 -5.262 -9.32 1 98.56 81 HIS B O 1
ATOM 2695 N N . PHE B 1 82 ? -4.219 -4.16 -8.742 1 98.56 82 PHE B N 1
ATOM 2696 C CA . PHE B 1 82 ? -3.561 -3.412 -7.68 1 98.56 82 PHE B CA 1
ATOM 2697 C C . PHE B 1 82 ? -2.891 -4.355 -6.691 1 98.56 82 PHE B C 1
ATOM 2699 O O . PHE B 1 82 ? -1.805 -4.066 -6.184 1 98.56 82 PHE B O 1
ATOM 2706 N N . ASP B 1 83 ? -3.498 -5.414 -6.391 1 98.62 83 ASP B N 1
ATOM 2707 C CA . ASP B 1 83 ? -2.941 -6.34 -5.41 1 98.62 83 ASP B CA 1
ATOM 2708 C C . ASP B 1 83 ? -1.677 -7.008 -5.945 1 98.62 83 ASP B C 1
ATOM 2710 O O . ASP B 1 83 ? -0.951 -7.668 -5.199 1 98.62 83 ASP B O 1
ATOM 2714 N N . HIS B 1 84 ? -1.289 -6.777 -7.18 1 98.88 84 HIS B N 1
ATOM 2715 C CA . HIS B 1 84 ? -0.079 -7.367 -7.746 1 98.88 84 HIS B CA 1
ATOM 2716 C C . HIS B 1 84 ? 0.953 -6.293 -8.07 1 98.88 84 HIS B C 1
ATOM 2718 O O . HIS B 1 84 ? 2.123 -6.605 -8.312 1 98.88 84 HIS B O 1
ATOM 2724 N N . ILE B 1 85 ? 0.537 -5.023 -8.07 1 98.88 85 ILE B N 1
ATOM 2725 C CA . ILE B 1 85 ? 1.495 -4.02 -8.516 1 98.88 85 ILE B CA 1
ATOM 2726 C C . ILE B 1 85 ? 1.521 -2.855 -7.527 1 98.88 85 ILE B C 1
ATOM 2728 O O . ILE B 1 85 ? 2.311 -1.921 -7.68 1 98.88 85 ILE B O 1
ATOM 2732 N N . GLY B 1 86 ? 0.679 -2.875 -6.48 1 98.69 86 GLY B N 1
ATOM 2733 C CA . GLY B 1 86 ? 0.497 -1.738 -5.59 1 98.69 86 GLY B CA 1
ATOM 2734 C C . GLY B 1 86 ? 1.745 -1.394 -4.801 1 98.69 86 GLY B C 1
ATOM 2735 O O . GLY B 1 86 ? 1.835 -0.314 -4.211 1 98.69 86 GLY B O 1
ATOM 2736 N N . GLY B 1 87 ? 2.736 -2.26 -4.797 1 98.75 87 GLY B N 1
ATOM 2737 C CA . GLY B 1 87 ? 3.979 -2.045 -4.074 1 98.75 87 GLY B CA 1
ATOM 2738 C C . GLY B 1 87 ? 5.094 -1.509 -4.949 1 98.75 87 GLY B C 1
ATOM 2739 O O . GLY B 1 87 ? 6.184 -1.205 -4.461 1 98.75 87 GLY B O 1
ATOM 2740 N N . LEU B 1 88 ? 4.883 -1.327 -6.258 1 98.75 88 LEU B N 1
ATOM 2741 C CA . LEU B 1 88 ? 5.926 -0.952 -7.207 1 98.75 88 LEU B CA 1
ATOM 2742 C C . LEU B 1 88 ? 6.508 0.414 -6.859 1 98.75 88 LEU B C 1
ATOM 2744 O O . LEU B 1 88 ? 7.723 0.619 -6.961 1 98.75 88 LEU B O 1
ATOM 2748 N N . PRO B 1 89 ? 5.668 1.4 -6.434 1 98.44 89 PRO B N 1
ATOM 2749 C CA . PRO B 1 89 ? 6.262 2.689 -6.062 1 98.44 89 PRO B CA 1
ATOM 2750 C C . PRO B 1 89 ? 7.266 2.57 -4.922 1 98.44 89 PRO B C 1
ATOM 2752 O O . PRO B 1 89 ? 8.312 3.225 -4.941 1 98.44 89 PRO B O 1
ATOM 2755 N N . GLU B 1 90 ? 6.969 1.755 -3.99 1 98.19 90 GLU B N 1
ATOM 2756 C CA . GLU B 1 90 ? 7.879 1.566 -2.865 1 98.19 90 GLU B CA 1
ATOM 2757 C C . GLU B 1 90 ? 9.133 0.807 -3.293 1 98.19 90 GLU B C 1
ATOM 2759 O O . GLU B 1 90 ? 10.234 1.1 -2.82 1 98.19 90 GLU B O 1
ATOM 2764 N N . TRP B 1 91 ? 8.906 -0.166 -4.156 1 98.44 91 TRP B N 1
ATOM 2765 C CA . TRP B 1 91 ? 10.047 -0.853 -4.746 1 98.44 91 TRP B CA 1
ATOM 2766 C C . TRP B 1 91 ? 10.945 0.128 -5.5 1 98.44 91 TRP B C 1
ATOM 2768 O O . TRP B 1 91 ? 12.172 0.066 -5.391 1 98.44 91 TRP B O 1
ATOM 2778 N N . ALA B 1 92 ? 10.367 1.049 -6.23 1 98.12 92 ALA B N 1
ATOM 2779 C CA . ALA B 1 92 ? 11.102 2.07 -6.965 1 98.12 92 ALA B CA 1
ATOM 2780 C C . ALA B 1 92 ? 11.914 2.951 -6.012 1 98.12 92 ALA B C 1
ATOM 2782 O O . ALA B 1 92 ? 13.039 3.35 -6.328 1 98.12 92 ALA B O 1
ATOM 2783 N N . ASP B 1 93 ? 11.352 3.266 -4.887 1 96.69 93 ASP B N 1
ATOM 2784 C CA . ASP B 1 93 ? 12.062 4.043 -3.881 1 96.69 93 ASP B CA 1
ATOM 2785 C C . ASP B 1 93 ? 13.328 3.316 -3.42 1 96.69 93 ASP B C 1
ATOM 2787 O O . ASP B 1 93 ? 14.375 3.939 -3.227 1 96.69 93 ASP B O 1
ATOM 2791 N N . ALA B 1 94 ? 13.195 2.01 -3.211 1 97.38 94 ALA B N 1
ATOM 2792 C CA . ALA B 1 94 ? 14.359 1.213 -2.838 1 97.38 94 ALA B CA 1
ATOM 2793 C C . ALA B 1 94 ? 15.438 1.273 -3.918 1 97.38 94 ALA B C 1
ATOM 2795 O O . ALA B 1 94 ? 16.625 1.459 -3.619 1 97.38 94 ALA B O 1
ATOM 2796 N N . CYS B 1 95 ? 15 1.121 -5.195 1 97.44 95 CYS B N 1
ATOM 2797 C CA . CYS B 1 95 ? 15.93 1.209 -6.316 1 97.44 95 CYS B CA 1
ATOM 2798 C C . CYS B 1 95 ? 16.656 2.551 -6.32 1 97.44 95 CYS B C 1
ATOM 2800 O O . CYS B 1 95 ? 17.875 2.602 -6.453 1 97.44 95 CYS B O 1
ATOM 2802 N N . ARG B 1 96 ? 15.906 3.58 -6.117 1 95.12 96 ARG B N 1
ATOM 2803 C CA . ARG B 1 96 ? 16.453 4.934 -6.113 1 95.12 96 ARG B CA 1
ATOM 2804 C C . ARG B 1 96 ? 17.484 5.098 -5 1 95.12 96 ARG B C 1
ATOM 2806 O O . ARG B 1 96 ? 18.594 5.582 -5.242 1 95.12 96 ARG B O 1
ATOM 2813 N N . TRP B 1 97 ? 17.078 4.688 -3.828 1 93.31 97 TRP B N 1
ATOM 2814 C CA . TRP B 1 97 ? 17.938 4.859 -2.66 1 93.31 97 TRP B CA 1
ATOM 2815 C C . TRP B 1 97 ? 19.234 4.086 -2.82 1 93.31 97 TRP B C 1
ATOM 2817 O O . TRP B 1 97 ? 20.312 4.594 -2.5 1 93.31 97 TRP B O 1
ATOM 2827 N N . LEU B 1 98 ? 19.125 2.885 -3.355 1 95.56 98 LEU B N 1
ATOM 2828 C CA . LEU B 1 98 ? 20.281 2.004 -3.447 1 95.56 98 LEU B CA 1
ATOM 2829 C C . LEU B 1 98 ? 21.078 2.281 -4.719 1 95.56 98 LEU B C 1
ATOM 2831 O O . LEU B 1 98 ? 22.156 1.717 -4.918 1 95.56 98 LEU B O 1
ATOM 2835 N N . GLY B 1 99 ? 20.562 3.127 -5.559 1 95.06 99 GLY B N 1
ATOM 2836 C CA . GLY B 1 99 ? 21.234 3.455 -6.805 1 95.06 99 GLY B CA 1
ATOM 2837 C C . GLY B 1 99 ? 21.25 2.305 -7.793 1 95.06 99 GLY B C 1
ATOM 2838 O O . GLY B 1 99 ? 22.234 2.131 -8.531 1 95.06 99 GLY B O 1
ATOM 2839 N N . VAL B 1 100 ? 20.312 1.429 -7.676 1 94.94 100 VAL B N 1
ATOM 2840 C CA . VAL B 1 100 ? 20.203 0.316 -8.609 1 94.94 100 VAL B CA 1
ATOM 2841 C C . VAL B 1 100 ? 19.047 0.566 -9.578 1 94.94 100 VAL B C 1
ATOM 2843 O O . VAL B 1 100 ? 18.078 1.243 -9.242 1 94.94 100 VAL B O 1
ATOM 2846 N N . LYS B 1 101 ? 19.219 0.137 -10.812 1 96.31 101 LYS B N 1
ATOM 2847 C CA . LYS B 1 101 ? 18.109 0.165 -11.773 1 96.31 101 LYS B CA 1
ATOM 2848 C C . LYS B 1 101 ? 17.328 -1.146 -11.75 1 96.31 101 LYS B C 1
ATOM 2850 O O . LYS B 1 101 ? 17.812 -2.172 -12.234 1 96.31 101 LYS B O 1
ATOM 2855 N N . GLY B 1 102 ? 16.172 -1.104 -11.188 1 97.81 102 GLY B N 1
ATOM 2856 C CA . GLY B 1 102 ? 15.344 -2.301 -11.141 1 97.81 102 GLY B CA 1
ATOM 2857 C C . GLY B 1 102 ? 15.023 -2.861 -12.508 1 97.81 102 GLY B C 1
ATOM 2858 O O . GLY B 1 102 ? 15.047 -2.133 -13.508 1 97.81 102 GLY B O 1
ATOM 2859 N N . LYS B 1 103 ? 14.82 -4.156 -12.594 1 98.62 103 LYS B N 1
ATOM 2860 C CA . LYS B 1 103 ? 14.367 -4.844 -13.805 1 98.62 103 LYS B CA 1
ATOM 2861 C C . LYS B 1 103 ? 12.961 -5.418 -13.609 1 98.62 103 LYS B C 1
ATOM 2863 O O . LYS B 1 103 ? 12.773 -6.344 -12.82 1 98.62 103 LYS B O 1
ATOM 2868 N N . LEU B 1 104 ? 12.07 -4.793 -14.281 1 98.81 104 LEU B N 1
ATOM 2869 C CA . LEU B 1 104 ? 10.695 -5.266 -14.211 1 98.81 104 LEU B CA 1
ATOM 2870 C C . LEU B 1 104 ? 10.289 -5.969 -15.5 1 98.81 104 LEU B C 1
ATOM 2872 O O . LEU B 1 104 ? 10.188 -5.332 -16.547 1 98.81 104 LEU B O 1
ATOM 2876 N N . TYR B 1 105 ? 10.07 -7.25 -15.375 1 98.88 105 TYR B N 1
ATOM 2877 C CA . TYR B 1 105 ? 9.617 -8.062 -16.5 1 98.88 105 TYR B CA 1
ATOM 2878 C C . TYR B 1 105 ? 8.102 -8.227 -16.469 1 98.88 105 TYR B C 1
ATOM 2880 O O . TYR B 1 105 ? 7.52 -8.523 -15.43 1 98.88 105 TYR B O 1
ATOM 2888 N N . ALA B 1 106 ? 7.449 -8.023 -17.562 1 98.88 106 ALA B N 1
ATOM 2889 C CA . ALA B 1 106 ? 6.008 -8.227 -17.703 1 98.88 106 ALA B CA 1
ATOM 2890 C C . ALA B 1 106 ? 5.602 -8.234 -19.188 1 98.88 106 ALA B C 1
ATOM 2892 O O . ALA B 1 106 ? 6.359 -7.785 -20.047 1 98.88 106 ALA B O 1
ATOM 2893 N N . PRO B 1 107 ? 4.461 -8.781 -19.484 1 98.81 107 PRO B N 1
ATOM 2894 C CA . PRO B 1 107 ? 3.949 -8.609 -20.844 1 98.81 107 PRO B CA 1
ATOM 2895 C C . PRO B 1 107 ? 3.74 -7.145 -21.219 1 98.81 107 PRO B C 1
ATOM 2897 O O . PRO B 1 107 ? 3.465 -6.312 -20.359 1 98.81 107 PRO B O 1
ATOM 2900 N N . ARG B 1 108 ? 3.766 -6.867 -22.484 1 98.62 108 ARG B N 1
ATOM 2901 C CA . ARG B 1 108 ? 3.756 -5.508 -23.016 1 98.62 108 ARG B CA 1
ATOM 2902 C C . ARG B 1 108 ? 2.533 -4.738 -22.531 1 98.62 108 ARG B C 1
ATOM 2904 O O . ARG B 1 108 ? 2.645 -3.584 -22.109 1 98.62 108 ARG B O 1
ATOM 2911 N N . GLU B 1 109 ? 1.359 -5.309 -22.578 1 98.38 109 GLU B N 1
ATOM 2912 C CA . GLU B 1 109 ? 0.138 -4.602 -22.203 1 98.38 109 GLU B CA 1
ATOM 2913 C C . GLU B 1 109 ? 0.108 -4.316 -20.703 1 98.38 109 GLU B C 1
ATOM 2915 O O . GLU B 1 109 ? -0.454 -3.307 -20.281 1 98.38 109 GLU B O 1
ATOM 2920 N N . VAL B 1 110 ? 0.736 -5.238 -19.938 1 98.75 110 VAL B N 1
ATOM 2921 C CA . VAL B 1 110 ? 0.836 -5.031 -18.5 1 98.75 110 VAL B CA 1
ATOM 2922 C C . VAL B 1 110 ? 1.754 -3.846 -18.203 1 98.75 110 VAL B C 1
ATOM 2924 O O . VAL B 1 110 ? 1.432 -2.99 -17.375 1 98.75 110 VAL B O 1
ATOM 2927 N N . ILE B 1 111 ? 2.871 -3.766 -18.891 1 98.81 111 ILE B N 1
ATOM 2928 C CA . ILE B 1 111 ? 3.82 -2.668 -18.766 1 98.81 111 ILE B CA 1
ATOM 2929 C C . ILE B 1 111 ? 3.127 -1.343 -19.062 1 98.81 111 ILE B C 1
ATOM 2931 O O . ILE B 1 111 ? 3.281 -0.368 -18.328 1 98.81 111 ILE B O 1
ATOM 2935 N N . ALA B 1 112 ? 2.334 -1.313 -20.109 1 98.62 112 ALA B N 1
ATOM 2936 C CA . ALA B 1 112 ? 1.63 -0.096 -20.5 1 98.62 112 ALA B CA 1
ATOM 2937 C C . ALA B 1 112 ? 0.695 0.38 -19.391 1 98.62 112 ALA B C 1
ATOM 2939 O O . ALA B 1 112 ? 0.636 1.575 -19.094 1 98.62 112 ALA B O 1
ATOM 2940 N N . THR B 1 113 ? -0.016 -0.542 -18.859 1 98.25 113 THR B N 1
ATOM 2941 C CA . THR B 1 113 ? -0.938 -0.199 -17.781 1 98.25 113 THR B CA 1
ATOM 2942 C C . THR B 1 113 ? -0.179 0.326 -16.562 1 98.25 113 THR B C 1
ATOM 2944 O O . THR B 1 113 ? -0.568 1.335 -15.977 1 98.25 113 THR B O 1
ATOM 2947 N N . ILE B 1 114 ? 0.926 -0.325 -16.203 1 98.69 114 ILE B N 1
ATOM 2948 C CA . ILE B 1 114 ? 1.732 0.084 -15.055 1 98.69 114 ILE B CA 1
ATOM 2949 C C . ILE B 1 114 ? 2.273 1.494 -15.281 1 98.69 114 ILE B C 1
ATOM 2951 O O . ILE B 1 114 ? 2.205 2.344 -14.391 1 98.69 114 ILE B O 1
ATOM 2955 N N . GLN B 1 115 ? 2.742 1.763 -16.438 1 98.31 115 GLN B N 1
ATOM 2956 C CA . GLN B 1 115 ? 3.34 3.059 -16.75 1 98.31 115 GLN B CA 1
ATOM 2957 C C . GLN B 1 115 ? 2.287 4.164 -16.75 1 98.31 115 GLN B C 1
ATOM 2959 O O . GLN B 1 115 ? 2.578 5.305 -16.406 1 98.31 115 GLN B O 1
ATOM 2964 N N . SER B 1 116 ? 1.111 3.783 -17.141 1 97.31 116 SER B N 1
ATOM 2965 C CA . SER B 1 116 ? 0.019 4.75 -17.094 1 97.31 116 SER B CA 1
ATOM 2966 C C . SER B 1 116 ? -0.348 5.102 -15.664 1 97.31 116 SER B C 1
ATOM 2968 O O . SER B 1 116 ? -0.593 6.27 -15.344 1 97.31 116 SER B O 1
ATOM 2970 N N . GLN B 1 117 ? -0.38 4.16 -14.812 1 97.75 117 GLN B N 1
ATOM 2971 C CA . GLN B 1 117 ? -0.768 4.359 -13.422 1 97.75 117 GLN B CA 1
ATOM 2972 C C . GLN B 1 117 ? 0.352 5.027 -12.625 1 97.75 117 GLN B C 1
ATOM 2974 O O . GLN B 1 117 ? 0.091 5.859 -11.758 1 97.75 117 GLN B O 1
ATOM 2979 N N . PHE B 1 118 ? 1.549 4.633 -12.922 1 98.12 118 PHE B N 1
ATOM 2980 C CA . PHE B 1 118 ? 2.729 5.129 -12.219 1 98.12 118 PHE B CA 1
ATOM 2981 C C . PHE B 1 118 ? 3.779 5.617 -13.211 1 98.12 118 PHE B C 1
ATOM 2983 O O . PHE B 1 118 ? 4.848 5.016 -13.336 1 98.12 118 PHE B O 1
ATOM 2990 N N . PRO B 1 119 ? 3.6 6.73 -13.781 1 96.5 119 PRO B N 1
ATOM 2991 C CA . PRO B 1 119 ? 4.461 7.18 -14.875 1 96.5 119 PRO B CA 1
ATOM 2992 C C . PRO B 1 119 ? 5.891 7.465 -14.43 1 96.5 119 PRO B C 1
ATOM 2994 O O . PRO B 1 119 ? 6.809 7.488 -15.25 1 96.5 119 PRO B O 1
ATOM 2997 N N . TRP B 1 120 ? 6.113 7.629 -13.18 1 95.69 120 TRP B N 1
ATOM 2998 C CA . TRP B 1 120 ? 7.43 8.023 -12.688 1 95.69 120 TRP B CA 1
ATOM 2999 C C . TRP B 1 120 ? 8.32 6.809 -12.477 1 95.69 120 TRP B C 1
ATOM 3001 O O . TRP B 1 120 ? 9.516 6.941 -12.211 1 95.69 120 TRP B O 1
ATOM 3011 N N . LEU B 1 121 ? 7.809 5.582 -12.562 1 97.94 121 LEU B N 1
ATOM 3012 C CA . LEU B 1 121 ? 8.562 4.367 -12.266 1 97.94 121 LEU B CA 1
ATOM 3013 C C . LEU B 1 121 ? 9.727 4.199 -13.234 1 97.94 121 LEU B C 1
ATOM 3015 O O . LEU B 1 121 ? 10.766 3.65 -12.875 1 97.94 121 LEU B O 1
ATOM 3019 N N . SER B 1 122 ? 9.602 4.668 -14.445 1 96.94 122 SER B N 1
ATOM 3020 C CA . SER B 1 122 ? 10.609 4.469 -15.484 1 96.94 122 SER B CA 1
ATOM 3021 C C . SER B 1 122 ? 11.914 5.184 -15.133 1 96.94 122 SER B C 1
ATOM 3023 O O . SER B 1 122 ? 12.961 4.906 -15.719 1 96.94 122 SER B O 1
ATOM 3025 N N . ARG B 1 123 ? 11.859 6.086 -14.188 1 95.69 123 ARG B N 1
ATOM 3026 C CA . ARG B 1 123 ? 13.047 6.809 -13.742 1 95.69 123 ARG B CA 1
ATOM 3027 C C . ARG B 1 123 ? 14.016 5.875 -13.023 1 95.69 123 ARG B C 1
ATOM 3029 O O . ARG B 1 123 ? 15.227 6.117 -13.016 1 95.69 123 ARG B O 1
ATOM 3036 N N . HIS B 1 124 ? 13.422 4.785 -12.477 1 96 124 HIS B N 1
ATOM 3037 C CA . HIS B 1 124 ? 14.273 4.008 -11.578 1 96 124 HIS B CA 1
ATOM 3038 C C . HIS B 1 124 ? 14.266 2.531 -11.953 1 96 124 HIS B C 1
ATOM 3040 O O . HIS B 1 124 ? 14.82 1.7 -11.234 1 96 124 HIS B O 1
ATOM 3046 N N . MET B 1 125 ? 13.672 2.189 -13.078 1 97.44 125 MET B N 1
ATOM 3047 C CA . MET B 1 125 ? 13.648 0.785 -13.477 1 97.44 125 MET B CA 1
ATOM 3048 C C . MET B 1 125 ? 13.555 0.651 -14.992 1 97.44 125 MET B C 1
ATOM 3050 O O . MET B 1 125 ? 13.125 1.579 -15.672 1 97.44 125 MET B O 1
ATOM 3054 N N . ASP B 1 126 ? 14.008 -0.453 -15.445 1 98.44 126 ASP B N 1
ATOM 3055 C CA . ASP B 1 126 ? 13.82 -0.856 -16.844 1 98.44 126 ASP B CA 1
ATOM 3056 C C . ASP B 1 126 ? 12.609 -1.781 -16.984 1 98.44 126 ASP B C 1
ATOM 3058 O O . ASP B 1 126 ? 12.422 -2.695 -16.172 1 98.44 126 ASP B O 1
ATOM 3062 N N . PHE B 1 127 ? 11.836 -1.468 -17.906 1 98.69 127 PHE B N 1
ATOM 3063 C CA . PHE B 1 127 ? 10.734 -2.357 -18.281 1 98.69 127 PHE B CA 1
ATOM 3064 C C . PHE B 1 127 ? 11.164 -3.309 -19.391 1 98.69 127 PHE B C 1
ATOM 3066 O O . PHE B 1 127 ? 11.672 -2.873 -20.422 1 98.69 127 PHE B O 1
ATOM 3073 N N . LEU B 1 128 ? 11.016 -4.555 -19.078 1 98.75 128 LEU B N 1
ATOM 3074 C CA . LEU B 1 128 ? 11.438 -5.594 -20.016 1 98.75 128 LEU B CA 1
ATOM 3075 C C . LEU B 1 128 ? 10.273 -6.512 -20.359 1 98.75 128 LEU B C 1
ATOM 3077 O O . LEU B 1 128 ? 9.625 -7.074 -19.484 1 98.75 128 LEU B O 1
ATOM 3081 N N . GLU B 1 129 ? 10.039 -6.688 -21.672 1 98.62 129 GLU B N 1
ATOM 3082 C CA . GLU B 1 129 ? 8.867 -7.426 -22.141 1 98.62 129 GLU B CA 1
ATOM 3083 C C . GLU B 1 129 ? 9.094 -8.93 -22.047 1 98.62 129 GLU B C 1
ATOM 3085 O O . GLU B 1 129 ? 10.195 -9.422 -22.312 1 98.62 129 GLU B O 1
ATOM 3090 N N . THR B 1 130 ? 7.945 -9.648 -21.734 1 98.5 130 THR B N 1
ATOM 3091 C CA . THR B 1 130 ? 8.023 -11.102 -21.625 1 98.5 130 THR B CA 1
ATOM 3092 C C . THR B 1 130 ? 7.168 -11.773 -22.703 1 98.5 130 THR B C 1
ATOM 3094 O O . THR B 1 130 ? 6.863 -12.961 -22.609 1 98.5 130 THR B O 1
ATOM 3097 N N . ASP B 1 131 ? 6.68 -11.07 -23.656 1 97.69 131 ASP B N 1
ATOM 3098 C CA . ASP B 1 131 ? 5.801 -11.602 -24.688 1 97.69 131 ASP B CA 1
ATOM 3099 C C . ASP B 1 131 ? 6.484 -12.711 -25.469 1 97.69 131 ASP B C 1
ATOM 3101 O O . ASP B 1 131 ? 5.82 -13.602 -26 1 97.69 131 ASP B O 1
ATOM 3105 N N . ASP B 1 132 ? 7.758 -12.609 -25.562 1 96.56 132 ASP B N 1
ATOM 3106 C CA . ASP B 1 132 ? 8.578 -13.711 -26.047 1 96.56 132 ASP B CA 1
ATOM 3107 C C . ASP B 1 132 ? 9.234 -14.461 -24.875 1 96.56 132 ASP B C 1
ATOM 3109 O O . ASP B 1 132 ? 9.328 -13.93 -23.766 1 96.56 132 ASP B O 1
ATOM 3113 N N . ASP B 1 133 ? 9.602 -15.688 -25.109 1 97.44 133 ASP B N 1
ATOM 3114 C CA . ASP B 1 133 ? 10.312 -16.438 -24.094 1 97.44 133 ASP B CA 1
ATOM 3115 C C . ASP B 1 133 ? 11.586 -15.719 -23.656 1 97.44 133 ASP B C 1
ATOM 3117 O O . ASP B 1 133 ? 12.305 -15.1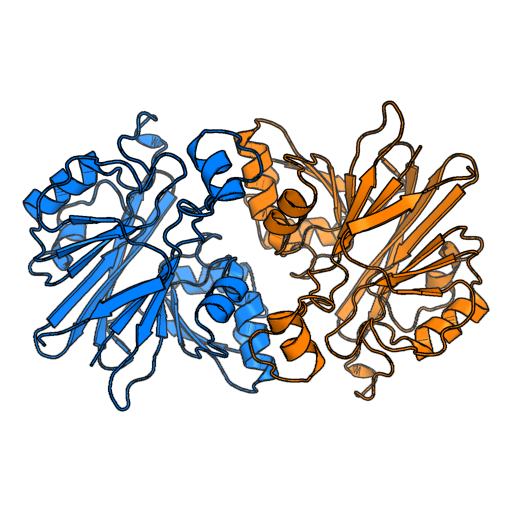56 -24.484 1 97.44 133 ASP B O 1
ATOM 3121 N N . ILE B 1 134 ? 11.789 -15.742 -22.328 1 97.94 134 ILE B N 1
ATOM 3122 C CA . ILE B 1 134 ? 12.984 -15.078 -21.812 1 97.94 134 ILE B CA 1
ATOM 3123 C C . ILE B 1 134 ? 13.734 -16.031 -20.875 1 97.94 134 ILE B C 1
ATOM 3125 O O . ILE B 1 134 ? 13.219 -17.094 -20.516 1 97.94 134 ILE B O 1
ATOM 3129 N N . GLN B 1 135 ? 14.969 -15.648 -20.547 1 96 135 GLN B N 1
ATOM 3130 C CA . GLN B 1 135 ? 15.734 -16.281 -19.484 1 96 135 GLN B CA 1
ATOM 3131 C C . GLN B 1 135 ? 15.844 -15.367 -18.266 1 96 135 GLN B C 1
ATOM 3133 O O . GLN B 1 135 ? 16.172 -14.188 -18.391 1 96 135 GLN B O 1
ATOM 3138 N N . LEU B 1 136 ? 15.562 -15.93 -17.141 1 95 136 LEU B N 1
ATOM 3139 C CA . LEU B 1 136 ? 15.602 -15.164 -15.891 1 95 136 LEU B CA 1
ATOM 3140 C C . LEU B 1 136 ? 16.062 -16.047 -14.734 1 95 136 LEU B C 1
ATOM 3142 O O . LEU B 1 136 ? 15.445 -17.062 -14.43 1 95 136 LEU B O 1
ATOM 3146 N N . GLY B 1 137 ? 17.156 -15.617 -14.062 1 92.94 137 GLY B N 1
ATOM 3147 C CA . GLY B 1 137 ? 17.672 -16.344 -12.914 1 92.94 137 GLY B CA 1
ATOM 3148 C C . GLY B 1 137 ? 18.031 -17.781 -13.242 1 92.94 137 GLY B C 1
ATOM 3149 O O . GLY B 1 137 ? 17.922 -18.672 -12.398 1 92.94 137 GLY B O 1
ATOM 3150 N N . GLY B 1 138 ? 18.266 -18.062 -14.43 1 92.44 138 GLY B N 1
ATOM 3151 C CA . GLY B 1 138 ? 18.609 -19.406 -14.859 1 92.44 138 GLY B CA 1
ATOM 3152 C C . GLY B 1 138 ? 17.422 -20.219 -15.336 1 92.44 138 GLY B C 1
ATOM 3153 O O . GLY B 1 138 ? 17.578 -21.359 -15.781 1 92.44 138 GLY B O 1
ATOM 3154 N N . TRP B 1 139 ? 16.281 -19.578 -15.281 1 95.38 139 TRP B N 1
ATOM 3155 C CA . TRP B 1 139 ? 15.055 -20.25 -15.711 1 95.38 139 TRP B CA 1
ATOM 3156 C C . TRP B 1 139 ? 14.656 -19.812 -17.125 1 95.38 139 TRP B C 1
ATOM 3158 O O . TRP B 1 139 ? 14.75 -18.625 -17.453 1 95.38 139 TRP B O 1
ATOM 3168 N N . ASN B 1 140 ? 14.25 -20.797 -17.891 1 96.88 140 ASN B N 1
ATOM 3169 C CA . ASN B 1 140 ? 13.492 -20.453 -19.078 1 96.88 140 ASN B CA 1
ATOM 3170 C C . ASN B 1 140 ? 12.047 -20.094 -18.75 1 96.88 140 ASN B C 1
ATOM 3172 O O . ASN B 1 140 ? 11.305 -20.922 -18.203 1 96.88 140 ASN B O 1
ATOM 3176 N N . VAL B 1 141 ? 11.648 -18.891 -19.109 1 98.31 141 VAL B N 1
ATOM 3177 C CA . VAL B 1 141 ? 10.344 -18.391 -18.688 1 98.31 141 VAL B CA 1
ATOM 3178 C C . VAL B 1 141 ? 9.43 -18.234 -19.891 1 98.31 141 VAL B C 1
ATOM 3180 O O . VAL B 1 141 ? 9.758 -17.516 -20.844 1 98.31 141 VAL B O 1
ATOM 3183 N N . HIS B 1 142 ? 8.344 -18.922 -19.828 1 98.75 142 HIS B N 1
ATOM 3184 C CA . HIS B 1 142 ? 7.285 -18.797 -20.812 1 98.75 142 HIS B CA 1
ATOM 3185 C C . HIS B 1 142 ? 6.059 -18.109 -20.219 1 98.75 142 HIS B C 1
ATOM 3187 O O . HIS B 1 142 ? 5.52 -18.547 -19.203 1 98.75 142 HIS B O 1
ATOM 3193 N N . SER B 1 143 ? 5.707 -17 -20.859 1 98.62 143 SER B N 1
ATOM 3194 C CA . SER B 1 143 ? 4.539 -16.234 -20.438 1 98.62 143 SER B CA 1
ATOM 3195 C C . SER B 1 143 ? 3.352 -16.484 -21.359 1 98.62 143 SER B C 1
ATOM 3197 O O . SER B 1 143 ? 3.5 -16.484 -22.594 1 98.62 143 SER B O 1
ATOM 3199 N N . TRP B 1 144 ? 2.119 -16.734 -20.75 1 98.56 144 TRP B N 1
ATOM 3200 C CA . TRP B 1 144 ? 0.943 -16.875 -21.609 1 98.56 144 TRP B CA 1
ATOM 3201 C C . TRP B 1 144 ? -0.302 -16.344 -20.906 1 98.56 144 TRP B C 1
ATOM 3203 O O . TRP B 1 144 ? -0.357 -16.297 -19.672 1 98.56 144 TRP B O 1
ATOM 3213 N N . LYS B 1 145 ? -1.312 -15.922 -21.719 1 98.06 145 LYS B N 1
ATOM 3214 C CA . LYS B 1 145 ? -2.568 -15.375 -21.203 1 98.06 145 LYS B CA 1
ATOM 3215 C C . LYS B 1 145 ? -3.467 -16.484 -20.656 1 98.06 145 LYS B C 1
ATOM 3217 O O . LYS B 1 145 ? -3.562 -17.562 -21.25 1 98.06 145 LYS B O 1
ATOM 3222 N N . VAL B 1 146 ? -4.078 -16.188 -19.562 1 98.75 146 VAL B N 1
ATOM 3223 C CA . VAL B 1 146 ? -5.055 -17.094 -18.984 1 98.75 146 VAL B CA 1
ATOM 3224 C C . VAL B 1 146 ? -6.348 -16.344 -18.656 1 98.75 146 VAL B C 1
ATOM 3226 O O . VAL B 1 146 ? -6.32 -15.148 -18.391 1 98.75 146 VAL B O 1
ATOM 3229 N N . CYS B 1 147 ? -7.473 -17.078 -18.656 1 98.69 147 CYS B N 1
ATOM 3230 C CA . CYS B 1 147 ? -8.766 -16.516 -18.312 1 98.69 147 CYS B CA 1
ATOM 3231 C C . CYS B 1 147 ? -8.805 -16.094 -16.844 1 98.69 147 CYS B C 1
ATOM 3233 O O . CYS B 1 147 ? -8.477 -16.891 -15.961 1 98.69 147 CYS B O 1
ATOM 3235 N N . HIS B 1 148 ? -9.164 -14.812 -16.641 1 98.44 148 HIS B N 1
ATOM 3236 C CA . HIS B 1 148 ? -9.297 -14.25 -15.297 1 98.44 148 HIS B CA 1
ATOM 3237 C C . HIS B 1 148 ? -10.734 -13.812 -15.023 1 98.44 148 HIS B C 1
ATOM 3239 O O . HIS B 1 148 ? -10.961 -12.797 -14.367 1 98.44 148 HIS B O 1
ATOM 3245 N N . GLY B 1 149 ? -11.672 -14.469 -15.734 1 97.62 149 GLY B N 1
ATOM 3246 C CA . GLY B 1 149 ? -13.102 -14.305 -15.508 1 97.62 149 GLY B CA 1
ATOM 3247 C C . GLY B 1 149 ? -13.578 -12.875 -15.734 1 97.62 149 GLY B C 1
ATOM 3248 O O . GLY B 1 149 ? -13.312 -12.289 -16.781 1 97.62 149 GLY B O 1
ATOM 3249 N N . LYS B 1 150 ? -14.398 -12.359 -14.695 1 95.69 150 LYS B N 1
ATOM 3250 C CA . LYS B 1 150 ? -14.977 -11.023 -14.742 1 95.69 150 LYS B CA 1
ATOM 3251 C C . LYS B 1 150 ? -13.914 -9.969 -15.047 1 95.69 150 LYS B C 1
ATOM 3253 O O . LYS B 1 150 ? -14.203 -8.945 -15.664 1 95.69 150 LYS B O 1
ATOM 3258 N N . ASN B 1 151 ? -12.672 -10.344 -14.766 1 95.75 151 ASN B N 1
ATOM 3259 C CA . ASN B 1 151 ? -11.578 -9.383 -14.867 1 95.75 151 ASN B CA 1
ATOM 3260 C C . ASN B 1 151 ? -10.859 -9.492 -16.203 1 95.75 151 ASN B C 1
ATOM 3262 O O . ASN B 1 151 ? -9.82 -8.859 -16.406 1 95.75 151 ASN B O 1
ATOM 3266 N N . GLY B 1 152 ? -11.422 -10.328 -17.062 1 96.69 152 GLY B N 1
ATOM 3267 C CA . GLY B 1 152 ? -10.797 -10.484 -18.375 1 96.69 152 GLY B CA 1
ATOM 3268 C C . GLY B 1 152 ? -9.719 -11.555 -18.391 1 96.69 152 GLY B C 1
ATOM 3269 O O . GLY B 1 152 ? -10.016 -12.75 -18.359 1 96.69 152 GLY B O 1
ATOM 3270 N N . TYR B 1 153 ? -8.453 -11.094 -18.438 1 97.88 153 TYR B N 1
ATOM 3271 C CA . TYR B 1 153 ? -7.355 -12.055 -18.5 1 97.88 153 TYR B CA 1
ATOM 3272 C C . TYR B 1 153 ? -6.227 -11.648 -17.562 1 97.88 153 TYR B C 1
ATOM 3274 O O . TYR B 1 153 ? -6.191 -10.516 -17.062 1 97.88 153 TYR B O 1
ATOM 3282 N N . SER B 1 154 ? -5.367 -12.5 -17.219 1 98.56 154 SER B N 1
ATOM 3283 C CA . SER B 1 154 ? -4.078 -12.344 -16.562 1 98.56 154 SER B CA 1
ATOM 3284 C C . SER B 1 154 ? -2.996 -13.156 -17.266 1 98.56 154 SER B C 1
ATOM 3286 O O . SER B 1 154 ? -3.174 -13.594 -18.406 1 98.56 154 SER B O 1
ATOM 3288 N N . TYR B 1 155 ? -1.853 -13.203 -16.641 1 98.88 155 TYR B N 1
ATOM 3289 C CA . TYR B 1 155 ? -0.784 -14.016 -17.219 1 98.88 155 TYR B CA 1
ATOM 3290 C C . TYR B 1 155 ? -0.266 -15.031 -16.203 1 98.88 155 TYR B C 1
ATOM 3292 O O . TYR B 1 155 ? -0.23 -14.758 -15.008 1 98.88 155 TYR B O 1
ATOM 3300 N N . ALA B 1 156 ? 0.089 -16.203 -16.719 1 98.88 156 ALA B N 1
ATOM 3301 C CA . ALA B 1 156 ? 0.824 -17.219 -15.969 1 98.88 156 ALA B CA 1
ATOM 3302 C C . ALA B 1 156 ? 2.248 -17.375 -16.5 1 98.88 156 ALA B C 1
ATOM 3304 O O . ALA B 1 156 ? 2.564 -16.875 -17.594 1 98.88 156 ALA B O 1
ATOM 3305 N N . TYR B 1 157 ? 3.107 -17.953 -15.688 1 98.88 157 TYR B N 1
ATOM 3306 C CA . TYR B 1 157 ? 4.5 -18.172 -16.062 1 98.88 157 TYR B CA 1
ATOM 3307 C C . TYR B 1 157 ? 4.883 -19.641 -15.867 1 98.88 157 TYR B C 1
ATOM 3309 O O . TYR B 1 157 ? 4.672 -20.203 -14.797 1 98.88 157 TYR B O 1
ATOM 3317 N N . ARG B 1 158 ? 5.355 -20.25 -16.891 1 98.81 158 ARG B N 1
ATOM 3318 C CA . ARG B 1 158 ? 5.996 -21.562 -16.812 1 98.81 158 ARG B CA 1
ATOM 3319 C C . ARG B 1 158 ? 7.516 -21.422 -16.797 1 98.81 158 ARG B C 1
ATOM 3321 O O . ARG B 1 158 ? 8.094 -20.734 -17.641 1 98.81 158 ARG B O 1
ATOM 3328 N N . LEU B 1 159 ? 8.156 -21.938 -15.805 1 97.56 159 LEU B N 1
ATOM 3329 C CA . LEU B 1 159 ? 9.602 -21.844 -15.625 1 97.56 159 LEU B CA 1
ATOM 3330 C C . LEU B 1 159 ? 10.242 -23.234 -15.68 1 97.56 159 LEU B C 1
ATOM 3332 O O . LEU B 1 159 ? 9.789 -24.156 -15 1 97.56 159 LEU B O 1
ATOM 3336 N N . GLU B 1 160 ? 11.266 -23.297 -16.516 1 96.81 160 GLU B N 1
ATOM 3337 C CA . GLU B 1 160 ? 11.93 -24.578 -16.703 1 96.81 160 GLU B CA 1
ATOM 3338 C C . GLU B 1 160 ? 13.438 -24.469 -16.547 1 96.81 160 GLU B C 1
ATOM 3340 O O . GLU B 1 160 ? 14.039 -23.469 -16.969 1 96.81 160 GLU B O 1
ATOM 3345 N N . ARG B 1 161 ? 13.977 -25.422 -15.898 1 93.62 161 ARG B N 1
ATOM 3346 C CA . ARG B 1 161 ? 15.422 -25.5 -15.695 1 93.62 161 ARG B CA 1
ATOM 3347 C C . ARG B 1 161 ? 15.859 -26.922 -15.406 1 93.62 161 ARG B C 1
ATOM 3349 O O . ARG B 1 161 ? 15.344 -27.562 -14.484 1 93.62 161 ARG B O 1
ATOM 3356 N N . GLU B 1 162 ? 16.828 -27.422 -16.219 1 91.5 162 GLU B N 1
ATOM 3357 C CA . GLU B 1 162 ? 17.469 -28.703 -16 1 91.5 162 GLU B CA 1
ATOM 3358 C C . GLU B 1 162 ? 16.438 -29.812 -15.805 1 91.5 162 GLU B C 1
ATOM 3360 O O . GLU B 1 162 ? 16.531 -30.578 -14.844 1 91.5 162 GLU B O 1
ATOM 3365 N N . GLY B 1 163 ? 15.398 -29.844 -16.547 1 93.25 163 GLY B N 1
ATOM 3366 C CA . GLY B 1 163 ? 14.414 -30.922 -16.562 1 93.25 163 GLY B CA 1
ATOM 3367 C C . GLY B 1 163 ? 13.312 -30.719 -15.539 1 93.25 163 GLY B C 1
ATOM 3368 O O . GLY B 1 163 ? 12.352 -31.484 -15.492 1 93.25 163 GLY B O 1
ATOM 3369 N N . TYR B 1 164 ? 13.492 -29.688 -14.68 1 95.94 164 TYR B N 1
ATOM 3370 C CA . TYR B 1 164 ? 12.453 -29.344 -13.727 1 95.94 164 TYR B CA 1
ATOM 3371 C C . TYR B 1 164 ? 11.562 -28.234 -14.258 1 95.94 164 TYR B C 1
ATOM 3373 O O . TYR B 1 164 ? 12.055 -27.234 -14.797 1 95.94 164 TYR B O 1
ATOM 3381 N N . SER B 1 165 ? 10.203 -28.453 -14.156 1 97.56 165 SER B N 1
ATOM 3382 C CA . SER B 1 165 ? 9.258 -27.453 -14.648 1 97.56 165 SER B CA 1
ATOM 3383 C C . SER B 1 165 ? 8.211 -27.109 -13.594 1 97.56 165 SER B C 1
ATOM 3385 O O . SER B 1 165 ? 7.664 -28.016 -12.945 1 97.56 165 SER B O 1
ATOM 3387 N N . TRP B 1 166 ? 7.961 -25.844 -13.406 1 98.25 166 TRP B N 1
ATOM 3388 C CA . TRP B 1 166 ? 6.875 -25.406 -12.539 1 98.25 166 TRP B CA 1
ATOM 3389 C C . TRP B 1 166 ? 6.172 -24.172 -13.117 1 98.25 166 TRP B C 1
ATOM 3391 O O . TRP B 1 166 ? 6.691 -23.531 -14.031 1 98.25 166 TRP B O 1
ATOM 3401 N N . ALA B 1 167 ? 4.953 -23.922 -12.664 1 98.88 167 ALA B N 1
ATOM 3402 C CA . ALA B 1 167 ? 4.184 -22.781 -13.156 1 98.88 167 ALA B CA 1
ATOM 3403 C C . ALA B 1 167 ? 3.572 -21.984 -12.008 1 98.88 167 ALA B C 1
ATOM 3405 O O . ALA B 1 167 ? 3.189 -22.562 -10.984 1 98.88 167 ALA B O 1
ATOM 3406 N N . TYR B 1 168 ? 3.602 -20.75 -12.164 1 98.94 168 TYR B N 1
ATOM 3407 C CA . TYR B 1 168 ? 2.871 -19.812 -11.312 1 98.94 168 TYR B CA 1
ATOM 3408 C C . TYR B 1 168 ? 1.62 -19.297 -12.016 1 98.94 168 TYR B C 1
ATOM 3410 O O . TYR B 1 168 ? 1.714 -18.578 -13.016 1 98.94 168 TYR B O 1
ATOM 3418 N N . CYS B 1 169 ? 0.493 -19.625 -11.539 1 98.88 169 CYS B N 1
ATOM 3419 C CA . CYS B 1 169 ? -0.806 -19.297 -12.117 1 98.88 169 CYS B CA 1
ATOM 3420 C C . CYS B 1 169 ? -1.79 -18.875 -11.031 1 98.88 169 CYS B C 1
ATOM 3422 O O . CYS B 1 169 ? -2.768 -19.562 -10.766 1 98.88 169 CYS B O 1
ATOM 3424 N N . SER B 1 170 ? -1.619 -17.656 -10.57 1 98.19 170 SER B N 1
ATOM 3425 C CA . SER B 1 170 ? -2.285 -17.25 -9.336 1 98.19 170 SER B CA 1
ATOM 3426 C C . SER B 1 170 ? -3.693 -16.734 -9.617 1 98.19 170 SER B C 1
ATOM 3428 O O . SER B 1 170 ? -4.57 -16.812 -8.75 1 98.19 170 SER B O 1
ATOM 3430 N N . ASP B 1 171 ? -3.947 -16.141 -10.781 1 98.69 171 ASP B N 1
ATOM 3431 C CA . ASP B 1 171 ? -5.246 -15.547 -11.094 1 98.69 171 ASP B CA 1
ATOM 3432 C C . ASP B 1 171 ? -5.82 -16.125 -12.383 1 98.69 171 ASP B C 1
ATOM 3434 O O . ASP B 1 171 ? -5.527 -15.648 -13.477 1 98.69 171 ASP B O 1
ATOM 3438 N N . ALA B 1 172 ? -6.59 -17.172 -12.234 1 98.81 172 ALA B N 1
ATOM 3439 C CA . ALA B 1 172 ? -7.176 -17.844 -13.391 1 98.81 172 ALA B CA 1
ATOM 3440 C C . ALA B 1 172 ? -8.484 -18.531 -13.023 1 98.81 172 ALA B C 1
ATOM 3442 O O . ALA B 1 172 ? -8.695 -18.875 -11.859 1 98.81 172 ALA B O 1
ATOM 3443 N N . ILE B 1 173 ? -9.273 -18.703 -13.977 1 98.69 173 ILE B N 1
ATOM 3444 C CA . ILE B 1 173 ? -10.516 -19.453 -13.859 1 98.69 173 ILE B CA 1
ATOM 3445 C C . ILE B 1 173 ? -10.977 -19.906 -15.242 1 98.69 173 ILE B C 1
ATOM 3447 O O . ILE B 1 173 ? -10.695 -19.25 -16.25 1 98.69 173 ILE B O 1
ATOM 3451 N N . ASP B 1 174 ? -11.602 -21.047 -15.305 1 98.06 174 ASP B N 1
ATOM 3452 C CA . ASP B 1 174 ? -12.258 -21.516 -16.516 1 98.06 174 ASP B CA 1
ATOM 3453 C C . ASP B 1 174 ? -11.273 -21.547 -17.688 1 98.06 174 ASP B C 1
ATOM 3455 O O . ASP B 1 174 ? -11.555 -20.984 -18.75 1 98.06 174 ASP B O 1
ATOM 3459 N N . LEU B 1 175 ? -10.148 -22.141 -17.438 1 98.62 175 LEU B N 1
ATOM 3460 C CA . LEU B 1 175 ? -9.125 -22.203 -18.469 1 98.62 175 LEU B CA 1
ATOM 3461 C C . LEU B 1 175 ? -9.602 -23.062 -19.641 1 98.62 175 LEU B C 1
ATOM 3463 O O . LEU B 1 175 ? -10.148 -24.141 -19.453 1 98.62 175 LEU B O 1
ATOM 3467 N N . LYS B 1 176 ? -9.367 -22.516 -20.812 1 97.44 176 LYS B N 1
ATOM 3468 C CA . LYS B 1 176 ? -9.617 -23.281 -22.031 1 97.44 176 LYS B CA 1
ATOM 3469 C C . LYS B 1 176 ? -8.445 -24.203 -22.344 1 97.44 176 LYS B C 1
ATOM 3471 O O . LYS B 1 176 ? -7.387 -24.109 -21.719 1 97.44 176 LYS B O 1
ATOM 3476 N N . GLU B 1 177 ? -8.672 -25.047 -23.312 1 97.44 177 GLU B N 1
ATOM 3477 C CA . GLU B 1 177 ? -7.691 -26.094 -23.625 1 97.44 177 GLU B CA 1
ATOM 3478 C C . GLU B 1 177 ? -6.332 -25.484 -23.953 1 97.44 177 GLU B C 1
ATOM 3480 O O . GLU B 1 177 ? -5.305 -25.922 -23.438 1 97.44 177 GLU B O 1
ATOM 3485 N N . THR B 1 178 ? -6.316 -24.453 -24.734 1 97.62 178 THR B N 1
ATOM 3486 C CA . THR B 1 178 ? -5.059 -23.812 -25.125 1 97.62 178 THR B CA 1
ATOM 3487 C C . THR B 1 178 ? -4.375 -23.188 -23.922 1 97.62 178 THR B C 1
ATOM 3489 O O . THR B 1 178 ? -3.145 -23.109 -23.875 1 97.62 178 THR B O 1
ATOM 3492 N N . GLU B 1 179 ? -5.156 -22.719 -23 1 98.5 179 GLU B N 1
ATOM 3493 C CA . GLU B 1 179 ? -4.629 -22.094 -21.797 1 98.5 179 GLU B CA 1
ATOM 3494 C C . GLU B 1 179 ? -4.117 -23.125 -20.797 1 98.5 179 GLU B C 1
ATOM 3496 O O . GLU B 1 179 ? -3.32 -22.812 -19.906 1 98.5 179 GLU B O 1
ATOM 3501 N N . LYS B 1 180 ? -4.52 -24.359 -20.938 1 98.62 180 LYS B N 1
ATOM 3502 C CA . LYS B 1 180 ? -4.117 -25.438 -20.031 1 98.62 180 LYS B CA 1
ATOM 3503 C C . LYS B 1 180 ? -2.809 -26.078 -20.5 1 98.62 180 LYS B C 1
ATOM 3505 O O . LYS B 1 180 ? -2.129 -26.75 -19.719 1 98.62 180 LYS B O 1
ATOM 3510 N N . GLU B 1 181 ? -2.57 -25.938 -21.75 1 98.44 181 GLU B N 1
ATOM 3511 C CA . GLU B 1 181 ? -1.49 -26.672 -22.391 1 98.44 181 GLU B CA 1
ATOM 3512 C C . GLU B 1 181 ? -0.179 -26.516 -21.625 1 98.44 181 GLU B C 1
ATOM 3514 O O . GLU B 1 181 ? 0.494 -27.5 -21.328 1 98.44 181 GLU B O 1
ATOM 3519 N N . PRO B 1 182 ? 0.197 -25.297 -21.234 1 98.69 182 PRO B N 1
ATOM 3520 C CA . PRO B 1 182 ? 1.483 -25.141 -20.547 1 98.69 182 PRO B CA 1
ATOM 3521 C C . PRO B 1 182 ? 1.489 -25.75 -19.156 1 98.69 182 PRO B C 1
ATOM 3523 O O . PRO B 1 182 ? 2.547 -25.859 -18.531 1 98.69 182 PRO B O 1
ATOM 3526 N N . LEU B 1 183 ? 0.361 -26.141 -18.688 1 98.81 183 LEU B N 1
ATOM 3527 C CA . LEU B 1 183 ? 0.26 -26.656 -17.328 1 98.81 183 LEU B CA 1
ATOM 3528 C C . LEU B 1 183 ? 0.524 -28.156 -17.297 1 98.81 183 LEU B C 1
ATOM 3530 O O . LEU B 1 183 ? 0.667 -28.734 -16.219 1 98.81 183 LEU B O 1
ATOM 3534 N N . TYR B 1 184 ? 0.563 -28.812 -18.422 1 98.62 184 TYR B N 1
ATOM 3535 C CA . TYR B 1 184 ? 0.795 -30.266 -18.453 1 98.62 184 TYR B CA 1
ATOM 3536 C C . TYR B 1 184 ? 2.258 -30.578 -18.172 1 98.62 184 TYR B C 1
ATOM 3538 O O . TYR B 1 184 ? 3.154 -29.844 -18.594 1 98.62 184 TYR B O 1
ATOM 3546 N N . GLY B 1 185 ? 2.516 -31.688 -17.438 1 97.56 185 GLY B N 1
ATOM 3547 C CA . GLY B 1 185 ? 3.859 -32.188 -17.219 1 97.56 185 GLY B CA 1
ATOM 3548 C C . GLY B 1 185 ? 4.645 -31.422 -16.188 1 97.56 185 GLY B C 1
ATOM 3549 O O . GLY B 1 185 ? 5.875 -31.422 -16.203 1 97.56 185 GLY B O 1
ATOM 3550 N N . LEU B 1 186 ? 3.953 -30.734 -15.328 1 98.38 186 LEU B N 1
ATOM 3551 C CA . LEU B 1 186 ? 4.633 -29.906 -14.344 1 98.38 186 LEU B CA 1
ATOM 3552 C C . LEU B 1 186 ? 5.055 -30.734 -13.133 1 98.38 186 LEU B C 1
ATOM 3554 O O . LEU B 1 186 ? 4.312 -31.609 -12.695 1 98.38 186 LEU B O 1
ATOM 3558 N N . ASN B 1 187 ? 6.293 -30.391 -12.648 1 98.25 187 ASN B N 1
ATOM 3559 C CA . ASN B 1 187 ? 6.684 -30.906 -11.344 1 98.25 187 ASN B CA 1
ATOM 3560 C C . ASN B 1 187 ? 5.941 -30.203 -10.211 1 98.25 187 ASN B C 1
ATOM 3562 O O . ASN B 1 187 ? 5.633 -30.797 -9.188 1 98.25 187 ASN B O 1
ATOM 3566 N N . LEU B 1 188 ? 5.637 -28.938 -10.414 1 98.56 188 LEU B N 1
ATOM 3567 C CA . LEU B 1 188 ? 5 -28.125 -9.383 1 98.56 188 LEU B CA 1
ATOM 3568 C C . LEU B 1 188 ? 4.094 -27.062 -10 1 98.56 188 LEU B C 1
ATOM 3570 O O . LEU B 1 188 ? 4.473 -26.422 -10.969 1 98.56 188 LEU B O 1
ATOM 3574 N N . LEU B 1 189 ? 2.883 -26.969 -9.492 1 98.88 189 LEU B N 1
ATOM 3575 C CA . LEU B 1 189 ? 1.964 -25.906 -9.898 1 98.88 189 LEU B CA 1
ATOM 3576 C C . LEU B 1 189 ? 1.552 -25.062 -8.703 1 98.88 189 LEU B C 1
ATOM 3578 O O . LEU B 1 189 ? 1.075 -25.578 -7.699 1 98.88 189 LEU B O 1
ATOM 3582 N N . VAL B 1 190 ? 1.85 -23.781 -8.727 1 98.94 190 VAL B N 1
ATOM 3583 C CA . VAL B 1 190 ? 1.252 -22.828 -7.809 1 98.94 190 VAL B CA 1
ATOM 3584 C C . VAL B 1 190 ? -0.015 -22.234 -8.43 1 98.94 190 VAL B C 1
ATOM 3586 O O . VAL B 1 190 ? 0.045 -21.562 -9.461 1 98.94 190 VAL B O 1
ATOM 3589 N N . LEU B 1 191 ? -1.177 -22.469 -7.828 1 98.94 191 LEU B N 1
ATOM 3590 C CA . LEU B 1 191 ? -2.475 -22.125 -8.398 1 98.94 191 LEU B CA 1
ATOM 3591 C C . LEU B 1 191 ? -3.303 -21.312 -7.414 1 98.94 191 LEU B C 1
ATOM 3593 O O . LEU B 1 191 ? -3.389 -21.656 -6.234 1 98.94 191 LEU B O 1
ATOM 3597 N N . GLY B 1 192 ? -3.848 -20.188 -7.906 1 98.81 192 GLY B N 1
ATOM 3598 C CA . GLY B 1 192 ? -4.73 -19.406 -7.062 1 98.81 192 GLY B CA 1
ATOM 3599 C C . GLY B 1 192 ? -6.086 -20.047 -6.848 1 98.81 192 GLY B C 1
ATOM 3600 O O . GLY B 1 192 ? -6.703 -20.547 -7.797 1 98.81 192 GLY B O 1
ATOM 3601 N N . THR B 1 193 ? -6.539 -20.078 -5.633 1 98.62 193 THR B N 1
ATOM 3602 C CA . THR B 1 193 ? -7.859 -20.562 -5.234 1 98.62 193 THR B CA 1
ATOM 3603 C C . THR B 1 193 ? -8.453 -19.656 -4.16 1 98.62 193 THR B C 1
ATOM 3605 O O . THR B 1 193 ? -8.273 -19.891 -2.965 1 98.62 193 THR B O 1
ATOM 3608 N N . SER B 1 194 ? -9.258 -18.703 -4.504 1 97.62 194 SER B N 1
ATOM 3609 C CA . SER B 1 194 ? -9.695 -17.641 -3.6 1 97.62 194 SER B CA 1
ATOM 3610 C C . SER B 1 194 ? -10.672 -18.172 -2.557 1 97.62 194 SER B C 1
ATOM 3612 O O . SER B 1 194 ? -10.641 -17.75 -1.397 1 97.62 194 SER B O 1
ATOM 3614 N N . PHE B 1 195 ? -11.547 -19.172 -2.959 1 98.25 195 PHE B N 1
ATOM 3615 C CA . PHE B 1 195 ? -12.57 -19.703 -2.072 1 98.25 195 PHE B CA 1
ATOM 3616 C C . PHE B 1 195 ? -12.5 -21.234 -2.021 1 98.25 195 PHE B C 1
ATOM 3618 O O . PHE B 1 195 ? -11.938 -21.859 -2.916 1 98.25 195 PHE B O 1
ATOM 3625 N N . VAL B 1 196 ? -13.078 -21.734 -0.918 1 98.25 196 VAL B N 1
ATOM 3626 C CA . VAL B 1 196 ? -13.203 -23.188 -0.852 1 98.25 196 VAL B CA 1
ATOM 3627 C C . VAL B 1 196 ? -14.227 -23.672 -1.881 1 98.25 196 VAL B C 1
ATOM 3629 O O . VAL B 1 196 ? -13.914 -24.5 -2.732 1 98.25 196 VAL B O 1
ATOM 3632 N N . HIS B 1 197 ? -15.352 -23.094 -1.758 1 97.56 197 HIS B N 1
ATOM 3633 C CA . HIS B 1 197 ? -16.438 -23.25 -2.723 1 97.56 197 HIS B CA 1
ATOM 3634 C C . HIS B 1 197 ? -17.156 -21.922 -2.957 1 97.56 197 HIS B C 1
ATOM 3636 O O . HIS B 1 197 ? -17.922 -21.469 -2.105 1 97.56 197 HIS B O 1
ATOM 3642 N N . GLU B 1 198 ? -16.891 -21.359 -4.09 1 96.44 198 GLU B N 1
ATOM 3643 C CA . GLU B 1 198 ? -17.484 -20.062 -4.383 1 96.44 198 GLU B CA 1
ATOM 3644 C C . GLU B 1 198 ? -18.906 -20.203 -4.902 1 96.44 198 GLU B C 1
ATOM 3646 O O . GLU B 1 198 ? -19.141 -20.875 -5.918 1 96.44 198 GLU B O 1
ATOM 3651 N N . LEU B 1 199 ? -19.828 -19.484 -4.219 1 94.69 199 LEU B N 1
ATOM 3652 C CA . LEU B 1 199 ? -21.25 -19.656 -4.531 1 94.69 199 LEU B CA 1
ATOM 3653 C C . LEU B 1 199 ? -21.75 -18.5 -5.379 1 94.69 199 LEU B C 1
ATOM 3655 O O . LEU B 1 199 ? -22.875 -18.531 -5.891 1 94.69 199 LEU B O 1
ATOM 3659 N N . ALA B 1 200 ? -20.969 -17.484 -5.562 1 94.12 200 ALA B N 1
ATOM 3660 C CA . ALA B 1 200 ? -21.391 -16.328 -6.352 1 94.12 200 ALA B CA 1
ATOM 3661 C C . ALA B 1 200 ? -21.672 -16.734 -7.801 1 94.12 200 ALA B C 1
ATOM 3663 O O . ALA B 1 200 ? -21.188 -17.766 -8.273 1 94.12 200 ALA B O 1
ATOM 3664 N N . GLU B 1 201 ? -22.438 -15.875 -8.5 1 97.06 201 GLU B N 1
ATOM 3665 C CA . GLU B 1 201 ? -22.672 -16.078 -9.922 1 97.06 201 GLU B CA 1
ATOM 3666 C C . GLU B 1 201 ? -21.359 -16.141 -10.703 1 97.06 201 GLU B C 1
ATOM 3668 O O . GLU B 1 201 ? -20.469 -15.312 -10.484 1 97.06 201 GLU B O 1
ATOM 3673 N N . PHE B 1 202 ? -21.266 -17.125 -11.562 1 95.94 202 PHE B N 1
ATOM 3674 C CA . PHE B 1 202 ? -20.016 -17.422 -12.25 1 95.94 202 PHE B CA 1
ATOM 3675 C C . PHE B 1 202 ? -19.5 -16.188 -12.984 1 95.94 202 PHE B C 1
ATOM 3677 O O . PHE B 1 202 ? -18.281 -15.93 -13 1 95.94 202 PHE B O 1
ATOM 3684 N N . SER B 1 203 ? -20.422 -15.414 -13.617 1 95.88 203 SER B N 1
ATOM 3685 C CA . SER B 1 203 ? -20.031 -14.266 -14.43 1 95.88 203 SER B CA 1
ATOM 3686 C C . SER B 1 203 ? -19.344 -13.203 -13.586 1 95.88 203 SER B C 1
ATOM 3688 O O . SER B 1 203 ? -18.719 -12.281 -14.125 1 95.88 203 SER B O 1
ATOM 3690 N N . THR B 1 204 ? -19.453 -13.336 -12.195 1 95.62 204 THR B N 1
ATOM 3691 C CA . THR B 1 204 ? -18.859 -12.336 -11.312 1 95.62 204 THR B CA 1
ATOM 3692 C C . THR B 1 204 ? -17.547 -12.836 -10.734 1 95.62 204 THR B C 1
ATOM 3694 O O . THR B 1 204 ? -16.875 -12.109 -9.992 1 95.62 204 THR B O 1
ATOM 3697 N N . ARG B 1 205 ? -17.188 -14.047 -11.109 1 97.44 205 ARG B N 1
ATOM 3698 C CA . ARG B 1 205 ? -16.031 -14.695 -10.508 1 97.44 205 ARG B CA 1
ATOM 3699 C C . ARG B 1 205 ? -14.781 -14.469 -11.352 1 97.44 205 ARG B C 1
ATOM 3701 O O . ARG B 1 205 ? -14.875 -14.188 -12.547 1 97.44 205 ARG B O 1
ATOM 3708 N N . SER B 1 206 ? -13.625 -14.648 -10.656 1 97.75 206 SER B N 1
ATOM 3709 C CA . SER B 1 206 ? -12.422 -14.32 -11.406 1 97.75 206 SER B CA 1
ATOM 3710 C C . SER B 1 206 ? -11.297 -15.305 -11.102 1 97.75 206 SER B C 1
ATOM 3712 O O . SER B 1 206 ? -10.281 -15.336 -11.805 1 97.75 206 SER B O 1
ATOM 3714 N N . VAL B 1 207 ? -11.391 -16.078 -10.078 1 98.56 207 VAL B N 1
ATOM 3715 C CA . VAL B 1 207 ? -10.352 -17.031 -9.68 1 98.56 207 VAL B CA 1
ATOM 3716 C C . VAL B 1 207 ? -10.984 -18.359 -9.297 1 98.56 207 VAL B C 1
ATOM 3718 O O . VAL B 1 207 ? -12.094 -18.406 -8.758 1 98.56 207 VAL B O 1
ATOM 3721 N N . TYR B 1 208 ? -10.32 -19.453 -9.562 1 98.62 208 TYR B N 1
ATOM 3722 C CA . TYR B 1 208 ? -10.805 -20.781 -9.195 1 98.62 208 TYR B CA 1
ATOM 3723 C C . TYR B 1 208 ? -11.117 -20.844 -7.707 1 98.62 208 TYR B C 1
ATOM 3725 O O . TYR B 1 208 ? -10.43 -20.25 -6.887 1 98.62 208 TYR B O 1
ATOM 3733 N N . ASP B 1 209 ? -12.211 -21.562 -7.375 1 98.56 209 ASP B N 1
ATOM 3734 C CA . ASP B 1 209 ? -12.281 -22.062 -6.008 1 98.56 209 ASP B CA 1
ATOM 3735 C C . ASP B 1 209 ? -11.57 -23.406 -5.871 1 98.56 209 ASP B C 1
ATOM 3737 O O . ASP B 1 209 ? -11.055 -23.938 -6.852 1 98.56 209 ASP B O 1
ATOM 3741 N N . MET B 1 210 ? -11.469 -23.969 -4.688 1 98.62 210 MET B N 1
ATOM 3742 C CA . MET B 1 210 ? -10.672 -25.172 -4.449 1 98.62 210 MET B CA 1
ATOM 3743 C C . MET B 1 210 ? -11.289 -26.375 -5.148 1 98.62 210 MET B C 1
ATOM 3745 O O . MET B 1 210 ? -10.57 -27.266 -5.613 1 98.62 210 MET B O 1
ATOM 3749 N N . ARG B 1 211 ? -12.562 -26.344 -5.238 1 97.88 211 ARG B N 1
ATOM 3750 C CA . ARG B 1 211 ? -13.242 -27.469 -5.879 1 97.88 211 ARG B CA 1
ATOM 3751 C C . ARG B 1 211 ? -12.969 -27.469 -7.379 1 97.88 211 ARG B C 1
ATOM 3753 O O . ARG B 1 211 ? -12.586 -28.5 -7.938 1 97.88 211 ARG B O 1
ATOM 3760 N N . GLU B 1 212 ? -13.219 -26.375 -8 1 98.19 212 GLU B N 1
ATOM 3761 C CA . GLU B 1 212 ? -12.938 -26.25 -9.43 1 98.19 212 GLU B CA 1
ATOM 3762 C C . GLU B 1 212 ? -11.469 -26.516 -9.734 1 98.19 212 GLU B C 1
ATOM 3764 O O . GLU B 1 212 ? -11.141 -27.109 -10.758 1 98.19 212 GLU B O 1
ATOM 3769 N N . ALA B 1 213 ? -10.625 -26.016 -8.891 1 98.69 213 ALA B N 1
ATOM 3770 C CA . ALA B 1 213 ? -9.188 -26.203 -9.055 1 98.69 213 ALA B CA 1
ATOM 3771 C C . ALA B 1 213 ? -8.836 -27.688 -9.078 1 98.69 213 ALA B C 1
ATOM 3773 O O . ALA B 1 213 ? -8.008 -28.125 -9.883 1 98.69 213 ALA B O 1
ATOM 3774 N N . GLN B 1 214 ? -9.438 -28.469 -8.211 1 98.38 214 GLN B N 1
ATOM 3775 C CA . GLN B 1 214 ? -9.141 -29.891 -8.156 1 98.38 214 GLN B CA 1
ATOM 3776 C C . GLN B 1 214 ? -9.602 -30.594 -9.422 1 98.38 214 GLN B C 1
ATOM 3778 O O . GLN B 1 214 ? -8.977 -31.562 -9.867 1 98.38 214 GLN B O 1
ATOM 3783 N N . GLU B 1 215 ? -10.695 -30.094 -10.023 1 98.06 215 GLU B N 1
ATOM 3784 C CA . GLU B 1 215 ? -11.102 -30.625 -11.328 1 98.06 215 GLU B CA 1
ATOM 3785 C C . GLU B 1 215 ? -10.039 -30.359 -12.383 1 98.06 215 GLU B C 1
ATOM 3787 O O . GLU B 1 215 ? -9.711 -31.234 -13.18 1 98.06 215 GLU B O 1
ATOM 3792 N N . LEU B 1 216 ? -9.531 -29.188 -12.383 1 98.56 216 LEU B N 1
ATOM 3793 C CA . LEU B 1 216 ? -8.445 -28.828 -13.297 1 98.56 216 LEU B CA 1
ATOM 3794 C C . LEU B 1 216 ? -7.227 -29.719 -13.062 1 98.56 216 LEU B C 1
ATOM 3796 O O . LEU B 1 216 ? -6.609 -30.188 -14.016 1 98.56 216 LEU B O 1
ATOM 3800 N N . LEU B 1 217 ? -6.898 -29.969 -11.805 1 98.56 217 LEU B N 1
ATOM 3801 C CA . LEU B 1 217 ? -5.703 -30.734 -11.438 1 98.56 217 LEU B CA 1
ATOM 3802 C C . LEU B 1 217 ? -5.824 -32.188 -11.883 1 98.56 217 LEU B C 1
ATOM 3804 O O . LEU B 1 217 ? -4.816 -32.844 -12.18 1 98.56 217 LEU B O 1
ATOM 3808 N N . ARG B 1 218 ? -7.027 -32.688 -11.922 1 97.31 218 ARG B N 1
ATOM 3809 C CA . ARG B 1 218 ? -7.246 -34.031 -12.398 1 97.31 218 ARG B CA 1
ATOM 3810 C C . ARG B 1 218 ? -6.957 -34.156 -13.891 1 97.31 218 ARG B C 1
ATOM 3812 O O . ARG B 1 218 ? -6.648 -35.25 -14.391 1 97.31 218 ARG B O 1
ATOM 3819 N N . GLU B 1 219 ? -7.078 -33.031 -14.555 1 97.69 219 GLU B N 1
ATOM 3820 C CA . GLU B 1 219 ? -6.809 -33 -15.992 1 97.69 219 GLU B CA 1
ATOM 3821 C C . GLU B 1 219 ? -5.32 -32.812 -16.266 1 97.69 219 GLU B C 1
ATOM 3823 O O . GLU B 1 219 ? -4.719 -33.562 -17.016 1 97.69 219 GLU B O 1
ATOM 3828 N N . VAL B 1 220 ? -4.688 -31.844 -15.672 1 98.38 220 VAL B N 1
ATOM 3829 C CA . VAL B 1 220 ? -3.328 -31.453 -16.031 1 98.38 220 VAL B CA 1
ATOM 3830 C C . VAL B 1 220 ? -2.328 -32.25 -15.203 1 98.38 220 VAL B C 1
ATOM 3832 O O . VAL B 1 220 ? -1.17 -32.406 -15.594 1 98.38 220 VAL B O 1
ATOM 3835 N N . LYS B 1 221 ? -2.588 -32.719 -14.062 1 98.06 221 LYS B N 1
ATOM 3836 C CA . LYS B 1 221 ? -1.934 -33.688 -13.203 1 98.06 221 LYS B CA 1
ATOM 3837 C C . LYS B 1 221 ? -0.499 -33.281 -12.891 1 98.06 221 LYS B C 1
ATOM 3839 O O . LYS B 1 221 ? 0.433 -34.062 -13.07 1 98.06 221 LYS B O 1
ATOM 3844 N N . PRO B 1 222 ? -0.259 -32.125 -12.367 1 98.5 222 PRO B N 1
ATOM 3845 C CA . PRO B 1 222 ? 1.077 -31.812 -11.844 1 98.5 222 PRO B CA 1
ATOM 3846 C C . PRO B 1 222 ? 1.49 -32.75 -10.703 1 98.5 222 PRO B C 1
ATOM 3848 O O . PRO B 1 222 ? 0.633 -33.344 -10.047 1 98.5 222 PRO B O 1
ATOM 3851 N N . GLU B 1 223 ? 2.832 -32.906 -10.5 1 97.88 223 GLU B N 1
ATOM 3852 C CA . GLU B 1 223 ? 3.303 -33.75 -9.422 1 97.88 223 GLU B CA 1
ATOM 3853 C C . GLU B 1 223 ? 2.891 -33.219 -8.055 1 97.88 223 GLU B C 1
ATOM 3855 O O . GLU B 1 223 ? 2.469 -33.969 -7.18 1 97.88 223 GLU B O 1
ATOM 3860 N N . ARG B 1 224 ? 3.059 -31.906 -7.82 1 97.94 224 ARG B N 1
ATOM 3861 C CA . ARG B 1 224 ? 2.67 -31.203 -6.594 1 97.94 224 ARG B CA 1
ATOM 3862 C C . ARG B 1 224 ? 1.963 -29.891 -6.906 1 97.94 224 ARG B C 1
ATOM 3864 O O . ARG B 1 224 ? 2.236 -29.266 -7.93 1 97.94 224 ARG B O 1
ATOM 3871 N N . THR B 1 225 ? 1.03 -29.547 -6.066 1 98.75 225 THR B N 1
ATOM 3872 C CA . THR B 1 225 ? 0.324 -28.281 -6.246 1 98.75 225 THR B CA 1
ATOM 3873 C C . THR B 1 225 ? 0.27 -27.5 -4.938 1 98.75 225 THR B C 1
ATOM 3875 O O . THR B 1 225 ? 0.035 -28.078 -3.873 1 98.75 225 THR B O 1
ATOM 3878 N N . TYR B 1 226 ? 0.559 -26.25 -4.957 1 98.88 226 TYR B N 1
ATOM 3879 C CA . TYR B 1 226 ? 0.325 -25.328 -3.85 1 98.88 226 TYR B CA 1
ATOM 3880 C C . TYR B 1 226 ? -0.783 -24.328 -4.188 1 98.88 226 TYR B C 1
ATOM 3882 O O . TYR B 1 226 ? -0.716 -23.641 -5.207 1 98.88 226 TYR B O 1
ATOM 3890 N N . PHE B 1 227 ? -1.82 -24.266 -3.344 1 98.88 227 PHE B N 1
ATOM 3891 C CA . PHE B 1 227 ? -2.869 -23.266 -3.484 1 98.88 227 PHE B CA 1
ATOM 3892 C C . PHE B 1 227 ? -2.451 -21.953 -2.834 1 98.88 227 PHE B C 1
ATOM 3894 O O . PHE B 1 227 ? -1.904 -21.953 -1.729 1 98.88 227 PHE B O 1
ATOM 3901 N N . THR B 1 228 ? -2.646 -20.844 -3.535 1 98.81 228 THR B N 1
ATOM 3902 C CA . THR B 1 228 ? -2.395 -19.5 -3.049 1 98.81 228 THR B CA 1
ATOM 3903 C C . THR B 1 228 ? -3.586 -18.594 -3.336 1 98.81 228 THR B C 1
ATOM 3905 O O . THR B 1 228 ? -4.68 -19.062 -3.645 1 98.81 228 THR B O 1
ATOM 3908 N N . HIS B 1 229 ? -3.471 -17.234 -3.133 1 98.88 229 HIS B N 1
ATOM 3909 C CA . HIS B 1 229 ? -4.484 -16.219 -3.432 1 98.88 229 HIS B CA 1
ATOM 3910 C C . HIS B 1 229 ? -5.781 -16.5 -2.68 1 98.88 229 HIS B C 1
ATOM 3912 O O . HIS B 1 229 ? -6.871 -16.391 -3.244 1 98.88 229 HIS B O 1
ATOM 3918 N N . MET B 1 230 ? -5.676 -16.938 -1.459 1 98.88 230 MET B N 1
ATOM 3919 C CA . MET B 1 230 ? -6.797 -17.438 -0.662 1 98.88 230 MET B CA 1
ATOM 3920 C C . MET B 1 230 ? -7.484 -16.281 0.078 1 98.88 230 MET B C 1
ATOM 3922 O O . MET B 1 230 ? -6.816 -15.445 0.684 1 98.88 230 MET B O 1
ATOM 3926 N N . SER B 1 231 ? -8.781 -16.25 0.064 1 98.44 231 SER B N 1
ATOM 3927 C CA . SER B 1 231 ? -9.578 -15.234 0.749 1 98.44 231 SER B CA 1
ATOM 3928 C C . SER B 1 231 ? -9.82 -15.617 2.205 1 98.44 231 SER B C 1
ATOM 3930 O O . SER B 1 231 ? -9.305 -16.625 2.686 1 98.44 231 SER B O 1
ATOM 3932 N N . HIS B 1 232 ? -10.625 -14.773 2.877 1 98.38 232 HIS B N 1
ATOM 3933 C CA . HIS B 1 232 ? -10.977 -15.047 4.266 1 98.38 232 HIS B CA 1
ATOM 3934 C C . HIS B 1 232 ? -12.016 -16.156 4.359 1 98.38 232 HIS B C 1
ATOM 3936 O O . HIS B 1 232 ? -12.461 -16.5 5.457 1 98.38 232 HIS B O 1
ATOM 3942 N N . ASP B 1 233 ? -12.406 -16.703 3.184 1 98.25 233 ASP B N 1
ATOM 3943 C CA . ASP B 1 233 ? -13.234 -17.906 3.16 1 98.25 233 ASP B CA 1
ATOM 3944 C C . ASP B 1 233 ? -12.43 -19.141 3.586 1 98.25 233 ASP B C 1
ATOM 3946 O O . ASP B 1 233 ? -13.008 -20.141 4.027 1 98.25 233 ASP B O 1
ATOM 3950 N N . VAL B 1 234 ? -11.18 -19.125 3.416 1 98.69 234 VAL B N 1
ATOM 3951 C CA . VAL B 1 234 ? -10.297 -20.266 3.693 1 98.69 234 VAL B CA 1
ATOM 3952 C C . VAL B 1 234 ? -9.727 -20.141 5.105 1 98.69 234 VAL B C 1
ATOM 3954 O O . VAL B 1 234 ? -9.109 -19.125 5.449 1 98.69 234 VAL B O 1
ATOM 3957 N N . ASP B 1 235 ? -9.984 -21.062 5.945 1 98.56 235 ASP B N 1
ATOM 3958 C CA . ASP B 1 235 ? -9.312 -21.25 7.227 1 98.56 235 ASP B CA 1
ATOM 3959 C C . ASP B 1 235 ? -8.234 -22.328 7.125 1 98.56 235 ASP B C 1
ATOM 3961 O O . ASP B 1 235 ? -8.539 -23.516 6.996 1 98.56 235 ASP B O 1
ATOM 3965 N N . VAL B 1 236 ? -6.945 -21.969 7.223 1 97.75 236 VAL B N 1
ATOM 3966 C CA . VAL B 1 236 ? -5.848 -22.891 6.949 1 97.75 236 VAL B CA 1
ATOM 3967 C C . VAL B 1 236 ? -5.77 -23.938 8.047 1 97.75 236 VAL B C 1
ATOM 3969 O O . VAL B 1 236 ? -5.043 -24.922 7.914 1 97.75 236 VAL B O 1
ATOM 3972 N N . GLN B 1 237 ? -6.492 -23.75 9.07 1 96.62 237 GLN B N 1
ATOM 3973 C CA . GLN B 1 237 ? -6.516 -24.719 10.164 1 96.62 237 GLN B CA 1
ATOM 3974 C C . GLN B 1 237 ? -7.531 -25.828 9.891 1 96.62 237 GLN B C 1
ATOM 3976 O O . GLN B 1 237 ? -7.566 -26.828 10.609 1 96.62 237 GLN B O 1
ATOM 3981 N N . GLN B 1 238 ? -8.32 -25.609 8.922 1 97.06 238 GLN B N 1
ATOM 3982 C CA . GLN B 1 238 ? -9.359 -26.594 8.609 1 97.06 238 GLN B CA 1
ATOM 3983 C C . GLN B 1 238 ? -8.852 -27.641 7.625 1 97.06 238 GLN B C 1
ATOM 3985 O O . GLN B 1 238 ? -8.031 -27.328 6.758 1 97.06 238 GLN B O 1
ATOM 3990 N N . ASN B 1 239 ? -9.375 -28.844 7.789 1 96.88 239 ASN B N 1
ATOM 3991 C CA . ASN B 1 239 ? -9.117 -29.906 6.824 1 96.88 239 ASN B CA 1
ATOM 3992 C C . ASN B 1 239 ? -10.18 -29.953 5.738 1 96.88 239 ASN B C 1
ATOM 3994 O O . ASN B 1 239 ? -11.328 -30.328 6 1 96.88 239 ASN B O 1
ATOM 3998 N N . TYR B 1 240 ? -9.812 -29.609 4.566 1 97.38 240 TYR B N 1
ATOM 3999 C CA . TYR B 1 240 ? -10.766 -29.547 3.465 1 97.38 240 TYR B CA 1
ATOM 4000 C C . TYR B 1 240 ? -10.758 -30.828 2.648 1 97.38 240 TYR B C 1
ATOM 4002 O O . TYR B 1 240 ? -11.406 -30.906 1.604 1 97.38 240 TYR B O 1
ATOM 4010 N N . ASN B 1 241 ? -10.023 -31.859 3.105 1 96 241 ASN B N 1
ATOM 4011 C CA . ASN B 1 241 ? -9.93 -33.156 2.428 1 96 241 ASN B CA 1
ATOM 4012 C C . ASN B 1 241 ? -9.492 -32.969 0.975 1 96 241 ASN B C 1
ATOM 4014 O O . ASN B 1 241 ? -10.141 -33.5 0.067 1 96 241 ASN B O 1
ATOM 4018 N N . LEU B 1 242 ? -8.477 -32.188 0.793 1 96.94 242 LEU B N 1
ATOM 4019 C CA . LEU B 1 242 ? -7.93 -31.953 -0.541 1 96.94 242 LEU B CA 1
ATOM 4020 C C . LEU B 1 242 ? -7.23 -33.219 -1.06 1 96.94 242 LEU B C 1
ATOM 4022 O O . LEU B 1 242 ? -6.754 -34.031 -0.272 1 96.94 242 LEU B O 1
ATOM 4026 N N . ASP B 1 243 ? -7.258 -33.375 -2.408 1 95.81 243 ASP B N 1
ATOM 4027 C CA . ASP B 1 243 ? -6.57 -34.5 -3.023 1 95.81 243 ASP B CA 1
ATOM 4028 C C . ASP B 1 243 ? -5.098 -34.531 -2.621 1 95.81 243 ASP B C 1
ATOM 4030 O O . ASP B 1 243 ? -4.516 -33.5 -2.297 1 95.81 243 ASP B O 1
ATOM 4034 N N . SER B 1 244 ? -4.535 -35.75 -2.686 1 93.94 244 SER B N 1
ATOM 4035 C CA . SER B 1 244 ? -3.125 -35.906 -2.348 1 93.94 244 SER B CA 1
ATOM 4036 C C . SER B 1 244 ? -2.244 -35.031 -3.234 1 93.94 244 SER B C 1
ATOM 4038 O O . SER B 1 244 ? -2.521 -34.875 -4.426 1 93.94 244 SER B O 1
ATOM 4040 N N . GLY B 1 245 ? -1.258 -34.406 -2.738 1 96.5 245 GLY B N 1
ATOM 4041 C CA . GLY B 1 245 ? -0.31 -33.625 -3.5 1 96.5 245 GLY B CA 1
ATOM 4042 C C . GLY B 1 245 ? -0.625 -32.125 -3.48 1 96.5 245 GLY B C 1
ATOM 4043 O O . GLY B 1 245 ? 0.138 -31.328 -4.016 1 96.5 245 GLY B O 1
ATOM 4044 N N . ILE B 1 246 ? -1.835 -31.844 -2.914 1 98.38 246 ILE B N 1
ATOM 4045 C CA . ILE B 1 246 ? -2.232 -30.438 -2.82 1 98.38 246 ILE B CA 1
ATOM 4046 C C . ILE B 1 246 ? -1.9 -29.906 -1.43 1 98.38 246 ILE B C 1
ATOM 4048 O O . ILE B 1 246 ? -2.201 -30.547 -0.42 1 98.38 246 ILE B O 1
ATOM 4052 N N . THR B 1 247 ? -1.233 -28.828 -1.338 1 98.38 247 THR B N 1
ATOM 4053 C CA . THR B 1 247 ? -0.912 -28.156 -0.081 1 98.38 247 THR B CA 1
ATOM 4054 C C . THR B 1 247 ? -1.395 -26.703 -0.099 1 98.38 247 THR B C 1
ATOM 4056 O O . THR B 1 247 ? -1.282 -26.016 -1.118 1 98.38 247 THR B O 1
ATOM 4059 N N . LEU B 1 248 ? -1.996 -26.219 0.999 1 98.62 248 LEU B N 1
ATOM 4060 C CA . LEU B 1 248 ? -2.244 -24.797 1.151 1 98.62 248 LEU B CA 1
ATOM 4061 C C . LEU B 1 248 ? -0.956 -24.047 1.48 1 98.62 248 LEU B C 1
ATOM 4063 O O . LEU B 1 248 ? -0.293 -24.359 2.475 1 98.62 248 LEU B O 1
ATOM 4067 N N . ALA B 1 249 ? -0.608 -23.094 0.604 1 98.56 249 ALA B N 1
ATOM 4068 C CA . ALA B 1 249 ? 0.613 -22.328 0.834 1 98.56 249 ALA B CA 1
ATOM 4069 C C . ALA B 1 249 ? 0.469 -21.422 2.055 1 98.56 249 ALA B C 1
ATOM 4071 O O . ALA B 1 249 ? -0.62 -20.906 2.334 1 98.56 249 ALA B O 1
ATOM 4072 N N . LEU B 1 250 ? 1.562 -21.25 2.742 1 98.06 250 LEU B N 1
ATOM 4073 C CA . LEU B 1 250 ? 1.639 -20.328 3.871 1 98.06 250 LEU B CA 1
ATOM 4074 C C . LEU B 1 250 ? 2.744 -19.297 3.656 1 98.06 250 LEU B C 1
ATOM 4076 O O . LEU B 1 250 ? 3.783 -19.609 3.074 1 98.06 250 LEU B O 1
ATOM 4080 N N . ALA B 1 251 ? 2.453 -18.094 4.129 1 97.06 251 ALA B N 1
ATOM 4081 C CA . ALA B 1 251 ? 3.508 -17.078 4.047 1 97.06 251 ALA B CA 1
ATOM 4082 C C . ALA B 1 251 ? 4.785 -17.562 4.727 1 97.06 251 ALA B C 1
ATOM 4084 O O . ALA B 1 251 ? 4.738 -18.094 5.84 1 97.06 251 ALA B O 1
ATOM 4085 N N . GLY B 1 252 ? 5.891 -17.375 4.051 1 97.38 252 GLY B N 1
ATOM 4086 C CA . GLY B 1 252 ? 7.172 -17.797 4.59 1 97.38 252 GLY B CA 1
ATOM 4087 C C . GLY B 1 252 ? 7.543 -19.219 4.223 1 97.38 252 GLY B C 1
ATOM 4088 O O . GLY B 1 252 ? 8.68 -19.641 4.434 1 97.38 252 GLY B O 1
ATOM 4089 N N . MET B 1 253 ? 6.59 -20.016 3.701 1 98 253 MET B N 1
ATOM 4090 C CA . MET B 1 253 ? 6.844 -21.391 3.287 1 98 253 MET B CA 1
ATOM 4091 C C . MET B 1 253 ? 7.906 -21.438 2.193 1 98 253 MET B C 1
ATOM 4093 O O . MET B 1 253 ? 7.848 -20.672 1.231 1 98 253 MET B O 1
ATOM 4097 N N . LYS B 1 254 ? 8.914 -22.281 2.391 1 97.31 254 LYS B N 1
ATOM 4098 C CA . LYS B 1 254 ? 9.984 -22.5 1.424 1 97.31 254 LYS B CA 1
ATOM 4099 C C . LYS B 1 254 ? 9.859 -23.859 0.747 1 97.31 254 LYS B C 1
ATOM 4101 O O . LYS B 1 254 ? 9.664 -24.875 1.417 1 97.31 254 LYS B O 1
ATOM 4106 N N . VAL B 1 255 ? 9.891 -23.812 -0.567 1 97.44 255 VAL B N 1
ATOM 4107 C CA . VAL B 1 255 ? 9.727 -25.016 -1.38 1 97.44 255 VAL B CA 1
ATOM 4108 C C . VAL B 1 255 ? 10.938 -25.188 -2.305 1 97.44 255 VAL B C 1
ATOM 4110 O O . VAL B 1 255 ? 11.227 -24.297 -3.113 1 97.44 255 VAL B O 1
ATOM 4113 N N . PRO B 1 256 ? 11.672 -26.297 -2.186 1 95.88 256 PRO B N 1
ATOM 4114 C CA . PRO B 1 256 ? 12.758 -26.531 -3.139 1 95.88 256 PRO B CA 1
ATOM 4115 C C . PRO B 1 256 ? 12.258 -26.688 -4.574 1 95.88 256 PRO B C 1
ATOM 4117 O O . PRO B 1 256 ? 11.211 -27.297 -4.805 1 95.88 256 PRO B O 1
ATOM 4120 N N . LEU B 1 257 ? 12.984 -25.969 -5.445 1 94.81 257 LEU B N 1
ATOM 4121 C CA . LEU B 1 257 ? 12.703 -26.109 -6.871 1 94.81 257 LEU B CA 1
ATOM 4122 C C . LEU B 1 257 ? 13.773 -26.953 -7.551 1 94.81 257 LEU B C 1
ATOM 4124 O O . LEU B 1 257 ? 14.922 -26.531 -7.668 1 94.81 257 LEU B O 1
ATOM 4128 N N . GLY B 1 258 ? 13.461 -28.016 -8.055 1 84.31 258 GLY B N 1
ATOM 4129 C CA . GLY B 1 258 ? 14.406 -28.938 -8.68 1 84.31 258 GLY B CA 1
ATOM 4130 C C . GLY B 1 258 ? 14.609 -30.219 -7.902 1 84.31 258 GLY B C 1
ATOM 4131 O O . GLY B 1 258 ? 14.109 -30.359 -6.781 1 84.31 258 GLY B O 1
ATOM 4132 N N . THR B 1 259 ? 15.078 -31.25 -8.617 1 64.56 259 THR B N 1
ATOM 4133 C CA . THR B 1 259 ? 15.328 -32.594 -8.07 1 64.56 259 THR B CA 1
ATOM 4134 C C . THR B 1 259 ? 16.453 -32.562 -7.039 1 64.56 259 THR B C 1
ATOM 4136 O O . THR B 1 259 ? 17.5 -31.938 -7.281 1 64.56 259 THR B O 1
ATOM 4139 N N . ILE B 1 260 ? 15.953 -32.531 -5.707 1 47.16 260 ILE B N 1
ATOM 4140 C CA . ILE B 1 260 ? 17.047 -32.875 -4.797 1 47.16 260 ILE B CA 1
ATOM 4141 C C . ILE B 1 260 ? 17.578 -34.25 -5.125 1 47.16 260 ILE B C 1
ATOM 4143 O O . ILE B 1 260 ? 16.797 -35.188 -5.34 1 47.16 260 ILE B O 1
#